Protein AF-A0A1V5WXR2-F1 (afdb_monomer_lite)

Sequence (471 aa):
MLGSRRFALLWGVTLVVGGCDPNLGRDEPMEATRPIFDPAAGYVPLPNDALLDPASGLLNIPVDESVDSALTQHIKGNLNRIDGWIPGSMITIPFDDKLDPSSLTGDSVRLYDVTQVQSSASSLVRVDPSSYYVAFNVGREPAVQPPYTLYVRMKPVPLLPPDFEMGHRYMVVVTNDVKDMQGRRVVGTPAMELLKSQTPLVNSFGRSQTILPDEDAAALEVLRLANAPALAAIGEEIDLATVVAHAGFTIQSNPMPAFNPMLLGYELPKPIGDPSAANSKFGKPWVCFHHPIDGKTVSGHVKLFKRTPALVEVSMQASVGKVMNPDSAEKVLCEQAVIIDAGALEESTTYQVVLTDGIKGLNGAASRQSSIFSLMASPTPLLDSSKTPVGLNSPYIDSTFDALLTTGKDPSSATQEDWDKAYDMLVSDSALGTVEKWRQTYQPWLQDAASALGVERASITVTWVFTTAAP

Structure (mmCIF, N/CA/C/O backbone):
data_AF-A0A1V5WXR2-F1
#
_entry.id   AF-A0A1V5WXR2-F1
#
loop_
_atom_site.group_PDB
_atom_site.id
_atom_site.type_symbol
_atom_site.label_atom_id
_atom_site.label_alt_id
_atom_site.label_comp_id
_atom_site.label_asym_id
_atom_site.label_entity_id
_atom_site.label_seq_id
_atom_site.pdbx_PDB_ins_code
_atom_site.Cartn_x
_atom_site.Cartn_y
_atom_site.Cartn_z
_atom_site.occupancy
_atom_site.B_iso_or_equiv
_atom_site.auth_seq_id
_atom_site.auth_comp_id
_atom_site.auth_asym_id
_atom_site.auth_atom_id
_atom_site.pdbx_PDB_model_num
ATOM 1 N N . MET A 1 1 ? -89.481 -21.363 22.289 1.00 33.56 1 MET A N 1
ATOM 2 C CA . MET A 1 1 ? -89.425 -22.508 23.220 1.00 33.56 1 MET A CA 1
ATOM 3 C C . MET A 1 1 ? -88.258 -22.281 24.171 1.00 33.56 1 MET A C 1
ATOM 5 O O . MET A 1 1 ? -87.184 -21.996 23.672 1.00 33.56 1 MET A O 1
ATOM 9 N N . LEU A 1 2 ? -88.561 -22.299 25.481 1.00 33.94 2 LEU A N 1
ATOM 10 C CA . LEU A 1 2 ? -87.726 -22.468 26.694 1.00 33.94 2 LEU A CA 1
ATOM 11 C C . LEU A 1 2 ? -86.257 -21.992 26.644 1.00 33.94 2 LEU A C 1
ATOM 13 O O . LEU A 1 2 ? -85.473 -22.527 25.880 1.00 33.94 2 LEU A O 1
ATOM 17 N N . GLY A 1 3 ? -85.819 -20.996 27.427 1.00 32.81 3 GLY A N 1
ATOM 18 C CA . GLY A 1 3 ? -85.670 -21.005 28.903 1.00 32.81 3 GLY A CA 1
ATOM 19 C C . GLY A 1 3 ? -84.153 -21.067 29.207 1.00 32.81 3 GLY A C 1
ATOM 20 O O . GLY A 1 3 ? -83.448 -21.742 28.482 1.00 32.81 3 GLY A O 1
ATOM 21 N N . SER A 1 4 ? -83.509 -20.388 30.159 1.00 38.97 4 SER A N 1
ATOM 22 C CA . SER A 1 4 ? -83.892 -19.889 31.479 1.00 38.97 4 SER A CA 1
ATOM 23 C C . SER A 1 4 ? -82.828 -18.911 32.021 1.00 38.97 4 SER A C 1
ATOM 25 O O . SER A 1 4 ? -81.648 -19.019 31.704 1.00 38.97 4 SER A O 1
ATOM 27 N N . ARG A 1 5 ? -83.264 -18.006 32.904 1.00 44.66 5 ARG A N 1
ATOM 28 C CA . ARG A 1 5 ? -82.487 -17.049 33.719 1.00 44.66 5 ARG A CA 1
ATOM 29 C C . ARG A 1 5 ? -81.477 -17.717 34.675 1.00 44.66 5 ARG A C 1
ATOM 31 O O . ARG A 1 5 ? -81.820 -18.756 35.232 1.00 44.66 5 ARG A O 1
ATOM 38 N N . ARG A 1 6 ? -80.387 -17.010 35.038 1.00 40.50 6 ARG A N 1
ATOM 39 C CA . ARG A 1 6 ? -79.988 -16.720 36.443 1.00 40.50 6 ARG A CA 1
ATOM 40 C C . ARG A 1 6 ? -78.864 -15.669 36.563 1.00 40.50 6 ARG A C 1
ATOM 42 O O . ARG A 1 6 ? -77.947 -15.621 35.759 1.00 40.50 6 ARG A O 1
ATOM 49 N N . PHE A 1 7 ? -79.031 -14.832 37.587 1.00 42.94 7 PHE A N 1
ATOM 50 C CA . PHE A 1 7 ? -78.191 -13.744 38.106 1.00 42.94 7 PHE A CA 1
ATOM 51 C C . PHE A 1 7 ? -76.821 -14.216 38.626 1.00 42.94 7 PHE A C 1
ATOM 53 O O . PHE A 1 7 ? -76.772 -15.244 39.297 1.00 42.94 7 PHE A O 1
ATOM 60 N N . ALA A 1 8 ? -75.784 -13.380 38.491 1.00 35.44 8 ALA A N 1
ATOM 61 C CA . ALA A 1 8 ? -74.758 -13.193 39.526 1.00 35.44 8 ALA A CA 1
ATOM 62 C C . ALA A 1 8 ? -74.049 -11.837 39.344 1.00 35.44 8 ALA A C 1
ATOM 64 O O . ALA A 1 8 ? -73.368 -11.594 38.353 1.00 35.44 8 ALA A O 1
ATOM 65 N N . LEU A 1 9 ? -74.261 -10.958 40.321 1.00 43.75 9 LEU A N 1
ATOM 66 C CA . LEU A 1 9 ? -73.537 -9.713 40.552 1.00 43.75 9 LEU A CA 1
ATOM 67 C C . LEU A 1 9 ? -72.172 -10.075 41.165 1.00 43.75 9 LEU A C 1
ATOM 69 O O . LEU A 1 9 ? -72.146 -10.811 42.150 1.00 43.75 9 LEU A O 1
ATOM 73 N N . LEU A 1 10 ? -71.063 -9.543 40.650 1.00 35.72 10 LEU A N 1
ATOM 74 C CA . LEU A 1 10 ? -69.790 -9.532 41.375 1.00 35.72 10 LEU A CA 1
ATOM 75 C C . LEU A 1 10 ? -69.038 -8.238 41.062 1.00 35.72 10 LEU A C 1
ATOM 77 O O . LEU A 1 10 ? -68.560 -8.014 39.954 1.00 35.72 10 LEU A O 1
ATOM 81 N N . TRP A 1 11 ? -69.000 -7.371 42.070 1.00 42.41 11 TRP A N 1
ATOM 82 C CA . TRP A 1 11 ? -68.114 -6.221 42.154 1.00 42.41 11 TRP A CA 1
ATOM 83 C C . TRP A 1 11 ? -66.673 -6.722 42.291 1.00 42.41 11 TRP A C 1
ATOM 85 O O . TRP A 1 11 ? -66.345 -7.388 43.270 1.00 42.41 11 TRP A O 1
ATOM 95 N N . GLY A 1 12 ? -65.822 -6.395 41.320 1.00 40.94 12 GLY A N 1
ATOM 96 C CA . GLY A 1 12 ? -64.376 -6.587 41.382 1.00 40.94 12 GLY A CA 1
ATOM 97 C C . GLY A 1 12 ? -63.682 -5.239 41.240 1.00 40.94 12 GLY A C 1
ATOM 98 O O . GLY A 1 12 ? -63.577 -4.702 40.140 1.00 40.94 12 GLY A O 1
ATOM 99 N N . VAL A 1 13 ? -63.243 -4.677 42.365 1.00 45.00 13 VAL A N 1
ATOM 100 C CA . VAL A 1 13 ? -62.388 -3.486 42.430 1.00 45.00 13 VAL A CA 1
ATOM 101 C C . VAL A 1 13 ? -61.092 -3.791 41.679 1.00 45.00 13 VAL A C 1
ATOM 103 O O . VAL A 1 13 ? -60.310 -4.635 42.107 1.00 45.00 13 VAL A O 1
ATOM 106 N N . THR A 1 14 ? -60.870 -3.121 40.548 1.00 47.44 14 THR A N 1
ATOM 107 C CA . THR A 1 14 ? -59.597 -3.202 39.823 1.00 47.44 14 THR A CA 1
ATOM 108 C C . THR A 1 14 ? -58.662 -2.148 40.406 1.00 47.44 14 THR A C 1
ATOM 110 O O . THR A 1 14 ? -58.818 -0.955 40.157 1.00 47.44 14 THR A O 1
ATOM 113 N N . LEU A 1 15 ? -57.721 -2.596 41.235 1.00 45.62 15 LEU A N 1
ATOM 114 C CA . LEU A 1 15 ? -56.579 -1.810 41.694 1.00 45.62 15 LEU A CA 1
ATOM 115 C C . LEU A 1 15 ? -55.649 -1.581 40.494 1.00 45.62 15 LEU A C 1
ATOM 117 O O . LEU A 1 15 ? -54.885 -2.462 40.110 1.00 45.62 15 LEU A O 1
ATOM 121 N N . VAL A 1 16 ? -55.734 -0.402 39.879 1.00 49.12 16 VAL A N 1
ATOM 122 C CA . VAL A 1 16 ? -54.737 0.064 38.909 1.00 49.12 16 VAL A CA 1
ATOM 123 C C . VAL A 1 16 ? -53.563 0.617 39.712 1.00 49.12 16 VAL A C 1
ATOM 125 O O . VAL A 1 16 ? -53.592 1.757 40.170 1.00 49.12 16 VAL A O 1
ATOM 128 N N . VAL A 1 17 ? -52.532 -0.202 39.920 1.00 48.47 17 VAL A N 1
ATOM 129 C CA . VAL A 1 17 ? -51.230 0.276 40.402 1.00 48.47 17 VAL A CA 1
ATOM 130 C C . VAL A 1 17 ? -50.543 0.968 39.224 1.00 48.47 17 VAL A C 1
ATOM 132 O O . VAL A 1 17 ? -49.782 0.364 38.477 1.00 48.47 17 VAL A O 1
ATOM 135 N N . GLY A 1 18 ? -50.878 2.240 39.016 1.00 50.94 18 GLY A N 1
ATOM 136 C CA . GLY A 1 18 ? -50.154 3.141 38.123 1.00 50.94 18 GLY A CA 1
ATOM 137 C C . GLY A 1 18 ? -48.870 3.609 38.798 1.00 50.94 18 GLY A C 1
ATOM 138 O O . GLY A 1 18 ? -48.820 4.714 39.324 1.00 50.94 18 GLY A O 1
ATOM 139 N N . GLY A 1 19 ? -47.857 2.745 38.823 1.00 41.88 19 GLY A N 1
ATOM 140 C CA . GLY A 1 19 ? -46.503 3.070 39.268 1.00 41.88 19 GLY A CA 1
ATOM 141 C C . GLY A 1 19 ? -45.585 3.378 38.089 1.00 41.88 19 GLY A C 1
ATOM 142 O O . GLY A 1 19 ? -44.596 2.682 37.904 1.00 41.88 19 GLY A O 1
ATOM 143 N N . CYS A 1 20 ? -45.919 4.377 37.270 1.00 56.53 20 CYS A N 1
ATOM 144 C CA . CYS A 1 20 ? -44.938 5.002 36.384 1.00 56.53 20 CYS A CA 1
ATOM 145 C C . CYS A 1 20 ? -44.491 6.287 37.073 1.00 56.53 20 CYS A C 1
ATOM 147 O O . CYS A 1 20 ? -45.276 7.230 37.144 1.00 56.53 20 CYS A O 1
ATOM 149 N N . ASP A 1 21 ? -43.276 6.304 37.619 1.00 58.97 21 ASP A N 1
ATOM 150 C CA . ASP A 1 21 ? -42.653 7.530 38.114 1.00 58.97 21 ASP A CA 1
ATOM 151 C C . ASP A 1 21 ? -42.395 8.459 36.911 1.00 58.97 21 ASP A C 1
ATOM 153 O O . ASP A 1 21 ? -41.588 8.115 36.041 1.00 58.97 21 ASP A O 1
ATOM 157 N N . PRO A 1 22 ? -43.083 9.611 36.803 1.00 58.81 22 PRO A N 1
ATOM 158 C CA . PRO A 1 22 ? -42.880 10.553 35.706 1.00 58.81 22 PRO A CA 1
ATOM 159 C C . PRO A 1 22 ? -41.516 11.267 35.774 1.00 58.81 22 PRO A C 1
ATOM 161 O O . PRO A 1 22 ? -41.211 12.038 34.867 1.00 58.81 22 PRO A O 1
ATOM 164 N N . ASN A 1 23 ? -40.701 11.012 36.810 1.00 55.22 23 ASN A N 1
ATOM 165 C CA . ASN A 1 23 ? -39.352 11.556 36.991 1.00 55.22 23 ASN A CA 1
ATOM 166 C C . ASN A 1 23 ? -38.222 10.555 36.707 1.00 55.22 23 ASN A C 1
ATOM 168 O O . ASN A 1 23 ? -37.076 10.832 37.065 1.00 55.22 23 ASN A O 1
ATOM 172 N N . LEU A 1 24 ? -38.485 9.425 36.040 1.00 52.97 24 LEU A N 1
ATOM 173 C CA . LEU A 1 24 ? -37.401 8.718 35.353 1.00 52.97 24 LEU A CA 1
ATOM 174 C C . LEU A 1 24 ? -36.926 9.619 34.210 1.00 52.97 24 LEU A C 1
ATOM 176 O O . LEU A 1 24 ? -37.453 9.574 33.096 1.00 52.97 24 LEU A O 1
ATOM 180 N N . GLY A 1 25 ? -35.963 10.490 34.527 1.00 54.59 25 GLY A N 1
ATOM 181 C CA . GLY A 1 25 ? -35.168 11.185 33.533 1.00 54.59 25 GLY A CA 1
ATOM 182 C C . GLY A 1 25 ? -34.736 10.147 32.512 1.00 54.59 25 GLY A C 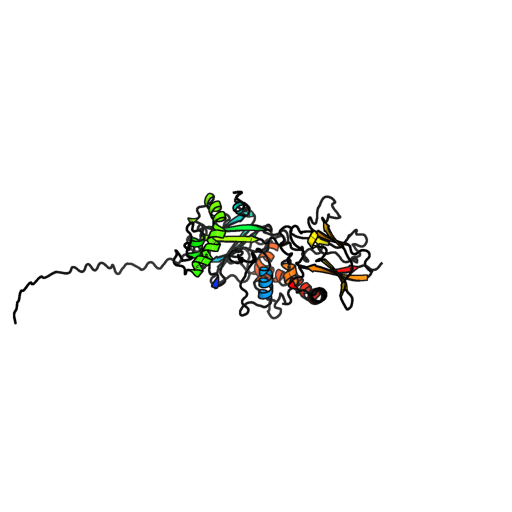1
ATOM 183 O O . GLY A 1 25 ? -34.229 9.086 32.874 1.00 54.59 25 GLY A O 1
ATOM 184 N N . ARG A 1 26 ? -35.039 10.393 31.239 1.00 52.94 26 ARG A N 1
ATOM 185 C CA . ARG A 1 26 ? -34.433 9.592 30.184 1.00 52.94 26 ARG A CA 1
ATOM 186 C C . ARG A 1 26 ? -32.943 9.842 30.325 1.00 52.94 26 ARG A C 1
ATOM 188 O O . ARG A 1 26 ? -32.526 10.976 30.104 1.00 52.94 26 ARG A O 1
ATOM 195 N N . ASP A 1 27 ? -32.188 8.829 30.740 1.00 55.56 27 ASP A N 1
ATOM 196 C CA . ASP A 1 27 ? -30.744 8.854 30.565 1.00 55.56 27 ASP A CA 1
ATOM 197 C C . ASP A 1 27 ? -30.537 9.158 29.083 1.00 55.56 27 ASP A C 1
ATOM 199 O O . ASP A 1 27 ? -30.968 8.384 28.219 1.00 55.56 27 ASP A O 1
ATOM 203 N N . GLU A 1 28 ? -30.011 10.347 28.780 1.00 59.56 28 GLU A N 1
ATOM 204 C CA . GLU A 1 28 ? -29.599 10.635 27.417 1.00 59.56 28 GLU A CA 1
ATOM 205 C C . GLU A 1 28 ? -28.635 9.511 27.039 1.00 59.56 28 GLU A C 1
ATOM 207 O O . GLU A 1 28 ? -27.709 9.235 27.813 1.00 59.56 28 GLU A O 1
ATOM 212 N N . PRO A 1 29 ? -28.894 8.782 25.938 1.00 60.38 29 PRO A N 1
ATOM 213 C CA . PRO A 1 29 ? -28.056 7.658 25.572 1.00 60.38 29 PRO A CA 1
ATOM 214 C C . PRO A 1 29 ? -26.625 8.173 25.488 1.00 60.38 29 PRO A C 1
ATOM 216 O O . PRO A 1 29 ? -26.327 9.043 24.675 1.00 60.38 29 PRO A O 1
ATOM 219 N N . MET A 1 30 ? -25.762 7.678 26.378 1.00 63.41 30 MET A N 1
ATOM 220 C CA . MET A 1 30 ? -24.360 8.064 26.382 1.00 63.41 30 MET A CA 1
ATOM 221 C C . MET A 1 30 ? -23.764 7.627 25.047 1.00 63.41 30 MET A C 1
ATOM 223 O O . MET A 1 30 ? -23.539 6.439 24.811 1.00 63.41 30 MET A O 1
ATOM 227 N N . GLU A 1 31 ? -23.548 8.595 24.165 1.00 84.19 31 GLU A N 1
ATOM 228 C CA . GLU A 1 31 ? -22.924 8.368 22.873 1.00 84.19 31 GLU A CA 1
ATOM 229 C C . GLU A 1 31 ? -21.448 8.060 23.129 1.00 84.19 31 GLU A C 1
ATOM 231 O O . GLU A 1 31 ? -20.694 8.906 23.613 1.00 84.19 31 GLU A O 1
ATOM 236 N N . ALA A 1 32 ? -21.080 6.794 22.946 1.00 91.38 32 ALA A N 1
ATOM 237 C CA . ALA A 1 32 ? -19.725 6.302 23.137 1.00 91.38 32 ALA A CA 1
ATOM 238 C C . ALA A 1 32 ? -19.006 6.287 21.792 1.00 91.38 32 ALA A C 1
ATOM 240 O O . ALA A 1 32 ? -19.566 5.759 20.831 1.00 91.38 32 ALA A O 1
ATOM 241 N N . THR A 1 33 ? -17.772 6.791 21.761 1.00 96.94 33 THR A N 1
ATOM 242 C CA . THR A 1 33 ? -16.906 6.763 20.580 1.00 96.94 33 THR A CA 1
ATOM 243 C C . THR A 1 33 ? -16.609 5.333 20.146 1.00 96.94 33 THR A C 1
ATOM 245 O O . THR A 1 33 ? -16.298 4.468 20.976 1.00 96.94 33 THR A O 1
ATOM 248 N N . ARG A 1 34 ? -16.690 5.086 18.839 1.00 97.25 34 ARG A N 1
ATOM 249 C CA . ARG A 1 34 ? -16.578 3.769 18.216 1.00 97.25 34 ARG A CA 1
ATOM 250 C C . ARG A 1 34 ? -15.711 3.807 16.959 1.00 97.25 34 ARG A C 1
ATOM 252 O O . ARG A 1 34 ? -15.723 4.793 16.221 1.00 97.25 34 ARG A O 1
ATOM 259 N N . PRO A 1 35 ? -14.992 2.715 16.663 1.00 97.12 35 PRO A N 1
ATOM 260 C CA . PRO A 1 35 ? -14.382 2.529 15.357 1.00 97.12 35 PRO A CA 1
ATOM 261 C C . PRO A 1 35 ? -15.461 2.265 14.305 1.00 97.12 35 PRO A C 1
ATOM 263 O O . PRO A 1 35 ? -16.414 1.528 14.551 1.00 97.12 35 PRO A O 1
ATOM 266 N N . ILE A 1 36 ? -15.300 2.815 13.110 1.00 95.44 36 ILE A N 1
ATOM 267 C CA . ILE A 1 36 ? -16.240 2.623 12.006 1.00 95.44 36 ILE A CA 1
ATOM 268 C C . ILE A 1 36 ? -15.834 1.378 11.205 1.00 95.44 36 ILE A C 1
ATOM 270 O O . ILE A 1 36 ? -14.663 1.162 10.891 1.00 95.44 36 ILE A O 1
ATOM 274 N N . PHE A 1 37 ? -16.825 0.547 10.884 1.00 91.94 37 PHE A N 1
ATOM 275 C CA . PHE A 1 37 ? -16.710 -0.539 9.914 1.00 91.94 37 PHE A CA 1
ATOM 276 C C . PHE A 1 37 ? -17.948 -0.507 9.021 1.00 91.94 37 PHE A C 1
ATOM 278 O O . PHE A 1 37 ? -18.981 -1.085 9.351 1.00 91.94 37 PHE A O 1
ATOM 285 N N . ASP A 1 38 ? -17.838 0.221 7.918 1.00 88.62 38 ASP A N 1
ATOM 286 C CA . ASP A 1 38 ? -18.867 0.370 6.896 1.00 88.62 38 ASP A CA 1
ATOM 287 C C . ASP A 1 38 ? -18.232 0.155 5.511 1.00 88.62 38 ASP A C 1
ATOM 289 O O . ASP A 1 38 ? -17.764 1.107 4.876 1.00 88.62 38 ASP A O 1
ATOM 293 N N . PRO A 1 39 ? -18.167 -1.105 5.038 1.00 84.38 39 PRO A N 1
ATOM 294 C CA . PRO A 1 39 ? -17.639 -1.428 3.716 1.00 84.38 39 PRO A CA 1
ATOM 295 C C . PRO A 1 39 ? -18.405 -0.760 2.570 1.00 84.38 39 PRO A C 1
ATOM 297 O O . PRO A 1 39 ? -17.796 -0.444 1.552 1.00 84.38 39 PRO A O 1
ATOM 300 N N . ALA A 1 40 ? -19.710 -0.513 2.731 1.00 81.44 40 ALA A N 1
ATOM 301 C CA . ALA A 1 40 ? -20.539 0.090 1.690 1.00 81.44 40 ALA A CA 1
ATOM 302 C C . ALA A 1 40 ? -20.189 1.569 1.472 1.00 81.44 40 ALA A C 1
ATOM 304 O O . ALA A 1 40 ? -20.166 2.034 0.335 1.00 81.44 40 ALA A O 1
ATOM 305 N N . ALA A 1 41 ? -19.864 2.289 2.549 1.00 83.00 41 ALA A N 1
ATOM 306 C CA . ALA A 1 41 ? -19.362 3.662 2.483 1.00 83.00 41 ALA A CA 1
ATOM 307 C C . ALA A 1 41 ? -17.832 3.757 2.301 1.00 83.00 41 ALA A C 1
ATOM 309 O O . ALA A 1 41 ? -17.288 4.859 2.246 1.00 83.00 41 ALA A O 1
ATOM 310 N N . GLY A 1 42 ? -17.122 2.625 2.231 1.00 85.12 42 GLY A N 1
ATOM 311 C CA . GLY A 1 42 ? -15.658 2.580 2.145 1.00 85.12 42 GLY A CA 1
ATOM 312 C C . GLY A 1 42 ? -14.933 2.936 3.449 1.00 85.12 42 GLY A C 1
ATOM 313 O O . GLY A 1 42 ? -13.712 3.092 3.448 1.00 85.12 42 GLY A O 1
ATOM 314 N N . TYR A 1 43 ? -15.650 3.040 4.572 1.00 90.44 43 TYR A N 1
ATOM 315 C CA . TYR A 1 43 ? -15.076 3.307 5.890 1.00 90.44 43 TYR A CA 1
ATOM 316 C C . TYR A 1 43 ? -14.726 2.001 6.590 1.00 90.44 43 TYR A C 1
ATOM 318 O O . TYR A 1 43 ? -15.402 1.548 7.513 1.00 90.44 43 TYR A O 1
ATOM 326 N N . VAL A 1 44 ? -13.639 1.388 6.145 1.00 92.19 44 VAL A N 1
ATOM 327 C CA . VAL A 1 44 ? -13.044 0.220 6.793 1.00 92.19 44 VAL A CA 1
ATOM 328 C C . VAL A 1 44 ? -11.628 0.555 7.236 1.00 92.19 44 VAL A C 1
ATOM 330 O O . VAL A 1 44 ? -10.994 1.434 6.648 1.00 92.19 44 VAL A O 1
ATOM 333 N N . PRO A 1 45 ? -11.092 -0.141 8.249 1.00 95.81 45 PRO A N 1
ATOM 334 C CA . PRO A 1 45 ? -9.660 -0.137 8.464 1.00 95.81 45 PRO A CA 1
ATOM 335 C C . PRO A 1 45 ? -8.933 -0.507 7.170 1.00 95.81 45 PRO A C 1
ATOM 337 O O . PRO A 1 45 ? -9.375 -1.422 6.476 1.00 95.81 45 PRO A O 1
ATOM 340 N N . LEU A 1 46 ? -7.837 0.177 6.864 1.00 95.81 46 LEU A N 1
ATOM 341 C CA . LEU A 1 46 ? -6.935 -0.145 5.760 1.00 95.81 46 LEU A CA 1
ATOM 342 C C . LEU A 1 46 ? -5.506 -0.221 6.301 1.00 95.81 46 LEU A C 1
ATOM 344 O O . LEU A 1 46 ? -5.213 0.463 7.277 1.00 95.81 46 LEU A O 1
ATOM 348 N N . PRO A 1 47 ? -4.608 -0.999 5.688 1.00 95.88 47 PRO A N 1
ATOM 349 C CA . PRO A 1 47 ? -4.911 -2.134 4.817 1.00 95.88 47 PRO A CA 1
ATOM 350 C C . PRO A 1 47 ? -5.788 -3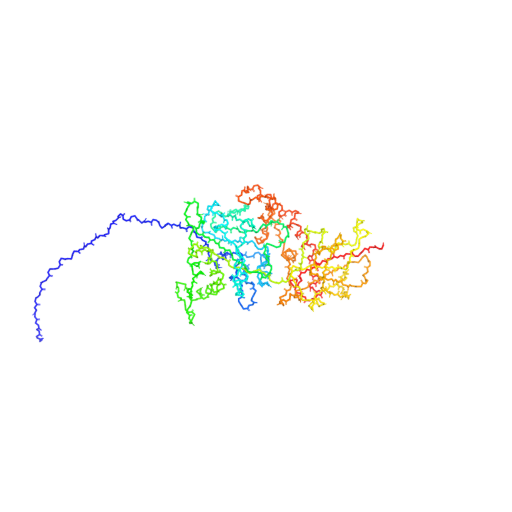.194 5.519 1.00 95.88 47 PRO A C 1
ATOM 352 O O . PRO A 1 47 ? -5.811 -3.283 6.747 1.00 95.88 47 PRO A O 1
ATOM 355 N N . ASN A 1 48 ? -6.542 -3.982 4.743 1.00 94.88 48 ASN A N 1
ATOM 356 C CA . ASN A 1 48 ? -7.433 -5.023 5.271 1.00 94.88 48 ASN A CA 1
ATOM 357 C C . ASN A 1 48 ? -7.673 -6.143 4.252 1.00 94.88 48 ASN A C 1
ATOM 359 O O . ASN A 1 48 ? -8.006 -5.878 3.096 1.00 94.88 48 ASN A O 1
ATOM 363 N N . ASP A 1 49 ? -7.528 -7.392 4.696 1.00 93.69 49 ASP A N 1
ATOM 364 C CA . ASP A 1 49 ? -7.752 -8.599 3.889 1.00 93.69 49 ASP A CA 1
ATOM 365 C C . ASP A 1 49 ? -9.224 -8.801 3.507 1.00 93.69 49 ASP A C 1
ATOM 367 O O . ASP A 1 49 ? -9.530 -9.621 2.648 1.00 93.69 49 ASP A O 1
ATOM 371 N N . ALA A 1 50 ? -10.142 -8.011 4.070 1.00 90.38 50 ALA A N 1
ATOM 372 C CA . ALA A 1 50 ? -11.521 -7.944 3.596 1.00 90.38 50 ALA A CA 1
ATOM 373 C C . ALA A 1 50 ? -11.665 -7.507 2.139 1.00 90.38 50 ALA A C 1
ATOM 375 O O . ALA A 1 50 ? -12.689 -7.770 1.515 1.00 90.38 50 ALA A O 1
ATOM 376 N N . LEU A 1 51 ? -10.637 -6.846 1.611 1.00 92.44 51 LEU A N 1
ATOM 377 C CA . LEU A 1 51 ? -10.562 -6.439 0.219 1.00 92.44 51 LEU A CA 1
ATOM 378 C C . LEU A 1 51 ? -9.773 -7.439 -0.635 1.00 92.44 51 LEU A C 1
ATOM 380 O O . LEU A 1 51 ? -9.447 -7.098 -1.762 1.00 92.44 51 LEU A O 1
ATOM 384 N N . LEU A 1 52 ? -9.453 -8.642 -0.147 1.00 93.25 52 LEU A N 1
ATOM 385 C CA . LEU A 1 52 ? -8.954 -9.734 -0.987 1.00 93.25 52 LEU A CA 1
ATOM 386 C C . LEU A 1 52 ? -10.130 -10.547 -1.530 1.00 93.25 52 LEU A C 1
ATOM 388 O O . LEU A 1 52 ? -11.004 -10.978 -0.780 1.00 93.25 52 LEU A O 1
ATOM 392 N N . ASP A 1 53 ? -10.132 -10.798 -2.834 1.00 92.50 53 ASP A N 1
ATOM 393 C CA . ASP A 1 53 ? -11.055 -11.746 -3.441 1.00 92.50 53 ASP A CA 1
ATOM 394 C C . ASP A 1 53 ? -10.579 -13.182 -3.152 1.00 92.50 53 ASP A C 1
ATOM 396 O O . ASP A 1 53 ? -9.507 -13.577 -3.622 1.00 92.50 53 ASP A O 1
ATOM 400 N N . PRO A 1 54 ? -11.356 -14.003 -2.423 1.00 89.56 54 PRO A N 1
ATOM 401 C CA . PRO A 1 54 ? -10.954 -15.366 -2.090 1.00 89.56 54 PRO A CA 1
ATOM 402 C C . PRO A 1 54 ? -10.837 -16.283 -3.316 1.00 89.56 54 PRO A C 1
ATOM 404 O O . PRO A 1 54 ? -10.188 -17.324 -3.224 1.00 89.56 54 PRO A O 1
ATOM 407 N N . ALA A 1 55 ? -11.462 -15.940 -4.450 1.00 91.94 55 ALA A N 1
ATOM 408 C CA . ALA A 1 55 ? -11.402 -16.758 -5.658 1.00 91.94 55 ALA A CA 1
ATOM 409 C C . ALA A 1 55 ? -10.089 -16.559 -6.430 1.00 91.94 55 ALA A C 1
ATOM 411 O O . ALA A 1 55 ? -9.465 -17.537 -6.847 1.00 91.94 55 ALA A O 1
ATOM 412 N N . SER A 1 56 ? -9.673 -15.307 -6.632 1.00 94.38 56 SER A N 1
ATOM 413 C CA . SER A 1 56 ? -8.431 -14.977 -7.341 1.00 94.38 56 SER A CA 1
ATOM 414 C C . SER A 1 56 ? -7.204 -14.870 -6.434 1.00 94.38 56 SER A C 1
ATOM 416 O O . SER A 1 56 ? -6.084 -15.022 -6.922 1.00 94.38 56 SER A O 1
ATOM 418 N N . GLY A 1 57 ? -7.397 -14.611 -5.138 1.00 93.12 57 GLY A N 1
ATOM 419 C CA . GLY A 1 57 ? -6.328 -14.281 -4.195 1.00 93.12 57 GLY A CA 1
ATOM 420 C C . GLY A 1 57 ? -5.725 -12.888 -4.407 1.00 93.12 57 GLY A C 1
ATOM 421 O O . GLY A 1 57 ? -4.666 -12.605 -3.857 1.00 93.12 57 GLY A O 1
ATOM 422 N N . LEU A 1 58 ? -6.356 -12.037 -5.221 1.00 96.31 58 LEU A N 1
ATOM 423 C CA . LEU A 1 58 ? -5.911 -10.670 -5.498 1.00 96.31 58 LEU A CA 1
ATOM 424 C C . LEU A 1 58 ? -6.744 -9.658 -4.716 1.00 96.31 58 LEU A C 1
ATOM 426 O O . LEU A 1 58 ? -7.866 -9.950 -4.299 1.00 96.31 58 LEU A O 1
ATOM 430 N N . LEU A 1 59 ? -6.220 -8.444 -4.550 1.00 95.75 59 LEU A N 1
ATOM 431 C CA . LEU A 1 59 ? -7.034 -7.337 -4.058 1.00 95.75 59 LEU A CA 1
ATOM 432 C C . LEU A 1 59 ? -8.206 -7.054 -5.015 1.00 95.75 59 LEU A C 1
ATOM 434 O O . LEU A 1 59 ? -8.097 -7.165 -6.235 1.00 95.75 59 LEU A O 1
ATOM 438 N N . ASN A 1 60 ? -9.327 -6.653 -4.435 1.00 94.50 60 ASN A N 1
ATOM 439 C CA . ASN A 1 60 ? -10.580 -6.319 -5.091 1.00 94.50 60 ASN A CA 1
ATOM 440 C C . ASN A 1 60 ? -11.155 -5.035 -4.476 1.00 94.50 60 ASN A C 1
ATOM 442 O O . ASN A 1 60 ? -12.223 -5.010 -3.865 1.00 94.50 60 ASN A O 1
ATOM 446 N N . ILE A 1 61 ? -10.390 -3.953 -4.593 1.00 93.25 61 ILE A N 1
ATOM 447 C CA . ILE A 1 61 ? -10.775 -2.615 -4.158 1.00 93.25 61 ILE A CA 1
ATOM 448 C C . ILE A 1 61 ? -11.843 -2.078 -5.126 1.00 93.25 61 ILE A C 1
ATOM 450 O O . ILE A 1 61 ? -11.572 -2.009 -6.331 1.00 93.25 61 ILE A O 1
ATOM 454 N N . PRO A 1 62 ? -13.024 -1.651 -4.637 1.00 92.31 62 PRO A N 1
ATOM 455 C CA . PRO A 1 62 ? -14.064 -1.083 -5.487 1.00 92.31 62 PRO A CA 1
ATOM 456 C C . PRO A 1 62 ? -13.586 0.158 -6.251 1.00 92.31 62 PRO A C 1
ATOM 458 O O . PRO A 1 62 ? -13.063 1.110 -5.657 1.00 92.31 62 PRO A O 1
ATOM 461 N N . VAL A 1 63 ? -13.798 0.150 -7.567 1.00 93.56 63 VAL A N 1
ATOM 462 C CA . VAL A 1 63 ? -13.594 1.297 -8.459 1.00 93.56 63 VAL A CA 1
ATOM 463 C C . VAL A 1 63 ? -14.961 1.878 -8.789 1.00 93.56 63 VAL A C 1
ATOM 465 O O . VAL A 1 63 ? -15.805 1.179 -9.346 1.00 93.56 63 VAL A O 1
ATOM 468 N N . ASP A 1 64 ? -15.180 3.142 -8.445 1.00 92.50 64 ASP A N 1
ATOM 469 C CA . ASP A 1 64 ? -16.424 3.851 -8.728 1.00 92.50 64 ASP A CA 1
ATOM 470 C C . ASP A 1 64 ? -16.139 4.977 -9.721 1.00 92.50 64 ASP A C 1
ATOM 472 O O . ASP A 1 64 ? -15.635 6.040 -9.366 1.00 92.50 64 ASP A O 1
ATOM 476 N N . GLU A 1 65 ? -16.474 4.740 -10.988 1.00 94.00 65 GLU A N 1
ATOM 477 C CA . GLU A 1 65 ? -16.231 5.681 -12.084 1.00 94.00 65 GLU A CA 1
ATOM 478 C C . GLU A 1 65 ? -16.961 7.026 -11.919 1.00 94.00 65 GLU A C 1
ATOM 480 O O . GLU A 1 65 ? -16.596 7.998 -12.581 1.00 94.00 65 GLU A O 1
ATOM 485 N N . SER A 1 66 ? -17.984 7.100 -11.056 1.00 93.56 66 SER A N 1
ATOM 486 C CA . SER A 1 66 ? -18.757 8.324 -10.823 1.00 93.56 66 SER A CA 1
ATOM 487 C C . SER A 1 66 ? -18.100 9.282 -9.825 1.00 93.56 66 SER A C 1
ATOM 489 O O . SER A 1 66 ? -18.362 10.486 -9.883 1.00 93.56 66 SER A O 1
ATOM 491 N N . VAL A 1 67 ? -17.230 8.772 -8.944 1.00 91.94 67 VAL A N 1
ATOM 492 C CA . VAL A 1 67 ? -16.550 9.560 -7.897 1.00 91.94 67 VAL A CA 1
ATOM 493 C C . VAL A 1 67 ? -15.023 9.502 -7.989 1.00 91.94 67 VAL A C 1
ATOM 495 O O . VAL A 1 67 ? -14.353 10.475 -7.638 1.00 91.94 67 VAL A O 1
ATOM 498 N N . ASP A 1 68 ? -14.449 8.401 -8.477 1.00 94.31 68 ASP A N 1
ATOM 499 C CA . ASP A 1 68 ? -13.004 8.230 -8.589 1.00 94.31 68 ASP A CA 1
ATOM 500 C C . ASP A 1 68 ? -12.457 9.019 -9.783 1.00 94.31 68 ASP A C 1
ATOM 502 O O . ASP A 1 68 ? -12.861 8.822 -10.932 1.00 94.31 68 ASP A O 1
ATOM 506 N N . SER A 1 69 ? -11.448 9.859 -9.535 1.00 95.62 69 SER A N 1
ATOM 507 C CA . SER A 1 69 ? -10.683 10.490 -10.615 1.00 95.62 69 SER A CA 1
ATOM 508 C C . SER A 1 69 ? -9.990 9.435 -11.485 1.00 95.62 69 SER A C 1
ATOM 510 O O . SER A 1 69 ? -9.660 8.344 -11.019 1.00 95.62 69 SER A O 1
ATOM 512 N N . ALA A 1 70 ? -9.669 9.773 -12.738 1.00 96.06 70 ALA A N 1
ATOM 513 C CA . ALA A 1 70 ? -8.954 8.859 -13.636 1.00 96.06 70 ALA A CA 1
ATOM 514 C C . ALA A 1 70 ? -7.617 8.354 -13.050 1.00 96.06 70 ALA A C 1
ATOM 516 O O . ALA A 1 70 ? -7.183 7.243 -13.350 1.00 96.06 70 ALA A O 1
ATOM 517 N N . LEU A 1 71 ? -6.957 9.149 -12.198 1.00 96.38 71 LEU A N 1
ATOM 518 C CA . LEU A 1 71 ? -5.757 8.712 -11.486 1.00 96.38 71 LEU A CA 1
ATOM 519 C C . LEU A 1 71 ? -6.093 7.723 -10.362 1.00 96.38 71 LEU A C 1
ATOM 521 O O . LEU A 1 71 ? -5.412 6.710 -10.230 1.00 96.38 71 LEU A O 1
ATOM 525 N N . THR A 1 72 ? -7.145 7.978 -9.580 1.00 96.00 72 THR A N 1
ATOM 526 C CA . THR A 1 72 ? -7.613 7.038 -8.549 1.00 96.00 72 THR A CA 1
ATOM 527 C C . THR A 1 72 ? -8.007 5.693 -9.160 1.00 96.00 72 THR A C 1
ATOM 529 O O . THR A 1 72 ? -7.599 4.654 -8.643 1.00 96.00 72 THR A O 1
ATOM 532 N N . GLN A 1 73 ? -8.715 5.696 -10.294 1.00 96.00 73 GLN A N 1
ATOM 533 C CA . GLN A 1 73 ? -9.066 4.476 -11.028 1.00 96.00 73 GLN A CA 1
ATOM 534 C C . GLN A 1 73 ? -7.812 3.703 -11.468 1.00 96.00 73 GLN A C 1
ATOM 536 O O . GLN A 1 73 ? -7.732 2.493 -11.266 1.00 96.00 73 GLN A O 1
ATOM 541 N N . HIS A 1 74 ? -6.793 4.396 -11.996 1.00 94.81 74 HIS A N 1
ATOM 542 C CA . HIS A 1 74 ? -5.505 3.784 -12.356 1.00 94.81 74 HIS A CA 1
ATOM 543 C C . HIS A 1 74 ? -4.796 3.164 -11.143 1.00 94.81 74 HIS A C 1
ATOM 545 O O . HIS A 1 74 ? -4.293 2.045 -11.231 1.00 94.81 74 HIS A O 1
ATOM 551 N N . ILE A 1 75 ? -4.766 3.852 -9.998 1.00 95.25 75 ILE A N 1
ATOM 552 C CA . ILE A 1 75 ? -4.128 3.342 -8.772 1.00 95.25 75 ILE A CA 1
ATOM 553 C C . ILE A 1 75 ? -4.855 2.093 -8.266 1.00 95.25 75 ILE A C 1
ATOM 555 O O . ILE A 1 75 ? -4.219 1.055 -8.080 1.00 95.25 75 ILE A O 1
ATOM 559 N N . LYS A 1 76 ? -6.183 2.158 -8.107 1.00 95.19 76 LYS A N 1
ATOM 560 C CA . LYS A 1 76 ? -6.999 1.014 -7.674 1.00 95.19 76 LYS A CA 1
ATOM 561 C C . LYS A 1 76 ? -6.884 -0.161 -8.647 1.00 95.19 76 LYS A C 1
ATOM 563 O O . LYS A 1 76 ? -6.687 -1.291 -8.215 1.00 95.19 76 LYS A O 1
ATOM 568 N N . GLY A 1 77 ? -6.900 0.100 -9.955 1.00 95.19 77 GLY A N 1
ATOM 569 C CA . GLY A 1 77 ? -6.714 -0.924 -10.984 1.00 95.19 77 GLY A CA 1
ATOM 570 C C . GLY A 1 77 ? -5.357 -1.633 -10.905 1.00 95.19 77 GLY A C 1
ATOM 571 O O . GLY A 1 77 ? -5.283 -2.835 -11.148 1.00 95.19 77 GLY A O 1
ATOM 572 N N . ASN A 1 78 ? -4.285 -0.931 -10.521 1.00 93.94 78 ASN A N 1
ATOM 573 C CA . ASN A 1 78 ? -2.983 -1.563 -10.289 1.00 93.94 78 ASN A CA 1
ATOM 574 C C . ASN A 1 78 ? -2.935 -2.353 -8.975 1.00 93.94 78 ASN A C 1
ATOM 576 O O . ASN A 1 78 ? -2.373 -3.448 -8.960 1.00 93.94 78 ASN A O 1
ATOM 580 N N . LEU A 1 79 ? -3.546 -1.842 -7.901 1.00 95.00 79 LEU A N 1
ATOM 581 C CA . LEU A 1 79 ? -3.674 -2.578 -6.639 1.00 95.00 79 LEU A CA 1
ATOM 582 C C . LEU A 1 79 ? -4.501 -3.861 -6.819 1.00 95.00 79 LEU A C 1
ATOM 584 O O . LEU A 1 79 ? -4.128 -4.900 -6.296 1.00 95.00 79 LEU A O 1
ATOM 588 N N . ASN A 1 80 ? -5.533 -3.865 -7.662 1.00 96.62 80 ASN A N 1
ATOM 589 C CA . ASN A 1 80 ? -6.342 -5.065 -7.921 1.00 96.62 80 ASN A CA 1
ATOM 590 C C . ASN A 1 80 ? -5.618 -6.168 -8.723 1.00 96.62 80 ASN A C 1
ATOM 592 O O . ASN A 1 80 ? -6.217 -7.165 -9.121 1.00 96.62 80 ASN A O 1
ATOM 596 N N . ARG A 1 81 ? -4.318 -6.004 -8.999 1.00 95.38 81 ARG A N 1
ATOM 597 C CA . ARG A 1 81 ? -3.479 -6.996 -9.694 1.00 95.38 81 ARG A CA 1
ATOM 598 C C . ARG A 1 81 ? -2.471 -7.683 -8.779 1.00 95.38 81 ARG A C 1
ATOM 600 O O . ARG A 1 81 ? -1.720 -8.533 -9.274 1.00 95.38 81 ARG A O 1
ATOM 607 N N . ILE A 1 82 ? -2.415 -7.299 -7.507 1.00 95.62 82 ILE A N 1
ATOM 608 C CA . ILE A 1 82 ? -1.459 -7.812 -6.521 1.00 95.62 82 ILE A CA 1
ATOM 609 C C . ILE A 1 82 ? -2.174 -8.634 -5.447 1.00 95.62 82 ILE A C 1
ATOM 611 O O . ILE A 1 82 ? -3.369 -8.460 -5.216 1.00 95.62 82 ILE A O 1
ATOM 615 N N . ASP A 1 83 ? -1.448 -9.567 -4.837 1.00 95.69 83 ASP A N 1
ATOM 616 C CA . ASP A 1 83 ? -1.969 -10.570 -3.891 1.00 95.69 83 ASP A CA 1
ATOM 617 C C . ASP A 1 83 ? -1.922 -10.127 -2.418 1.00 95.69 83 ASP A C 1
ATOM 619 O O . ASP A 1 83 ? -2.003 -10.931 -1.492 1.00 95.69 83 ASP A O 1
ATOM 623 N N . GLY A 1 84 ? -1.776 -8.825 -2.195 1.00 95.94 84 GLY A N 1
ATOM 624 C CA . GLY A 1 84 ? -1.706 -8.210 -0.881 1.00 95.94 84 GLY A CA 1
ATOM 625 C C . GLY A 1 84 ? -1.424 -6.721 -1.007 1.00 95.94 84 GLY A C 1
ATOM 626 O O . GLY A 1 84 ? -1.289 -6.179 -2.098 1.00 95.94 84 GLY A O 1
ATOM 627 N N . TRP A 1 85 ? -1.327 -6.036 0.117 1.00 95.31 85 TRP A N 1
ATOM 628 C CA . TRP A 1 85 ? -1.050 -4.609 0.174 1.00 95.31 85 TRP A CA 1
ATOM 629 C C . TRP A 1 85 ? 0.417 -4.308 -0.116 1.00 95.31 85 TRP A C 1
ATOM 631 O O . TRP A 1 85 ? 1.301 -5.145 0.078 1.00 95.31 85 TRP A O 1
ATOM 641 N N . ILE A 1 86 ? 0.697 -3.100 -0.602 1.00 91.69 86 ILE A N 1
ATOM 642 C CA . ILE A 1 86 ? 2.075 -2.697 -0.872 1.00 91.69 86 ILE A CA 1
ATOM 643 C C . ILE A 1 86 ? 2.856 -2.581 0.452 1.00 91.69 86 ILE A C 1
ATOM 645 O O . ILE A 1 86 ? 2.303 -2.110 1.445 1.00 91.69 86 ILE A O 1
ATOM 649 N N . PRO A 1 87 ? 4.155 -2.930 0.491 1.00 89.31 87 PRO A N 1
ATOM 650 C CA . PRO A 1 87 ? 4.937 -2.923 1.730 1.00 89.31 87 PRO A CA 1
ATOM 651 C C . PRO A 1 87 ? 5.046 -1.574 2.444 1.00 89.31 87 PRO A C 1
ATOM 653 O O . PRO A 1 87 ? 5.468 -1.539 3.586 1.00 89.31 87 PRO A O 1
ATOM 656 N N . GLY A 1 88 ? 4.717 -0.470 1.769 1.00 86.75 88 GLY A N 1
ATOM 657 C CA . GLY A 1 88 ? 4.689 0.879 2.334 1.00 86.75 88 GLY A CA 1
ATOM 658 C C . GLY A 1 88 ? 3.279 1.392 2.637 1.00 86.75 88 GLY A C 1
ATOM 659 O O . GLY A 1 88 ? 3.109 2.605 2.732 1.00 86.75 88 GLY A O 1
ATOM 660 N N . SER A 1 89 ? 2.262 0.530 2.723 1.00 89.75 89 SER A N 1
ATOM 661 C CA . SER A 1 89 ? 0.891 0.936 3.056 1.00 89.75 89 SER A CA 1
ATOM 662 C C . SER A 1 89 ? 0.797 1.474 4.486 1.00 89.75 89 SER A C 1
ATOM 664 O O . SER A 1 89 ? 1.145 0.784 5.436 1.00 89.75 89 SER A O 1
ATOM 666 N N . MET A 1 90 ? 0.279 2.691 4.648 1.00 91.31 90 MET A N 1
ATOM 667 C CA . MET A 1 90 ? -0.045 3.245 5.964 1.00 91.31 90 MET A CA 1
ATOM 668 C C . MET A 1 90 ? -1.323 2.601 6.507 1.00 91.31 90 MET A C 1
ATOM 670 O O . MET A 1 90 ? -2.296 2.437 5.770 1.00 91.31 90 MET A O 1
ATOM 674 N N . ILE A 1 91 ? -1.330 2.267 7.798 1.00 95.88 91 ILE A N 1
ATOM 675 C CA . ILE A 1 91 ? -2.521 1.743 8.463 1.00 95.88 91 ILE A CA 1
ATOM 676 C C . ILE A 1 91 ? -3.419 2.912 8.876 1.00 95.88 91 ILE A C 1
ATOM 678 O O . ILE A 1 91 ? -2.953 3.855 9.515 1.00 95.88 91 ILE A O 1
ATOM 682 N N . THR A 1 92 ? -4.707 2.826 8.561 1.00 96.50 92 THR A N 1
ATOM 683 C CA . THR A 1 92 ? -5.749 3.792 8.912 1.00 96.50 92 THR A CA 1
ATOM 684 C C . THR A 1 92 ? -6.943 3.090 9.546 1.00 96.50 92 THR A C 1
ATOM 686 O O . THR A 1 92 ? -7.441 2.117 8.984 1.00 96.50 92 THR A O 1
ATOM 689 N N . ILE A 1 93 ? -7.448 3.592 10.673 1.00 98.00 93 ILE A N 1
ATOM 690 C CA . ILE A 1 93 ? -8.656 3.081 11.340 1.00 98.00 93 ILE A CA 1
ATOM 691 C C . ILE A 1 93 ? -9.621 4.256 11.566 1.00 98.00 93 ILE A C 1
ATOM 693 O O . ILE A 1 93 ? -9.258 5.183 12.296 1.00 98.00 93 ILE A O 1
ATOM 697 N N . PRO A 1 94 ? -10.817 4.260 10.947 1.00 97.69 94 PRO A N 1
ATOM 698 C CA . PRO A 1 94 ? -11.783 5.345 11.107 1.00 97.69 94 PRO A CA 1
ATOM 699 C C . PRO A 1 94 ? -12.560 5.239 12.431 1.00 97.69 94 PRO A C 1
ATOM 701 O O . PRO A 1 94 ? -12.844 4.139 12.902 1.00 97.69 94 PRO A O 1
ATOM 704 N N . PHE A 1 95 ? -12.943 6.380 13.004 1.00 97.88 95 PHE A N 1
ATOM 705 C CA . PHE A 1 95 ? -13.724 6.539 14.236 1.00 97.88 95 PHE A CA 1
ATOM 706 C C . PHE A 1 95 ? -14.844 7.570 14.052 1.00 97.88 95 PHE A C 1
ATOM 708 O O . PHE A 1 95 ? -14.706 8.515 13.271 1.00 97.88 95 PHE A O 1
ATOM 715 N N . ASP A 1 96 ? -15.949 7.396 14.778 1.00 96.75 96 ASP A N 1
ATOM 716 C CA . ASP A 1 96 ? -17.121 8.286 14.731 1.00 96.75 96 ASP A CA 1
ATOM 717 C C . ASP A 1 96 ? -17.006 9.533 15.622 1.00 96.75 96 ASP A C 1
ATOM 719 O O . ASP A 1 96 ? -17.794 10.464 15.478 1.00 96.75 96 ASP A O 1
ATOM 723 N N . ASP A 1 97 ? -15.993 9.597 16.487 1.00 96.56 97 ASP A N 1
ATOM 724 C CA . ASP A 1 97 ? -15.691 10.760 17.320 1.00 96.56 97 ASP A CA 1
ATOM 725 C C . ASP A 1 97 ? -14.178 10.880 17.595 1.00 96.56 97 ASP A C 1
ATOM 727 O O . ASP A 1 97 ? -13.377 10.014 17.230 1.00 96.56 97 ASP A O 1
ATOM 731 N N . LYS A 1 98 ? -13.766 11.992 18.206 1.00 95.88 98 LYS A N 1
ATOM 732 C CA . LYS A 1 98 ? -12.369 12.309 18.501 1.00 95.88 98 LYS A CA 1
ATOM 733 C C . LYS A 1 98 ? -11.823 11.470 19.654 1.00 95.88 98 LYS A C 1
ATOM 735 O O . LYS A 1 98 ? -12.428 11.373 20.720 1.00 95.88 98 LYS A O 1
ATOM 740 N N . LEU A 1 99 ? -10.611 10.962 19.463 1.00 97.31 99 LEU A N 1
ATOM 741 C CA . LEU A 1 99 ? -9.828 10.263 20.476 1.00 97.31 99 LEU A CA 1
ATOM 742 C C . LEU A 1 99 ? -8.927 11.235 21.242 1.00 97.31 99 LEU A C 1
ATOM 744 O O . LEU A 1 99 ? -8.420 12.194 20.661 1.00 97.31 99 LEU A O 1
ATOM 748 N N . ASP A 1 100 ? -8.692 10.953 22.523 1.00 96.50 100 ASP A N 1
ATOM 749 C CA . ASP A 1 100 ? -7.668 11.616 23.330 1.00 96.50 100 ASP A CA 1
ATOM 750 C C . ASP A 1 100 ? -6.278 11.122 22.891 1.00 96.50 100 ASP A C 1
ATOM 752 O O . ASP A 1 100 ? -5.950 9.950 23.130 1.00 96.50 100 ASP A O 1
ATOM 756 N N . PRO A 1 101 ? -5.426 11.984 22.297 1.00 94.69 101 PRO A N 1
ATOM 757 C CA . PRO A 1 101 ? -4.107 11.580 21.820 1.00 94.69 101 PRO A CA 1
ATOM 758 C C . PRO A 1 101 ? -3.193 11.029 22.919 1.00 94.69 101 PRO A C 1
ATOM 760 O O . PRO A 1 101 ? -2.330 10.206 22.632 1.00 94.69 101 PRO A O 1
ATOM 763 N N . SER A 1 102 ? -3.387 11.430 24.182 1.00 95.12 102 SER A N 1
ATOM 764 C CA . SER A 1 102 ? -2.578 10.937 25.306 1.00 95.12 102 SER A CA 1
ATOM 765 C C . SER A 1 102 ? -2.859 9.471 25.652 1.00 95.12 102 SER A C 1
ATOM 767 O O . SER A 1 102 ? -2.028 8.804 26.269 1.00 95.12 102 SER A O 1
ATOM 769 N N . SER A 1 103 ? -4.007 8.949 25.209 1.00 97.25 103 SER A N 1
ATOM 770 C CA . SER A 1 103 ? -4.382 7.543 25.358 1.00 97.25 103 SER A CA 1
ATOM 771 C C . SER A 1 103 ? -3.853 6.647 24.231 1.00 97.25 103 SER A C 1
ATOM 773 O O . SER A 1 103 ? -3.995 5.427 24.317 1.00 97.25 103 SER A O 1
ATOM 775 N N . LEU A 1 104 ? -3.243 7.217 23.184 1.00 96.69 104 LEU A N 1
ATOM 776 C CA . LEU A 1 104 ? -2.714 6.496 22.024 1.00 96.69 104 LEU A CA 1
ATOM 777 C C . LEU A 1 104 ? -1.266 6.074 22.282 1.00 96.69 104 LEU A C 1
ATOM 779 O O . LEU A 1 104 ? -0.314 6.793 21.986 1.00 96.69 104 LEU A O 1
ATOM 783 N N . THR A 1 105 ? -1.098 4.894 22.864 1.00 95.56 105 THR A N 1
ATOM 784 C CA . THR A 1 105 ? 0.197 4.353 23.274 1.00 95.56 105 THR A CA 1
ATOM 785 C C . THR A 1 105 ? 0.464 3.023 22.582 1.00 95.56 105 THR A C 1
ATOM 787 O O . THR A 1 105 ? -0.427 2.409 21.995 1.00 95.56 105 THR A O 1
ATOM 790 N N . GLY A 1 106 ? 1.694 2.528 22.716 1.00 92.56 106 GLY A N 1
ATOM 791 C CA . GLY A 1 106 ? 2.068 1.191 22.261 1.00 92.56 106 GLY A CA 1
ATOM 792 C C . GLY A 1 106 ? 1.286 0.041 22.894 1.00 92.56 106 GLY A C 1
ATOM 793 O O . GLY A 1 106 ? 1.312 -1.070 22.368 1.00 92.56 106 GLY A O 1
ATOM 794 N N . ASP A 1 107 ? 0.617 0.286 24.023 1.00 94.62 107 ASP A N 1
ATOM 795 C CA . ASP A 1 107 ? -0.203 -0.707 24.717 1.00 94.62 107 ASP A CA 1
ATOM 796 C C . ASP A 1 107 ? -1.677 -0.630 24.320 1.00 94.62 107 ASP A C 1
ATOM 798 O O . ASP A 1 107 ? -2.357 -1.660 24.338 1.00 94.62 107 ASP A O 1
ATOM 802 N N . SER A 1 108 ? -2.163 0.552 23.929 1.00 97.75 108 SER A N 1
ATOM 803 C CA . SER A 1 108 ? -3.541 0.738 23.472 1.00 97.75 108 SER A CA 1
ATOM 804 C C . SER A 1 108 ? -3.712 0.523 21.964 1.00 97.75 108 SER A C 1
ATOM 806 O O . SER A 1 108 ? -4.796 0.125 21.536 1.00 97.75 108 SER A O 1
ATOM 808 N N . VAL A 1 109 ? -2.640 0.699 21.180 1.00 98.31 109 VAL A N 1
ATOM 809 C CA . VAL A 1 109 ? -2.560 0.418 19.739 1.00 98.31 109 VAL A CA 1
ATOM 810 C C . VAL A 1 109 ? -1.372 -0.504 19.473 1.00 98.31 109 VAL A C 1
ATOM 812 O O . VAL A 1 109 ? -0.212 -0.094 19.562 1.00 98.31 109 VAL A O 1
ATOM 815 N N . ARG A 1 110 ? -1.660 -1.766 19.150 1.00 98.25 110 ARG A N 1
ATOM 816 C CA . ARG A 1 110 ? -0.669 -2.839 18.999 1.00 98.25 110 ARG A CA 1
ATOM 817 C C . ARG A 1 110 ? -0.614 -3.328 17.563 1.00 98.25 110 ARG A C 1
ATOM 819 O O . ARG A 1 110 ? -1.648 -3.465 16.914 1.00 98.25 110 ARG A O 1
ATOM 826 N N . LEU A 1 111 ? 0.589 -3.630 17.095 1.00 97.94 111 LEU A N 1
ATOM 827 C CA . LEU A 1 111 ? 0.838 -4.229 15.791 1.00 97.94 111 LEU A CA 1
ATOM 828 C C . LEU A 1 111 ? 1.524 -5.582 15.983 1.00 97.94 111 LEU A C 1
ATOM 830 O O . LEU A 1 111 ? 2.472 -5.705 16.759 1.00 97.94 111 LEU A O 1
ATOM 834 N N . TYR A 1 112 ? 1.039 -6.587 15.268 1.00 97.31 112 TYR A N 1
ATOM 835 C CA . TYR A 1 112 ? 1.536 -7.953 15.325 1.00 97.31 112 TYR A CA 1
ATOM 836 C C . TYR A 1 112 ? 1.912 -8.433 13.931 1.00 97.31 112 TYR A C 1
ATOM 838 O O . TYR A 1 112 ? 1.136 -8.246 12.996 1.00 97.31 112 TYR A O 1
ATOM 846 N N . ASP A 1 113 ? 3.057 -9.095 13.804 1.00 95.88 113 ASP A N 1
ATOM 847 C CA . ASP A 1 113 ? 3.314 -10.010 12.696 1.00 95.88 113 ASP A CA 1
ATOM 848 C C . ASP A 1 113 ? 2.702 -11.370 13.063 1.00 95.88 113 ASP A C 1
ATOM 850 O O . ASP A 1 113 ? 3.048 -11.995 14.073 1.00 95.88 113 ASP A O 1
ATOM 854 N N . VAL A 1 114 ? 1.728 -11.793 12.261 1.00 95.38 114 VAL A N 1
ATOM 855 C CA . VAL A 1 114 ? 0.930 -13.008 12.464 1.00 95.38 114 VAL A CA 1
ATOM 856 C C . VAL A 1 114 ? 1.222 -14.063 11.397 1.00 95.38 114 VAL A C 1
ATOM 858 O O . VAL A 1 114 ? 0.493 -15.050 11.288 1.00 95.38 114 VAL A O 1
ATOM 861 N N . THR A 1 115 ? 2.302 -13.891 10.629 1.00 92.81 115 THR A N 1
ATOM 862 C CA . THR A 1 115 ? 2.693 -14.778 9.523 1.00 92.81 115 THR A CA 1
ATOM 863 C C . THR A 1 115 ? 2.845 -16.227 9.987 1.00 92.81 115 THR A C 1
ATOM 865 O O . THR A 1 115 ? 2.308 -17.146 9.370 1.00 92.81 115 THR A O 1
ATOM 868 N N . GLN A 1 116 ? 3.518 -16.446 11.121 1.00 88.88 116 GLN A N 1
ATOM 869 C CA . GLN A 1 116 ? 3.777 -17.794 11.643 1.00 88.88 116 GLN A CA 1
ATOM 870 C C . GLN A 1 116 ? 2.552 -18.427 12.323 1.00 88.88 116 GLN A C 1
ATOM 872 O O . GLN A 1 116 ? 2.408 -19.648 12.344 1.00 88.88 116 GLN A O 1
ATOM 877 N N . VAL A 1 117 ? 1.597 -17.617 12.795 1.00 85.75 117 VAL A N 1
ATOM 878 C CA . VAL A 1 117 ? 0.371 -18.127 13.433 1.00 85.75 117 VAL A CA 1
ATOM 879 C C . VAL A 1 117 ? -0.457 -18.967 12.450 1.00 85.75 117 VAL A C 1
ATOM 881 O O . VAL A 1 117 ? -1.116 -19.925 12.848 1.00 85.75 117 VAL A O 1
ATOM 884 N N . GLN A 1 118 ? -0.376 -18.673 11.149 1.00 71.44 118 GLN A N 1
ATOM 885 C CA . GLN A 1 118 ? -1.105 -19.420 10.119 1.00 71.44 118 GLN A CA 1
ATOM 886 C C . GLN A 1 118 ? -0.462 -20.758 9.747 1.00 71.44 118 GLN A C 1
ATOM 888 O O . GLN A 1 118 ? -1.151 -21.656 9.267 1.00 71.44 118 GLN A O 1
ATOM 893 N N . SER A 1 119 ? 0.841 -20.925 9.987 1.00 68.06 119 SER A N 1
ATOM 894 C CA . SER A 1 119 ? 1.594 -22.128 9.615 1.00 68.06 119 SER A CA 1
ATOM 895 C C . SER A 1 119 ? 1.614 -23.199 10.715 1.00 68.06 119 SER A C 1
ATOM 897 O O . SER A 1 119 ? 2.333 -24.189 10.599 1.00 68.06 119 SER A O 1
ATOM 899 N N . SER A 1 120 ? 0.808 -23.040 11.778 1.00 62.75 120 SER A N 1
ATOM 900 C CA . SER A 1 120 ? 0.836 -23.854 13.013 1.00 62.75 120 SER A CA 1
ATOM 901 C C . SER A 1 120 ? 2.138 -23.738 13.828 1.00 62.75 120 SER A C 1
ATOM 903 O O . SER A 1 120 ? 2.281 -24.409 14.850 1.00 62.75 120 SER A O 1
ATOM 905 N N . ALA A 1 121 ? 3.074 -22.874 13.415 1.00 58.78 121 ALA A N 1
ATOM 906 C CA . ALA A 1 121 ? 4.253 -22.491 14.181 1.00 58.78 121 ALA A CA 1
ATOM 907 C C . ALA A 1 121 ? 3.873 -21.301 15.075 1.00 58.78 121 ALA A C 1
ATOM 909 O O . ALA A 1 121 ? 3.940 -20.146 14.681 1.00 58.78 121 ALA A O 1
ATOM 910 N N . SER A 1 122 ? 3.390 -21.592 16.275 1.00 59.69 122 SER A N 1
ATOM 911 C CA . SER A 1 122 ? 2.686 -20.689 17.196 1.00 59.69 122 SER A CA 1
ATOM 912 C C . SER A 1 122 ? 3.503 -19.525 17.799 1.00 59.69 122 SER A C 1
ATOM 914 O O . SER A 1 122 ? 3.381 -19.248 18.988 1.00 59.69 122 SER A O 1
ATOM 916 N N . SER A 1 123 ? 4.337 -18.819 17.031 1.00 75.81 123 SER A N 1
ATOM 917 C CA . SER A 1 123 ? 4.984 -17.586 17.493 1.00 75.81 123 SER A CA 1
ATOM 918 C C . SER A 1 123 ? 4.257 -16.357 16.951 1.00 75.81 123 SER A C 1
ATOM 920 O O . SER A 1 123 ? 4.503 -15.922 15.825 1.00 75.81 123 SER A O 1
ATOM 922 N N . LEU A 1 124 ? 3.373 -15.791 17.770 1.00 90.25 124 LEU A N 1
ATOM 923 C CA . LEU A 1 124 ? 2.927 -14.408 17.625 1.00 90.25 124 LEU A CA 1
ATOM 924 C C . LEU A 1 124 ? 4.128 -13.481 17.862 1.00 90.25 124 LEU A C 1
ATOM 926 O O . LEU A 1 124 ? 4.824 -13.631 18.868 1.00 90.25 124 LEU A O 1
ATOM 930 N N . VAL A 1 125 ? 4.373 -12.525 16.965 1.00 94.62 125 VAL A N 1
ATOM 931 C CA . VAL A 1 125 ? 5.448 -11.539 17.139 1.00 94.62 125 VAL A CA 1
ATOM 932 C C . VAL A 1 125 ? 4.826 -10.156 17.285 1.00 94.62 125 VAL A C 1
ATOM 934 O O . VAL A 1 125 ? 4.309 -9.590 16.324 1.00 94.62 125 VAL A O 1
ATOM 937 N N . ARG A 1 126 ? 4.871 -9.595 18.498 1.00 95.75 126 ARG A N 1
ATOM 938 C CA . ARG A 1 126 ? 4.496 -8.195 18.730 1.00 95.75 126 ARG A CA 1
ATOM 939 C C . ARG A 1 126 ? 5.590 -7.285 18.178 1.00 95.75 126 ARG A C 1
ATOM 941 O O . ARG A 1 126 ? 6.751 -7.414 18.564 1.00 95.75 126 ARG A O 1
ATOM 948 N N . VAL A 1 127 ? 5.213 -6.359 17.301 1.00 95.94 127 VAL A N 1
ATOM 949 C CA . VAL A 1 127 ? 6.113 -5.312 16.808 1.00 95.94 127 VAL A CA 1
ATOM 950 C C . VAL A 1 127 ? 6.377 -4.325 17.944 1.00 95.94 127 VAL A C 1
ATOM 952 O O . VAL A 1 127 ? 5.448 -3.912 18.642 1.00 95.94 127 VAL A O 1
ATOM 955 N N . ASP A 1 128 ? 7.644 -3.957 18.146 1.00 95.69 128 ASP A N 1
ATOM 956 C CA . ASP A 1 128 ? 8.039 -3.008 19.187 1.00 95.69 128 ASP A CA 1
ATOM 957 C C . ASP A 1 128 ? 7.337 -1.652 18.957 1.00 95.69 128 ASP A C 1
ATOM 959 O O . ASP A 1 128 ? 7.468 -1.076 17.873 1.00 95.69 128 ASP A O 1
ATOM 963 N N . PRO A 1 129 ? 6.605 -1.101 19.944 1.00 94.88 129 PRO A N 1
ATOM 964 C CA . PRO A 1 129 ? 5.932 0.185 19.784 1.00 94.88 129 PRO A CA 1
ATOM 965 C C . PRO A 1 129 ? 6.843 1.371 19.469 1.00 94.88 129 PRO A C 1
ATOM 967 O O . PRO A 1 129 ? 6.400 2.373 18.910 1.00 94.88 129 PRO A O 1
ATOM 970 N N . SER A 1 130 ? 8.127 1.290 19.815 1.00 92.94 130 SER A N 1
ATOM 971 C CA . SER A 1 130 ? 9.104 2.302 19.424 1.00 92.94 130 SER A CA 1
ATOM 972 C C . SER A 1 130 ? 9.378 2.290 17.917 1.00 92.94 130 SER A C 1
ATOM 974 O O . SER A 1 130 ? 9.753 3.334 17.378 1.00 92.94 130 SER A O 1
ATOM 976 N N . SER A 1 131 ? 9.098 1.181 17.224 1.00 92.50 131 SER A N 1
ATOM 977 C CA . SER A 1 131 ? 9.270 0.994 15.780 1.00 92.50 131 SER A CA 1
ATOM 978 C C . SER A 1 131 ? 8.113 1.517 14.929 1.00 92.50 131 SER A C 1
ATOM 980 O O . SER A 1 131 ? 8.167 1.355 13.717 1.00 92.50 131 SER A O 1
ATOM 982 N N . TYR A 1 132 ? 7.089 2.160 15.500 1.00 93.31 132 TYR A N 1
ATOM 983 C CA . TYR A 1 132 ? 6.048 2.842 14.722 1.00 93.31 132 TYR A CA 1
ATOM 984 C C . TYR A 1 132 ? 5.557 4.138 15.385 1.00 93.31 132 TYR A C 1
ATOM 986 O O . TYR A 1 132 ? 5.781 4.405 16.568 1.00 93.31 132 TYR A O 1
ATOM 994 N N . TYR A 1 133 ? 4.955 5.008 14.582 1.00 92.44 133 TYR A N 1
ATOM 995 C CA . TYR A 1 133 ? 4.181 6.170 14.995 1.00 92.44 133 TYR A CA 1
ATOM 996 C C . TYR A 1 133 ? 2.713 5.782 15.136 1.00 92.44 133 TYR A C 1
ATOM 998 O O . TYR A 1 133 ? 2.197 4.986 14.350 1.00 92.44 133 TYR A O 1
ATOM 1006 N N . VAL A 1 134 ? 2.045 6.407 16.100 1.00 94.81 134 VAL A N 1
ATOM 1007 C CA . VAL A 1 134 ? 0.589 6.416 16.228 1.00 94.81 134 VAL A CA 1
ATOM 1008 C C . VAL A 1 134 ? 0.164 7.877 16.261 1.00 94.81 134 VAL A C 1
ATOM 1010 O O . VAL A 1 134 ? 0.644 8.641 17.094 1.00 94.81 134 VAL A O 1
ATOM 1013 N N . ALA A 1 135 ? -0.698 8.283 15.336 1.00 93.69 135 ALA A N 1
ATOM 1014 C CA . ALA A 1 135 ? -1.194 9.652 15.250 1.00 93.69 135 ALA A CA 1
ATOM 1015 C C . ALA A 1 135 ? -2.696 9.638 14.980 1.00 93.69 135 ALA A C 1
ATOM 1017 O O . ALA A 1 135 ? -3.201 8.711 14.355 1.00 93.69 135 ALA A O 1
ATOM 1018 N N . PHE A 1 136 ? -3.426 10.653 15.431 1.00 96.12 136 PHE A N 1
ATOM 1019 C CA . PHE A 1 136 ? -4.876 10.691 15.267 1.00 96.12 136 PHE A CA 1
ATOM 1020 C C . PHE A 1 136 ? -5.349 12.021 14.715 1.00 96.12 136 PHE A C 1
ATOM 1022 O O . PHE A 1 136 ? -4.997 13.075 15.237 1.00 96.12 136 PHE A O 1
ATOM 1029 N N . ASN A 1 137 ? -6.169 11.931 13.669 1.00 94.19 137 ASN A N 1
ATOM 1030 C CA . ASN A 1 137 ? -6.773 13.050 12.966 1.00 94.19 137 ASN A CA 1
ATOM 1031 C C . ASN A 1 137 ? -5.765 14.172 12.673 1.00 94.19 137 ASN A C 1
ATOM 1033 O O . ASN A 1 137 ? -5.992 15.336 12.996 1.00 94.19 137 ASN A O 1
ATOM 1037 N N . VAL A 1 138 ? -4.622 13.788 12.107 1.00 90.19 138 VAL A N 1
ATOM 1038 C CA . VAL A 1 138 ? -3.555 14.702 11.695 1.00 90.19 138 VAL A CA 1
ATOM 1039 C C . VAL A 1 138 ? -3.531 14.837 10.176 1.00 90.19 138 VAL A C 1
ATOM 1041 O O . VAL A 1 138 ? -4.050 13.980 9.461 1.00 90.19 138 VAL A O 1
ATOM 1044 N N . GLY A 1 139 ? -2.918 15.909 9.687 1.00 88.94 139 GLY A N 1
ATOM 1045 C CA . GLY A 1 139 ? -2.791 16.207 8.267 1.00 88.94 139 GLY A CA 1
ATOM 1046 C C . GLY A 1 139 ? -2.875 17.706 8.012 1.00 88.94 139 GLY A C 1
ATOM 1047 O O . GLY A 1 139 ? -3.099 18.490 8.933 1.00 88.94 139 GLY A O 1
ATOM 1048 N N . ARG A 1 140 ? -2.722 18.100 6.746 1.00 86.19 140 ARG A N 1
ATOM 1049 C CA . ARG A 1 140 ? -2.870 19.499 6.322 1.00 86.19 140 ARG A CA 1
ATOM 1050 C C . ARG A 1 140 ? -4.303 20.005 6.484 1.00 86.19 140 ARG A C 1
ATOM 1052 O O . ARG A 1 140 ? -4.509 21.157 6.848 1.00 86.19 140 ARG A O 1
ATOM 1059 N N . GLU A 1 141 ? -5.278 19.140 6.227 1.00 85.44 141 GLU A N 1
ATOM 1060 C CA . GLU A 1 141 ? -6.705 19.424 6.384 1.00 85.44 141 GLU A CA 1
ATOM 1061 C C . GLU A 1 141 ? -7.337 18.301 7.223 1.00 85.44 141 GLU A C 1
ATOM 1063 O O . GLU A 1 141 ? -7.960 17.393 6.673 1.00 85.44 141 GLU A O 1
ATOM 1068 N N . PRO A 1 142 ? -7.131 18.299 8.557 1.00 85.62 142 PRO A N 1
ATOM 1069 C CA . PRO A 1 142 ? -7.721 17.297 9.435 1.00 85.62 142 PRO A CA 1
ATOM 1070 C C . PRO A 1 142 ? -9.241 17.260 9.312 1.00 85.62 142 PRO A C 1
ATOM 1072 O O . PRO A 1 142 ? -9.886 18.293 9.110 1.00 85.62 142 PRO A O 1
ATOM 1075 N N . ALA A 1 143 ? -9.829 16.082 9.513 1.00 87.38 143 ALA A N 1
ATOM 1076 C CA . ALA A 1 143 ? -11.273 15.945 9.466 1.00 87.38 143 ALA A CA 1
ATOM 1077 C C . ALA A 1 143 ? -11.914 16.804 10.569 1.00 87.38 143 ALA A C 1
ATOM 1079 O O . ALA A 1 143 ? -11.533 16.748 11.745 1.00 87.38 143 ALA A O 1
ATOM 1080 N N . VAL A 1 144 ? -12.889 17.624 10.175 1.00 91.00 144 VAL A N 1
ATOM 1081 C CA . VAL A 1 144 ? -13.697 18.451 11.090 1.00 91.00 144 VAL A CA 1
ATOM 1082 C C . VAL A 1 144 ? -15.003 17.766 11.495 1.00 91.00 144 VAL A C 1
ATOM 1084 O O . VAL A 1 144 ? -15.672 18.217 12.421 1.00 91.00 144 VAL A O 1
ATOM 1087 N N . GLN A 1 145 ? -15.342 16.680 10.804 1.00 92.06 145 GLN A N 1
ATOM 1088 C CA . GLN A 1 145 ? -16.485 15.809 11.044 1.00 92.06 145 GLN A CA 1
ATOM 1089 C C . GLN A 1 145 ? -16.064 14.355 10.779 1.00 92.06 145 GLN A C 1
ATOM 1091 O O . GLN A 1 145 ? -15.088 14.150 10.054 1.00 92.06 145 GLN A O 1
ATOM 1096 N N . PRO A 1 146 ? -16.781 13.361 11.323 1.00 90.94 146 PRO A N 1
ATOM 1097 C CA . PRO A 1 146 ? -16.468 11.957 11.092 1.00 90.94 146 PRO A CA 1
ATOM 1098 C C . PRO A 1 146 ? -16.470 11.570 9.599 1.00 90.94 146 PRO A C 1
ATOM 1100 O O . PRO A 1 146 ? -17.224 12.160 8.818 1.00 90.94 146 PRO A O 1
ATOM 1103 N N . PRO A 1 147 ? -15.686 10.549 9.209 1.00 94.00 147 PRO A N 1
ATOM 1104 C CA . PRO A 1 147 ? -14.803 9.764 10.073 1.00 94.00 147 PRO A CA 1
ATOM 1105 C C . PRO A 1 147 ? -13.530 10.525 10.478 1.00 94.00 147 PRO A C 1
ATOM 1107 O O . PRO A 1 147 ? -12.901 11.200 9.666 1.00 94.00 147 PRO A O 1
ATOM 1110 N N . TYR A 1 148 ? -13.117 10.364 11.734 1.00 96.38 148 TYR A N 1
ATOM 1111 C CA . TYR A 1 1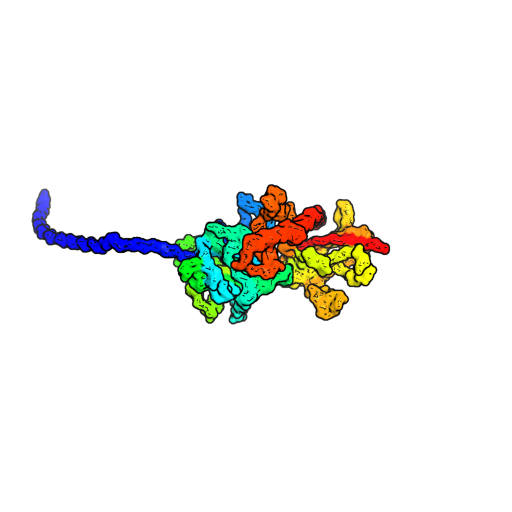48 ? -11.783 10.743 12.199 1.00 96.38 148 TYR A CA 1
ATOM 1112 C C . TYR A 1 148 ? -10.839 9.547 12.076 1.00 96.38 148 TYR A C 1
ATOM 1114 O O . TYR A 1 148 ? -11.238 8.423 12.367 1.00 96.38 148 TYR A O 1
ATOM 1122 N N . THR A 1 149 ? -9.583 9.759 11.689 1.00 96.31 149 THR A N 1
ATOM 1123 C CA . THR A 1 149 ? -8.687 8.642 11.343 1.00 96.31 149 THR A CA 1
ATOM 1124 C C . THR A 1 149 ? -7.542 8.484 12.335 1.00 96.31 149 THR A C 1
ATOM 1126 O O . THR A 1 149 ? -6.787 9.424 12.580 1.00 96.31 149 THR A O 1
ATOM 1129 N N . LEU A 1 150 ? -7.376 7.275 12.872 1.00 97.50 150 LEU A N 1
ATOM 1130 C CA . LEU A 1 150 ? -6.158 6.822 13.541 1.00 97.50 150 LEU A CA 1
ATOM 1131 C C . LEU A 1 150 ? -5.172 6.297 12.495 1.00 97.50 150 LEU A C 1
ATOM 1133 O O . LEU A 1 150 ? -5.541 5.448 11.689 1.00 97.50 150 LEU A O 1
ATOM 1137 N N . TYR A 1 151 ? -3.930 6.761 12.543 1.00 95.44 151 TYR A N 1
ATOM 1138 C CA . TYR A 1 151 ? -2.840 6.383 11.651 1.00 95.44 151 TYR A CA 1
ATOM 1139 C C . TYR A 1 151 ? -1.783 5.576 12.407 1.00 95.44 151 TYR A C 1
ATOM 1141 O O . TYR A 1 151 ? -1.369 5.980 13.497 1.00 95.44 151 TYR A O 1
ATOM 1149 N N . VAL A 1 152 ? -1.310 4.477 11.813 1.00 95.19 152 VAL A N 1
ATOM 1150 C CA . VAL A 1 152 ? -0.135 3.723 12.282 1.00 95.19 152 VAL A CA 1
ATOM 1151 C C . VAL A 1 152 ? 0.876 3.592 11.137 1.00 95.19 152 VAL A C 1
ATOM 1153 O O . VAL A 1 152 ? 0.523 3.166 10.034 1.00 95.19 152 VAL A O 1
ATOM 1156 N N . ARG A 1 153 ? 2.131 3.990 11.388 1.00 91.69 153 ARG A N 1
ATOM 1157 C CA . ARG A 1 153 ? 3.204 4.093 10.375 1.00 91.69 153 ARG A CA 1
ATOM 1158 C C . ARG A 1 153 ? 4.551 3.643 10.938 1.00 91.69 153 ARG A C 1
ATOM 1160 O O . ARG A 1 153 ? 4.900 4.086 12.026 1.00 91.69 153 ARG A O 1
ATOM 1167 N N . MET A 1 154 ? 5.320 2.809 10.239 1.00 89.69 154 MET A N 1
ATOM 1168 C CA . MET A 1 154 ? 6.586 2.273 10.768 1.00 89.69 154 MET A CA 1
ATOM 1169 C C . MET A 1 154 ? 7.703 3.335 10.867 1.00 89.69 154 MET A C 1
ATOM 1171 O O . MET A 1 154 ? 7.649 4.391 10.238 1.00 89.69 154 MET A O 1
ATOM 1175 N N . LYS A 1 155 ? 8.712 3.060 11.704 1.00 86.12 155 LYS A N 1
ATOM 1176 C CA . LYS A 1 155 ? 9.945 3.837 11.907 1.00 86.12 155 LYS A CA 1
ATOM 1177 C C . LYS A 1 155 ? 11.179 3.020 11.496 1.00 86.12 155 LYS A C 1
ATOM 1179 O O . LYS A 1 155 ? 11.195 1.811 11.717 1.00 86.12 155 LYS A O 1
ATOM 1184 N N . PRO A 1 156 ? 12.282 3.676 11.080 1.00 71.69 156 PRO A N 1
ATOM 1185 C CA . PRO A 1 156 ? 12.340 5.076 10.651 1.00 71.69 156 PRO A CA 1
ATOM 1186 C C . PRO A 1 156 ? 11.524 5.271 9.361 1.00 71.69 156 PRO A C 1
ATOM 1188 O O . PRO A 1 156 ? 11.101 4.290 8.766 1.00 71.69 156 PRO A O 1
ATOM 1191 N N . VAL A 1 157 ? 11.350 6.512 8.895 1.00 64.25 157 VAL A N 1
ATOM 1192 C CA . VAL A 1 157 ? 10.875 6.783 7.522 1.00 64.25 157 VAL A CA 1
ATOM 1193 C C . VAL A 1 157 ? 12.066 7.122 6.628 1.00 64.25 157 VAL A C 1
ATOM 1195 O O . VAL A 1 157 ? 12.290 8.290 6.308 1.00 64.25 157 VAL A O 1
ATOM 1198 N N . PRO A 1 158 ? 12.927 6.163 6.260 1.00 52.88 158 PRO A N 1
ATOM 1199 C CA . PRO A 1 158 ? 13.776 6.350 5.112 1.00 52.88 158 PRO A CA 1
ATOM 1200 C C . PRO A 1 158 ? 12.948 6.046 3.860 1.00 52.88 158 PRO A C 1
ATOM 1202 O O . PRO A 1 158 ? 12.081 5.180 3.852 1.00 52.88 158 PRO A O 1
ATOM 1205 N N . LEU A 1 159 ? 13.272 6.717 2.758 1.00 52.91 159 LEU A N 1
ATOM 1206 C CA . LEU A 1 159 ? 12.717 6.435 1.430 1.00 52.91 159 LEU A CA 1
ATOM 1207 C C . LEU A 1 159 ? 12.945 4.966 0.955 1.00 52.91 159 LEU A C 1
ATOM 1209 O O . LEU A 1 159 ? 12.497 4.644 -0.141 1.00 52.91 159 LEU A O 1
ATOM 1213 N N . LEU A 1 160 ? 13.640 4.116 1.746 1.00 50.47 160 LEU A N 1
ATOM 1214 C CA . LEU A 1 160 ? 13.880 2.651 1.674 1.00 50.47 160 LEU A CA 1
ATOM 1215 C C . LEU A 1 160 ? 14.471 2.168 3.033 1.00 50.47 160 LEU A C 1
ATOM 1217 O O . LEU A 1 160 ? 15.349 2.894 3.509 1.00 50.47 160 LEU A O 1
ATOM 1221 N N . PRO A 1 161 ? 14.189 0.992 3.658 1.00 53.12 161 PRO A N 1
ATOM 1222 C CA . PRO A 1 161 ? 13.503 -0.240 3.213 1.00 53.12 161 PRO A CA 1
ATOM 1223 C C . PRO A 1 161 ? 11.975 -0.232 3.430 1.00 53.12 161 PRO A C 1
ATOM 1225 O O . PRO A 1 161 ? 11.469 0.719 4.016 1.00 53.12 161 PRO A O 1
ATOM 1228 N N . PRO A 1 162 ? 11.233 -1.249 2.938 1.00 67.00 162 PRO A N 1
ATOM 1229 C CA . PRO A 1 162 ? 9.787 -1.331 3.152 1.00 67.00 162 PRO A CA 1
ATOM 1230 C C . PRO A 1 162 ? 9.400 -1.372 4.639 1.00 67.00 162 PRO A C 1
ATOM 1232 O O . PRO A 1 162 ? 10.067 -2.044 5.423 1.00 67.00 162 PRO A O 1
ATOM 1235 N N . ASP A 1 163 ? 8.297 -0.702 4.995 1.00 80.06 163 ASP A N 1
ATOM 1236 C CA . ASP A 1 163 ? 7.707 -0.726 6.344 1.00 80.06 163 ASP A CA 1
ATOM 1237 C C . ASP A 1 163 ? 7.372 -2.150 6.802 1.00 80.06 163 ASP A C 1
ATOM 1239 O O . ASP A 1 163 ? 7.528 -2.483 7.976 1.00 80.06 163 ASP A O 1
ATOM 1243 N N . PHE A 1 164 ? 6.914 -2.984 5.868 1.00 90.31 164 PHE A N 1
ATOM 1244 C CA . PHE A 1 164 ? 6.496 -4.355 6.126 1.00 90.31 164 PHE A CA 1
ATOM 1245 C C . PHE A 1 164 ? 7.224 -5.358 5.232 1.00 90.31 164 PHE A C 1
ATOM 1247 O O . PHE A 1 164 ? 7.579 -5.065 4.088 1.00 90.31 164 PHE A O 1
ATOM 1254 N N . GLU A 1 165 ? 7.416 -6.576 5.727 1.00 90.19 165 GLU A N 1
ATOM 1255 C CA . GLU A 1 165 ? 8.056 -7.635 4.950 1.00 90.19 165 GLU A CA 1
ATOM 1256 C C . GLU A 1 165 ? 7.087 -8.191 3.891 1.00 90.19 165 GLU A C 1
ATOM 1258 O O . GLU A 1 165 ? 5.901 -8.410 4.140 1.00 90.19 165 GLU A O 1
ATOM 1263 N N . MET A 1 166 ? 7.578 -8.388 2.665 1.00 90.38 166 MET A N 1
ATOM 1264 C CA . MET A 1 166 ? 6.773 -8.933 1.565 1.00 90.38 166 MET A CA 1
ATOM 1265 C C . MET A 1 166 ? 6.374 -10.384 1.840 1.00 90.38 166 MET A C 1
ATOM 1267 O O . MET A 1 166 ? 7.190 -11.173 2.310 1.00 90.38 166 MET A O 1
ATOM 1271 N N . GLY A 1 167 ? 5.128 -10.749 1.527 1.00 91.62 167 GLY A N 1
ATOM 1272 C CA . GLY A 1 167 ? 4.577 -12.080 1.805 1.00 91.62 167 GLY A CA 1
ATOM 1273 C C . GLY A 1 167 ? 4.237 -12.346 3.276 1.00 91.62 167 GLY A C 1
ATOM 1274 O O . GLY A 1 167 ? 3.777 -13.443 3.593 1.00 91.62 167 GLY A O 1
ATOM 1275 N N . HIS A 1 168 ? 4.445 -11.375 4.171 1.00 94.12 168 HIS A N 1
ATOM 1276 C CA . HIS A 1 168 ? 4.028 -11.474 5.567 1.00 94.12 168 HIS A CA 1
ATOM 1277 C C . HIS A 1 168 ? 2.577 -11.031 5.743 1.00 94.12 168 HIS A C 1
ATOM 1279 O O . HIS A 1 168 ? 2.010 -10.297 4.927 1.00 94.12 168 HIS A O 1
ATOM 1285 N N . ARG A 1 169 ? 1.979 -11.460 6.853 1.00 95.44 169 ARG A N 1
ATOM 1286 C CA . ARG A 1 169 ? 0.665 -11.012 7.299 1.00 95.44 169 ARG A CA 1
ATOM 1287 C C . ARG A 1 169 ? 0.771 -10.364 8.666 1.00 95.44 169 ARG A C 1
ATOM 1289 O O . ARG A 1 169 ? 1.366 -10.923 9.583 1.00 95.44 169 ARG A O 1
ATOM 1296 N N . TYR A 1 170 ? 0.118 -9.222 8.813 1.00 97.19 170 TYR A N 1
ATOM 1297 C CA . TYR A 1 170 ? 0.103 -8.437 10.035 1.00 97.19 170 TYR A CA 1
ATOM 1298 C C . TYR A 1 170 ? -1.321 -8.261 10.559 1.00 97.19 170 TYR A C 1
ATOM 1300 O O . TYR A 1 170 ? -2.306 -8.451 9.840 1.00 97.19 170 TYR A O 1
ATOM 1308 N N . MET A 1 171 ? -1.433 -7.900 11.835 1.00 97.81 171 MET A N 1
ATOM 1309 C CA . MET A 1 171 ? -2.685 -7.483 12.450 1.00 97.81 171 MET A CA 1
ATOM 1310 C C . MET A 1 171 ? -2.456 -6.275 13.352 1.00 97.81 171 MET A C 1
ATOM 1312 O O . MET A 1 171 ? -1.634 -6.321 14.267 1.00 97.81 171 MET A O 1
ATOM 1316 N N . VAL A 1 172 ? -3.211 -5.204 13.114 1.00 98.19 172 VAL A N 1
ATOM 1317 C CA . VAL A 1 172 ? -3.321 -4.079 14.049 1.00 98.19 172 VAL A CA 1
ATOM 1318 C C . VAL A 1 172 ? -4.505 -4.307 14.983 1.00 98.19 172 VAL A C 1
ATOM 1320 O O . VAL A 1 172 ? -5.557 -4.788 14.556 1.00 98.19 172 VAL A O 1
ATOM 1323 N N . VAL A 1 173 ? -4.333 -3.960 16.255 1.00 98.38 173 VAL A N 1
ATOM 1324 C CA . VAL A 1 173 ? -5.328 -4.089 17.321 1.00 98.38 173 VAL A CA 1
ATOM 1325 C C . VAL A 1 173 ? -5.404 -2.781 18.100 1.00 98.38 173 VAL A C 1
ATOM 1327 O O . VAL A 1 173 ? -4.388 -2.269 18.566 1.00 98.38 173 VAL A O 1
ATOM 1330 N N . VAL A 1 174 ? -6.617 -2.266 18.282 1.00 98.62 174 VAL A N 1
ATOM 1331 C CA . VAL A 1 174 ? -6.915 -1.121 19.149 1.00 98.62 174 VAL A CA 1
ATOM 1332 C C . VAL A 1 174 ? -7.734 -1.616 20.331 1.00 98.62 174 VAL A C 1
ATOM 1334 O O . VAL A 1 174 ? -8.705 -2.348 20.140 1.00 98.62 174 VAL A O 1
ATOM 1337 N N . THR A 1 175 ? -7.367 -1.219 21.545 1.00 98.56 175 THR A N 1
ATOM 1338 C CA . THR A 1 175 ? -8.059 -1.619 22.780 1.00 98.56 175 THR A CA 1
ATOM 1339 C C . THR A 1 175 ? -8.903 -0.484 23.368 1.00 98.56 175 THR A C 1
ATOM 1341 O O . THR A 1 175 ? -8.756 0.682 23.006 1.00 98.56 175 THR A O 1
ATOM 1344 N N . ASN A 1 176 ? -9.773 -0.807 24.326 1.00 97.56 176 ASN A N 1
ATOM 1345 C CA . ASN A 1 176 ? -10.594 0.147 25.077 1.00 97.56 176 ASN A CA 1
ATOM 1346 C C . ASN A 1 176 ? -9.803 0.947 26.135 1.00 97.56 176 ASN A C 1
ATOM 1348 O O . ASN A 1 176 ? -10.382 1.727 26.908 1.00 97.56 176 ASN A O 1
ATOM 1352 N N . ASP A 1 177 ? -8.478 0.777 26.174 1.00 98.06 177 ASP A N 1
ATOM 1353 C CA . ASP A 1 177 ? -7.579 1.696 26.864 1.00 98.06 177 ASP A CA 1
ATOM 1354 C C . ASP A 1 177 ? -7.465 3.032 26.130 1.00 98.06 177 ASP A C 1
ATOM 1356 O O . ASP A 1 177 ? -7.299 4.053 26.799 1.00 98.06 177 ASP A O 1
ATOM 1360 N N . VAL A 1 178 ? -7.704 3.049 24.812 1.00 98.25 178 VAL A N 1
ATOM 1361 C CA . VAL A 1 178 ? -7.969 4.288 24.075 1.00 98.25 178 VAL A CA 1
ATOM 1362 C C . VAL A 1 178 ? -9.195 4.984 24.667 1.00 98.25 178 VAL A C 1
ATOM 1364 O O . VAL A 1 178 ? -10.227 4.355 24.945 1.00 98.25 178 VAL A O 1
ATOM 1367 N N . LYS A 1 179 ? -9.067 6.296 24.871 1.00 97.88 179 LYS A N 1
ATOM 1368 C CA . LYS A 1 179 ? -10.120 7.163 25.389 1.00 97.88 179 LYS A CA 1
ATOM 1369 C C . LYS A 1 179 ? -10.564 8.175 24.348 1.00 97.88 179 LYS A C 1
ATOM 1371 O O . LYS A 1 179 ? -9.815 8.520 23.438 1.00 97.88 179 LYS A O 1
ATOM 1376 N N . ASP A 1 180 ? -11.780 8.664 24.515 1.00 97.38 180 ASP A N 1
ATOM 1377 C CA . ASP A 1 180 ? -12.244 9.866 23.835 1.00 97.38 180 ASP A CA 1
ATOM 1378 C C . ASP A 1 180 ? -11.803 11.143 24.566 1.00 97.38 180 ASP A C 1
ATOM 1380 O O . ASP A 1 180 ? -11.217 11.099 25.651 1.00 97.38 180 ASP A O 1
ATOM 1384 N N . MET A 1 181 ? -12.127 12.300 23.987 1.00 95.94 181 MET A N 1
ATOM 1385 C CA . MET A 1 181 ? -11.804 13.615 24.557 1.00 95.94 181 MET A CA 1
ATOM 1386 C C . MET A 1 181 ? -12.463 13.897 25.923 1.00 95.94 181 MET A C 1
ATOM 1388 O O . MET A 1 181 ? -12.102 14.871 26.583 1.00 95.94 181 MET A O 1
ATOM 1392 N N . GLN A 1 182 ? -13.429 13.082 26.357 1.00 95.44 182 GLN A N 1
ATOM 1393 C CA . GLN A 1 182 ? -14.075 13.161 27.671 1.00 95.44 182 GLN A CA 1
ATOM 1394 C C . GLN A 1 182 ? -13.500 12.135 28.666 1.00 95.44 182 GLN A C 1
ATOM 1396 O O . GLN A 1 182 ? -14.005 12.013 29.784 1.00 95.44 182 GLN A O 1
ATOM 1401 N N . GLY A 1 183 ? -12.449 11.398 28.288 1.00 96.12 183 GLY A N 1
ATOM 1402 C CA . GLY A 1 183 ? -11.810 10.372 29.111 1.00 96.12 183 GLY A CA 1
ATOM 1403 C C . GLY A 1 183 ? -12.599 9.061 29.200 1.00 96.12 183 GLY A C 1
ATOM 1404 O O . GLY A 1 183 ? -12.270 8.196 30.019 1.00 96.12 183 GLY A O 1
ATOM 1405 N N . ARG A 1 184 ? -13.650 8.885 28.388 1.00 96.31 184 ARG A N 1
ATOM 1406 C CA . ARG A 1 184 ? -14.458 7.659 28.354 1.00 96.31 184 ARG A CA 1
ATOM 1407 C C . ARG A 1 184 ? -13.756 6.613 27.500 1.00 96.31 184 ARG A C 1
ATOM 1409 O O . ARG A 1 184 ? -12.997 6.936 26.594 1.00 96.31 184 ARG A O 1
ATOM 1416 N N . ARG A 1 185 ? -13.997 5.336 27.798 1.00 97.19 185 ARG A N 1
ATOM 1417 C CA . ARG A 1 185 ? -13.454 4.231 26.997 1.00 97.19 185 ARG A CA 1
ATOM 1418 C C . ARG A 1 185 ? -14.127 4.207 25.633 1.00 97.19 185 ARG A C 1
ATOM 1420 O O . ARG A 1 185 ? -15.355 4.246 25.569 1.00 97.19 185 ARG A O 1
ATOM 1427 N N . VAL A 1 186 ? -13.330 4.050 24.584 1.00 97.62 186 VAL A N 1
ATOM 1428 C CA . VAL A 1 186 ? -13.848 3.651 23.273 1.00 97.62 186 VAL A CA 1
ATOM 1429 C C . VAL A 1 186 ? -14.506 2.276 23.397 1.00 97.62 186 VAL A C 1
ATOM 1431 O O . VAL A 1 186 ? -14.056 1.432 24.178 1.00 97.62 186 VAL A O 1
ATOM 1434 N N . VAL A 1 187 ? -15.572 2.045 22.635 1.00 97.00 187 VAL A N 1
ATOM 1435 C CA . VAL A 1 187 ? -16.282 0.760 22.592 1.00 97.00 187 VAL A CA 1
ATOM 1436 C C . VAL A 1 187 ? -16.286 0.193 21.175 1.00 97.00 187 VAL A C 1
ATOM 1438 O O . VAL A 1 187 ? -16.322 0.942 20.203 1.00 97.00 187 VAL A O 1
ATOM 1441 N N . GLY A 1 188 ? -16.239 -1.135 21.046 1.00 95.44 188 GLY A N 1
ATOM 1442 C CA . GLY A 1 188 ? -16.354 -1.803 19.751 1.00 95.44 188 GLY A CA 1
ATOM 1443 C C . GLY A 1 188 ? -17.753 -1.639 19.152 1.00 95.44 188 GLY A C 1
ATOM 1444 O O . GLY A 1 188 ? -18.753 -1.547 19.869 1.00 95.44 188 GLY A O 1
ATOM 1445 N N . THR A 1 189 ? -17.843 -1.608 17.823 1.00 93.81 189 THR A N 1
ATOM 1446 C CA . THR A 1 189 ? -19.136 -1.712 17.129 1.00 93.81 189 THR A CA 1
ATOM 1447 C C . THR A 1 189 ? -19.624 -3.157 17.107 1.00 93.81 189 THR A C 1
ATOM 1449 O O . THR A 1 189 ? -18.808 -4.075 17.198 1.00 93.81 189 THR A O 1
ATOM 1452 N N . PRO A 1 190 ? -20.934 -3.403 16.899 1.00 92.56 190 PRO A N 1
ATOM 1453 C CA . PRO A 1 190 ? -21.438 -4.759 16.703 1.00 92.56 190 PRO A CA 1
ATOM 1454 C C . PRO A 1 190 ? -20.672 -5.534 15.622 1.00 92.56 190 PRO A C 1
ATOM 1456 O O . PRO A 1 190 ? -20.369 -6.702 15.826 1.00 92.56 190 PRO A O 1
ATOM 1459 N N . ALA A 1 191 ? -20.290 -4.887 14.515 1.00 91.81 191 ALA A N 1
ATOM 1460 C CA . ALA A 1 191 ? -19.491 -5.519 13.465 1.00 91.81 191 ALA A CA 1
ATOM 1461 C C . ALA A 1 191 ? -18.120 -6.000 13.979 1.00 91.81 191 ALA A C 1
ATOM 1463 O O . ALA A 1 191 ? -17.755 -7.152 13.751 1.00 91.81 191 ALA A O 1
ATOM 1464 N N . MET A 1 192 ? -17.396 -5.159 14.728 1.00 94.12 192 MET A N 1
ATOM 1465 C CA . MET A 1 192 ? -16.108 -5.537 15.327 1.00 94.12 192 MET A CA 1
ATOM 1466 C C . MET A 1 192 ? -16.254 -6.633 16.390 1.00 94.12 192 MET A C 1
ATOM 1468 O O . MET A 1 192 ? -15.405 -7.514 16.486 1.00 94.12 192 MET A O 1
ATOM 1472 N N . GLU A 1 193 ? -17.340 -6.634 17.165 1.00 94.88 193 GLU A N 1
ATOM 1473 C CA . GLU A 1 193 ? -17.611 -7.717 18.120 1.00 94.88 193 GLU A CA 1
ATOM 1474 C C . GLU A 1 193 ? -17.895 -9.051 17.415 1.00 94.88 193 GLU A C 1
ATOM 1476 O O . GLU A 1 193 ? -17.371 -10.090 17.818 1.00 94.88 193 GLU A O 1
ATOM 1481 N N . LEU A 1 194 ? -18.660 -9.034 16.319 1.00 95.44 194 LEU A N 1
ATOM 1482 C CA . LEU A 1 194 ? -18.925 -10.231 15.518 1.00 95.44 194 LEU A CA 1
ATOM 1483 C C . LEU A 1 194 ? -17.649 -10.774 14.852 1.00 95.44 194 LEU A C 1
ATOM 1485 O O . LEU A 1 194 ? -17.461 -11.989 14.814 1.00 95.44 194 LEU A O 1
ATOM 1489 N N . LEU A 1 195 ? -16.741 -9.903 14.396 1.00 94.06 195 LEU A N 1
ATOM 1490 C CA . LEU A 1 195 ? -15.449 -10.297 13.814 1.00 94.06 195 LEU A CA 1
ATOM 1491 C C . LEU A 1 195 ? -14.510 -11.003 14.803 1.00 94.06 195 LEU A C 1
ATOM 1493 O O . LEU A 1 195 ? -13.695 -11.826 14.383 1.00 94.06 195 LEU A O 1
ATOM 1497 N N . LYS A 1 196 ? -14.641 -10.726 16.104 1.00 94.62 196 LYS A N 1
ATOM 1498 C CA . LYS A 1 196 ? -13.903 -11.424 17.171 1.00 94.62 196 LYS A CA 1
ATOM 1499 C C . LYS A 1 196 ? -14.618 -12.672 17.685 1.00 94.62 196 LYS A C 1
ATOM 1501 O O . LYS A 1 196 ? -14.062 -13.396 18.512 1.00 94.62 196 LYS A O 1
ATOM 1506 N N . SER A 1 197 ? -15.857 -12.911 17.253 1.00 94.69 197 SER A N 1
ATOM 1507 C CA . SER A 1 197 ? -16.671 -13.990 17.796 1.00 94.69 197 SER A CA 1
ATOM 1508 C C . SER A 1 197 ? -16.015 -15.354 17.577 1.00 94.69 197 SER A C 1
ATOM 1510 O O . SER A 1 197 ? -15.507 -15.673 16.499 1.00 94.69 197 SER A O 1
ATOM 1512 N N . GLN A 1 198 ? -16.072 -16.200 18.604 1.00 92.94 198 GLN A N 1
ATOM 1513 C CA . GLN A 1 198 ? -15.687 -17.608 18.497 1.00 92.94 198 GLN A CA 1
ATOM 1514 C C . GLN A 1 198 ? -16.823 -18.475 17.936 1.00 92.94 198 GLN A C 1
ATOM 1516 O O . GLN A 1 198 ? -16.592 -19.623 17.554 1.00 92.94 198 GLN A O 1
ATOM 1521 N N . THR A 1 199 ? -18.046 -17.943 17.870 1.00 95.00 199 THR A N 1
ATOM 1522 C CA . THR A 1 199 ? -19.195 -18.635 17.288 1.00 95.00 199 THR A CA 1
ATOM 1523 C C . THR A 1 199 ? -19.358 -18.274 15.808 1.00 95.00 199 THR A C 1
ATOM 1525 O O . THR A 1 199 ? -19.170 -17.110 15.446 1.00 95.00 199 THR A O 1
ATOM 1528 N N . PRO A 1 200 ? -19.727 -19.240 14.944 1.00 96.94 200 PRO A N 1
ATOM 1529 C CA . PRO A 1 200 ? -20.046 -18.959 13.547 1.00 96.94 200 PRO A CA 1
ATOM 1530 C C . PRO A 1 200 ? -21.200 -17.961 13.406 1.00 96.94 200 PRO A C 1
ATOM 1532 O O . PRO A 1 200 ? -22.219 -18.09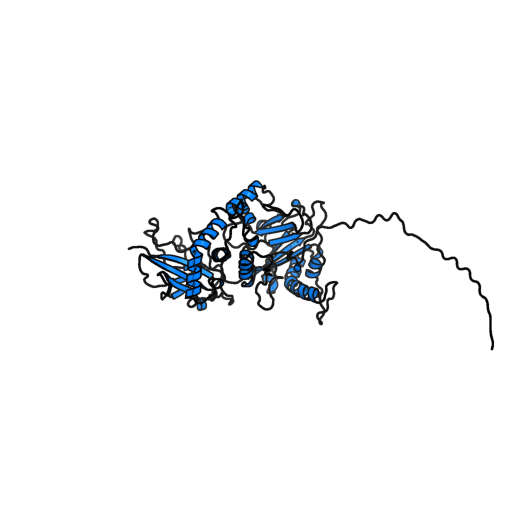1 14.090 1.00 96.94 200 PRO A O 1
ATOM 1535 N N . LEU A 1 201 ? -21.066 -17.003 12.486 1.00 97.25 201 LEU A N 1
ATOM 1536 C CA . LEU A 1 201 ? -22.102 -16.003 12.200 1.00 97.25 201 LEU A CA 1
ATOM 1537 C C . LEU A 1 201 ? -23.212 -16.547 11.304 1.00 97.25 201 LEU A C 1
ATOM 1539 O O . LEU A 1 201 ? -24.325 -16.028 11.318 1.00 97.25 201 LEU A O 1
ATOM 1543 N N . VAL A 1 202 ? -22.927 -17.613 10.556 1.00 97.62 202 VAL A N 1
ATOM 1544 C CA . VAL A 1 202 ? -23.895 -18.352 9.741 1.00 97.62 202 VAL A CA 1
ATOM 1545 C C . VAL A 1 202 ? -23.911 -19.822 10.142 1.00 97.62 202 VAL A C 1
ATOM 1547 O O . VAL A 1 202 ? -22.948 -20.347 10.701 1.00 97.62 202 VAL A O 1
ATOM 1550 N N . ASN A 1 203 ? -25.031 -20.506 9.932 1.00 96.25 203 ASN A N 1
ATOM 1551 C CA . ASN A 1 203 ? -25.128 -21.950 10.156 1.00 96.25 203 ASN A CA 1
ATOM 1552 C C . ASN A 1 203 ? -24.713 -22.750 8.906 1.00 96.25 203 ASN A C 1
ATOM 1554 O O . ASN A 1 203 ? -24.372 -22.188 7.868 1.00 96.25 203 ASN A O 1
ATOM 1558 N N . SER A 1 204 ? -24.792 -24.082 8.972 1.00 94.62 204 SER A N 1
ATOM 1559 C CA . SER A 1 204 ? -24.434 -24.971 7.853 1.00 94.62 204 SER A CA 1
ATOM 1560 C C . SER A 1 204 ? -25.300 -24.807 6.595 1.00 94.62 204 SER A C 1
ATOM 1562 O O . SER A 1 204 ? -24.971 -25.370 5.557 1.00 94.62 204 SER A O 1
ATOM 1564 N N . PHE A 1 205 ? -26.423 -24.089 6.685 1.00 95.06 205 PHE A N 1
ATOM 1565 C CA . PHE A 1 205 ? -27.294 -23.754 5.557 1.00 95.06 205 PHE A CA 1
ATOM 1566 C C . PHE A 1 205 ? -27.068 -22.323 5.045 1.00 95.06 205 PHE A C 1
ATOM 1568 O O . PHE A 1 205 ? -27.851 -21.855 4.224 1.00 95.06 205 PHE A O 1
ATOM 1575 N N . GLY A 1 206 ? -26.050 -21.619 5.551 1.00 93.25 206 GLY A N 1
ATOM 1576 C CA . GLY A 1 206 ? -25.748 -20.235 5.184 1.00 93.25 206 GLY A CA 1
ATOM 1577 C C . GLY A 1 206 ? -26.701 -19.196 5.778 1.00 93.25 206 GLY A C 1
ATOM 1578 O O . GLY A 1 206 ? -26.666 -18.049 5.356 1.00 93.25 206 GLY A O 1
ATOM 1579 N N . ARG A 1 207 ? -27.556 -19.567 6.744 1.00 96.88 207 ARG A N 1
ATOM 1580 C CA . ARG A 1 207 ? -28.454 -18.604 7.403 1.00 96.88 207 ARG A CA 1
ATOM 1581 C C . ARG A 1 207 ? -27.751 -17.905 8.552 1.00 96.88 207 ARG A C 1
ATOM 1583 O O . ARG A 1 207 ? -27.084 -18.580 9.342 1.00 96.88 207 ARG A O 1
ATOM 1590 N N . SER A 1 208 ? -27.968 -16.602 8.675 1.00 97.19 208 SER A N 1
ATOM 1591 C CA . SER A 1 208 ? -27.459 -15.771 9.759 1.00 97.19 208 SER A CA 1
ATOM 1592 C C . SER A 1 208 ? -27.915 -16.296 11.122 1.00 97.19 208 SER A C 1
ATOM 1594 O O . SER A 1 208 ? -29.067 -16.687 11.326 1.00 97.19 208 SER A O 1
ATOM 1596 N N . GLN A 1 209 ? -26.980 -16.309 12.067 1.00 96.25 209 GLN A N 1
ATOM 1597 C CA . GLN A 1 209 ? -27.192 -16.567 13.492 1.00 96.25 209 GLN A CA 1
ATOM 1598 C C . GLN A 1 209 ? -27.141 -15.266 14.308 1.00 96.25 209 GLN A C 1
ATOM 1600 O O . GLN A 1 209 ? -27.053 -15.292 15.535 1.00 96.25 209 GLN A O 1
ATOM 1605 N N . THR A 1 210 ? -27.159 -14.122 13.624 1.00 93.88 210 THR A N 1
ATOM 1606 C CA . THR A 1 210 ? -26.985 -12.790 14.202 1.00 93.88 210 THR A CA 1
ATOM 1607 C C . THR A 1 210 ? -28.151 -11.884 13.802 1.00 93.88 210 THR A C 1
ATOM 1609 O O . THR A 1 210 ? -29.128 -12.328 13.202 1.00 93.88 210 THR A O 1
ATOM 1612 N N . ILE A 1 211 ? -28.054 -10.596 14.133 1.00 89.94 211 ILE A N 1
ATOM 1613 C CA . ILE A 1 211 ? -28.996 -9.575 13.656 1.00 89.94 211 ILE A CA 1
ATOM 1614 C C . ILE A 1 211 ? -28.774 -9.183 12.187 1.00 89.94 211 ILE A C 1
ATOM 1616 O O . ILE A 1 211 ? -29.612 -8.486 11.620 1.00 89.94 211 ILE A O 1
ATOM 1620 N N . LEU A 1 212 ? -27.648 -9.583 11.589 1.00 91.12 212 LEU A N 1
ATOM 1621 C CA . LEU A 1 212 ? -27.321 -9.250 10.208 1.00 91.12 212 LEU A CA 1
ATOM 1622 C C . LEU A 1 212 ? -28.155 -10.092 9.229 1.00 91.12 212 LEU A C 1
ATOM 1624 O O . LEU A 1 212 ? -28.451 -11.253 9.538 1.00 91.12 212 LEU A O 1
ATOM 1628 N N . PRO A 1 213 ? -28.494 -9.554 8.044 1.00 94.06 213 PRO A N 1
ATOM 1629 C CA . PRO A 1 213 ? -28.998 -10.340 6.921 1.00 94.06 213 PRO A CA 1
ATOM 1630 C C . PRO A 1 213 ? -28.077 -11.517 6.562 1.00 94.06 213 PRO A C 1
ATOM 1632 O O . PRO A 1 213 ? -26.877 -11.472 6.822 1.00 94.06 213 PRO A O 1
ATOM 1635 N N . ASP A 1 214 ? -28.634 -12.562 5.938 1.00 94.31 214 ASP A N 1
ATOM 1636 C CA . ASP A 1 214 ? -27.889 -13.779 5.563 1.00 94.31 214 ASP A CA 1
ATOM 1637 C C . ASP A 1 214 ? -26.639 -13.471 4.718 1.00 94.31 214 ASP A C 1
ATOM 1639 O O . ASP A 1 214 ? -25.575 -14.031 4.971 1.00 94.31 214 ASP A O 1
ATOM 1643 N N . GLU A 1 215 ? -26.753 -12.551 3.756 1.00 91.44 215 GLU A N 1
ATOM 1644 C CA . GLU A 1 215 ? -25.650 -12.140 2.877 1.00 91.44 215 GLU A CA 1
ATOM 1645 C C . GLU A 1 215 ? -24.527 -11.431 3.650 1.00 91.44 215 GLU A C 1
ATOM 1647 O O . GLU A 1 215 ? -23.369 -11.842 3.570 1.00 91.44 215 GLU A O 1
ATOM 1652 N N . ASP A 1 216 ? -24.875 -10.441 4.474 1.00 90.50 216 ASP A N 1
ATOM 1653 C CA . ASP A 1 216 ? -23.910 -9.686 5.281 1.00 90.50 216 ASP A CA 1
ATOM 1654 C C . ASP A 1 216 ? -23.227 -10.575 6.328 1.00 90.50 216 ASP A C 1
ATOM 1656 O O . ASP A 1 216 ? -22.018 -10.483 6.548 1.00 90.50 216 ASP A O 1
ATOM 1660 N N . ALA A 1 217 ? -23.983 -11.476 6.964 1.00 93.81 217 ALA A N 1
ATOM 1661 C CA . ALA A 1 217 ? -23.440 -12.438 7.918 1.00 93.81 217 ALA A CA 1
ATOM 1662 C C . ALA A 1 217 ? -22.476 -13.421 7.242 1.00 93.81 217 ALA A C 1
ATOM 1664 O O . ALA A 1 217 ? -21.435 -13.744 7.815 1.00 93.81 217 ALA A O 1
ATOM 1665 N N . ALA A 1 218 ? -22.798 -13.888 6.030 1.00 92.50 218 ALA A N 1
ATOM 1666 C CA . ALA A 1 218 ? -21.929 -14.771 5.260 1.00 92.50 218 ALA A CA 1
ATOM 1667 C C . ALA A 1 218 ? -20.636 -14.061 4.837 1.00 92.50 218 ALA A C 1
ATOM 1669 O O . ALA A 1 218 ? -19.555 -14.630 4.992 1.00 92.50 218 ALA A O 1
ATOM 1670 N N . ALA A 1 219 ? -20.728 -12.811 4.371 1.00 88.06 219 ALA A N 1
ATOM 1671 C CA . ALA A 1 219 ? -19.561 -11.999 4.040 1.00 88.06 219 ALA A CA 1
ATOM 1672 C C . ALA A 1 219 ? -18.667 -11.769 5.273 1.00 88.06 219 ALA A C 1
ATOM 1674 O O . ALA A 1 219 ? -17.451 -11.958 5.209 1.00 88.06 219 ALA A O 1
ATOM 1675 N N . LEU A 1 220 ? -19.263 -11.438 6.424 1.00 91.62 220 LEU A N 1
ATOM 1676 C CA . LEU A 1 220 ? -18.524 -11.209 7.665 1.00 91.62 220 LEU A CA 1
ATOM 1677 C C . LEU A 1 220 ? -17.915 -12.499 8.242 1.00 91.62 220 LEU A C 1
ATOM 1679 O O . LEU A 1 220 ? -16.837 -12.448 8.834 1.00 91.62 220 LEU A O 1
ATOM 1683 N N . GLU A 1 221 ? -18.551 -13.661 8.045 1.00 95.19 221 GLU A N 1
ATOM 1684 C CA . GLU A 1 221 ? -18.026 -14.961 8.489 1.00 95.19 221 GLU A CA 1
ATOM 1685 C C . GLU A 1 221 ? -16.693 -15.299 7.812 1.00 95.19 221 GLU A C 1
ATOM 1687 O O . GLU A 1 221 ? -15.790 -15.812 8.474 1.00 95.19 221 GLU A O 1
ATOM 1692 N N . VAL A 1 222 ? -16.534 -14.973 6.523 1.00 91.62 222 VAL A N 1
ATOM 1693 C CA . VAL A 1 222 ? -15.263 -15.167 5.802 1.00 91.62 222 VAL A CA 1
ATOM 1694 C C . VAL A 1 222 ? -14.135 -14.406 6.504 1.00 91.62 222 VAL A C 1
ATOM 1696 O O . VAL A 1 222 ? -13.070 -14.967 6.764 1.00 91.62 222 VAL A O 1
ATOM 1699 N N . LEU A 1 223 ? -14.391 -13.154 6.888 1.00 91.38 223 LEU A N 1
ATOM 1700 C CA . LEU A 1 223 ? -13.417 -12.305 7.580 1.00 91.38 223 LEU A CA 1
ATOM 1701 C C . LEU A 1 223 ? -13.143 -12.771 9.008 1.00 91.38 223 LEU A C 1
ATOM 1703 O O . LEU A 1 223 ? -11.990 -12.792 9.445 1.00 91.38 223 LEU A O 1
ATOM 1707 N N . ARG A 1 224 ? -14.193 -13.174 9.731 1.00 95.56 224 ARG A N 1
ATOM 1708 C CA . ARG A 1 224 ? -14.080 -13.732 11.082 1.00 95.56 224 ARG A CA 1
ATOM 1709 C C . ARG A 1 224 ? -13.182 -14.967 11.072 1.00 95.56 224 ARG A C 1
ATOM 1711 O O . ARG A 1 224 ? -12.237 -15.046 11.853 1.00 95.56 224 ARG A O 1
ATOM 1718 N N . LEU A 1 225 ? -13.425 -15.902 10.153 1.00 94.19 225 LEU A N 1
ATOM 1719 C CA . LEU A 1 225 ? -12.614 -17.111 9.998 1.00 94.19 225 LEU A CA 1
ATOM 1720 C C . LEU A 1 225 ? -11.171 -16.790 9.604 1.00 94.19 225 LEU A C 1
ATOM 1722 O O . LEU A 1 225 ? -10.248 -17.369 10.174 1.00 94.19 225 LEU A O 1
ATOM 1726 N N . ALA A 1 226 ? -10.964 -15.844 8.685 1.00 91.50 226 ALA A N 1
ATOM 1727 C CA . ALA A 1 226 ? -9.629 -15.432 8.264 1.00 91.50 226 ALA A CA 1
ATOM 1728 C C . ALA A 1 226 ? -8.807 -14.815 9.408 1.00 91.50 226 ALA A C 1
ATOM 1730 O O . ALA A 1 226 ? -7.584 -14.949 9.413 1.00 91.50 226 ALA A O 1
ATOM 1731 N N . ASN A 1 227 ? -9.448 -14.133 10.361 1.00 93.94 227 ASN A N 1
ATOM 1732 C CA . ASN A 1 227 ? -8.784 -13.484 11.496 1.00 93.94 227 ASN A CA 1
ATOM 1733 C C . ASN A 1 227 ? -8.708 -14.363 12.754 1.00 93.94 227 ASN A C 1
ATOM 1735 O O . ASN A 1 227 ? -7.871 -14.101 13.618 1.00 93.94 227 ASN A O 1
ATOM 1739 N N . ALA A 1 228 ? -9.534 -15.408 12.860 1.00 94.31 228 ALA A N 1
ATOM 1740 C CA . ALA A 1 228 ? -9.666 -16.220 14.068 1.00 94.31 228 ALA A CA 1
ATOM 1741 C C . ALA A 1 228 ? -8.341 -16.808 14.597 1.00 94.31 228 ALA A C 1
ATOM 1743 O O . ALA A 1 228 ? -8.123 -16.701 15.803 1.00 94.31 228 ALA A O 1
ATOM 1744 N N . PRO A 1 229 ? -7.424 -17.368 13.774 1.00 93.38 229 PRO A N 1
ATOM 1745 C CA . PRO A 1 229 ? -6.153 -17.886 14.291 1.00 93.38 229 PRO A CA 1
ATOM 1746 C C . PRO A 1 229 ? -5.290 -16.798 14.943 1.00 93.38 229 PRO A C 1
ATOM 1748 O O . PRO A 1 229 ? -4.765 -16.994 16.037 1.00 93.38 229 PRO A O 1
ATOM 1751 N N . ALA A 1 230 ? -5.187 -15.632 14.297 1.00 94.50 230 ALA A N 1
ATOM 1752 C CA . ALA A 1 230 ? -4.427 -14.495 14.810 1.00 94.50 230 ALA A CA 1
ATOM 1753 C C . ALA A 1 230 ? -5.045 -13.944 16.101 1.00 94.50 230 ALA A C 1
ATOM 1755 O O . ALA A 1 230 ? -4.334 -13.743 17.081 1.00 94.50 230 ALA A O 1
ATOM 1756 N N . LEU A 1 231 ? -6.368 -13.764 16.132 1.00 95.69 231 LEU A N 1
ATOM 1757 C CA . LEU A 1 231 ? -7.073 -13.301 17.327 1.00 95.69 231 LEU A CA 1
ATOM 1758 C C . LEU A 1 231 ? -6.981 -14.306 18.478 1.00 95.69 231 LEU A C 1
ATOM 1760 O O . LEU A 1 231 ? -6.835 -13.885 19.618 1.00 95.69 231 LEU A O 1
ATOM 1764 N N . ALA A 1 232 ? -7.012 -15.613 18.209 1.00 94.38 232 ALA A N 1
ATOM 1765 C CA . ALA A 1 232 ? -6.813 -16.628 19.240 1.00 94.38 232 ALA A CA 1
ATOM 1766 C C . ALA A 1 232 ? -5.423 -16.510 19.886 1.00 94.38 232 ALA A C 1
ATOM 1768 O O . ALA A 1 232 ? -5.337 -16.477 21.109 1.00 94.38 232 ALA A O 1
ATOM 1769 N N . ALA A 1 233 ? -4.365 -16.364 19.079 1.00 94.12 233 ALA A N 1
ATOM 1770 C CA . ALA A 1 233 ? -3.003 -16.168 19.581 1.00 94.12 233 ALA A CA 1
ATOM 1771 C C . ALA A 1 233 ? -2.849 -14.843 20.349 1.00 94.12 233 ALA A C 1
ATOM 1773 O O . ALA A 1 233 ? -2.258 -14.809 21.423 1.00 94.12 233 ALA A O 1
ATOM 1774 N N . ILE A 1 234 ? -3.424 -13.749 19.840 1.00 95.69 234 ILE A N 1
ATOM 1775 C CA . ILE A 1 234 ? -3.434 -12.448 20.530 1.00 95.69 234 ILE A CA 1
ATOM 1776 C C . ILE A 1 234 ? -4.213 -12.534 21.852 1.00 95.69 234 ILE A C 1
ATOM 1778 O O . ILE A 1 234 ? -3.824 -11.905 22.833 1.00 95.69 234 ILE A O 1
ATOM 1782 N N . GLY A 1 235 ? -5.266 -13.353 21.902 1.00 95.44 235 GLY A N 1
ATOM 1783 C CA . GLY A 1 235 ? -6.057 -13.638 23.099 1.00 95.44 235 GLY A CA 1
ATOM 1784 C C . GLY A 1 235 ? -5.276 -14.299 24.240 1.00 95.44 235 GLY A C 1
ATOM 1785 O O . GLY A 1 235 ? -5.731 -14.274 25.382 1.00 95.44 235 GLY A O 1
ATOM 1786 N N . GLU A 1 236 ? -4.102 -14.872 23.954 1.00 93.81 236 GLU A N 1
ATOM 1787 C CA . GLU A 1 236 ? -3.176 -15.376 24.975 1.00 93.81 236 GLU A CA 1
ATOM 1788 C C . GLU A 1 236 ? -2.353 -14.246 25.624 1.00 93.81 236 GLU A C 1
ATOM 1790 O O . GLU A 1 236 ? -1.905 -14.391 26.762 1.00 93.81 236 GLU A O 1
ATOM 1795 N N . GLU A 1 237 ? -2.171 -13.111 24.933 1.00 94.31 237 GLU A N 1
ATOM 1796 C CA . GLU A 1 237 ? -1.455 -11.926 25.435 1.00 94.31 237 GLU A CA 1
ATOM 1797 C C . GLU A 1 237 ? -2.401 -10.891 26.067 1.00 94.31 237 GLU A C 1
ATOM 1799 O O . GLU A 1 237 ? -2.060 -10.277 27.082 1.00 94.31 237 GLU A O 1
ATOM 1804 N N . ILE A 1 238 ? -3.577 -10.670 25.471 1.00 96.12 238 ILE A N 1
ATOM 1805 C CA . ILE A 1 238 ? -4.566 -9.683 25.924 1.00 96.12 238 ILE A CA 1
ATOM 1806 C C . ILE A 1 238 ? -5.980 -10.239 25.948 1.00 96.12 238 ILE A C 1
ATOM 1808 O O . ILE A 1 238 ? -6.355 -11.084 25.146 1.00 96.12 238 ILE A O 1
ATOM 1812 N N . ASP A 1 239 ? -6.812 -9.682 26.824 1.00 96.81 239 ASP A N 1
ATOM 1813 C CA . ASP A 1 239 ? -8.239 -9.985 26.832 1.00 96.81 239 ASP A CA 1
ATOM 1814 C C . ASP A 1 239 ? -8.914 -9.419 25.568 1.00 96.81 239 ASP A C 1
ATOM 1816 O O . ASP A 1 239 ? -9.016 -8.201 25.399 1.00 96.81 239 ASP A O 1
ATOM 1820 N N . LEU A 1 240 ? -9.412 -10.298 24.688 1.00 96.50 240 LEU A N 1
ATOM 1821 C CA . LEU A 1 240 ? -10.113 -9.919 23.454 1.00 96.50 240 LEU A CA 1
ATOM 1822 C C . LEU A 1 240 ? -11.391 -9.098 23.705 1.00 96.50 240 LEU A C 1
ATOM 1824 O O . LEU A 1 240 ? -11.844 -8.385 22.804 1.00 96.50 240 LEU A O 1
ATOM 1828 N N . ALA A 1 241 ? -11.957 -9.133 24.918 1.00 96.38 241 ALA A N 1
ATOM 1829 C CA . ALA A 1 241 ? -13.055 -8.249 25.307 1.00 96.38 241 ALA A CA 1
ATOM 1830 C C . ALA A 1 241 ? -12.624 -6.772 25.381 1.00 96.38 241 ALA A C 1
ATOM 1832 O O . ALA A 1 241 ? -13.462 -5.874 25.311 1.00 96.38 241 ALA A O 1
ATOM 1833 N N . THR A 1 242 ? -11.320 -6.497 25.497 1.00 97.69 242 THR A N 1
ATOM 1834 C CA . THR A 1 242 ? -10.780 -5.131 25.463 1.00 97.69 242 THR A CA 1
ATOM 1835 C C . THR A 1 242 ? -10.539 -4.621 24.049 1.00 97.69 242 THR A C 1
ATOM 1837 O O . THR A 1 242 ? -10.442 -3.413 23.871 1.00 97.69 242 THR A O 1
ATOM 1840 N N . VAL A 1 243 ? -10.460 -5.489 23.038 1.00 98.25 243 VAL A N 1
ATOM 1841 C CA . VAL A 1 243 ? -10.196 -5.087 21.650 1.00 98.25 243 VAL A CA 1
ATOM 1842 C C . VAL A 1 243 ? -11.428 -4.402 21.066 1.00 98.25 243 VAL A C 1
ATOM 1844 O O . VAL A 1 243 ? -12.478 -5.019 20.964 1.00 98.25 243 VAL A O 1
ATOM 1847 N N . VAL A 1 244 ? -11.318 -3.144 20.650 1.00 98.19 244 VAL A N 1
ATOM 1848 C CA . VAL A 1 244 ? -12.437 -2.376 20.072 1.00 98.19 244 VAL A CA 1
ATOM 1849 C C . VAL A 1 244 ? -12.398 -2.346 18.549 1.00 98.19 244 VAL A C 1
ATOM 1851 O O . VAL A 1 244 ? -13.450 -2.307 17.919 1.00 98.19 244 VAL A O 1
ATOM 1854 N N . ALA A 1 245 ? -11.203 -2.408 17.956 1.00 97.94 245 ALA A N 1
ATOM 1855 C CA . ALA A 1 245 ? -10.993 -2.483 16.514 1.00 97.94 245 ALA A CA 1
ATOM 1856 C C . ALA A 1 245 ? -9.816 -3.406 16.203 1.00 97.94 245 ALA A C 1
ATOM 1858 O O . ALA A 1 245 ? -8.842 -3.451 16.958 1.00 97.94 245 ALA A O 1
ATOM 1859 N N . HIS A 1 246 ? -9.870 -4.092 15.067 1.00 97.56 246 HIS A N 1
ATOM 1860 C CA . HIS A 1 246 ? -8.718 -4.801 14.528 1.00 97.56 246 HIS A CA 1
ATOM 1861 C C . HIS A 1 246 ? -8.779 -4.852 13.001 1.00 97.56 246 HIS A C 1
ATOM 1863 O O . HIS A 1 246 ? -9.853 -4.768 12.406 1.00 97.56 246 HIS A O 1
ATOM 1869 N N . ALA A 1 247 ? -7.622 -5.019 12.368 1.00 96.56 247 ALA A N 1
ATOM 1870 C CA . ALA A 1 247 ? -7.529 -5.262 10.935 1.00 96.56 247 ALA A CA 1
ATOM 1871 C C . ALA A 1 247 ? -6.358 -6.198 10.656 1.00 96.56 247 ALA A C 1
ATOM 1873 O O . ALA A 1 247 ? -5.226 -5.904 11.037 1.00 96.56 247 ALA A O 1
ATOM 1874 N N . GLY A 1 248 ? -6.651 -7.340 10.035 1.00 96.00 248 GLY A N 1
ATOM 1875 C CA . GLY A 1 248 ? -5.637 -8.239 9.498 1.00 96.00 248 GLY A CA 1
ATOM 1876 C C . GLY A 1 248 ? -5.365 -7.883 8.043 1.00 96.00 248 GLY A C 1
ATOM 1877 O O . GLY A 1 248 ? -6.314 -7.625 7.301 1.00 96.00 248 GLY A O 1
ATOM 1878 N N . PHE A 1 249 ? -4.098 -7.856 7.646 1.00 96.81 249 PHE A N 1
ATOM 1879 C CA . PHE A 1 249 ? -3.711 -7.550 6.275 1.00 96.81 249 PHE A CA 1
ATOM 1880 C C . PHE A 1 249 ? -2.454 -8.293 5.843 1.00 96.81 249 PHE A C 1
ATOM 1882 O O . PHE A 1 249 ? -1.505 -8.460 6.610 1.00 96.81 249 PHE A O 1
ATOM 1889 N N . THR A 1 250 ? -2.448 -8.699 4.585 1.00 96.19 250 THR A N 1
ATOM 1890 C CA . THR A 1 250 ? -1.348 -9.396 3.929 1.00 96.19 250 THR A CA 1
ATOM 1891 C C . THR A 1 250 ? -0.569 -8.413 3.073 1.00 96.19 250 THR A C 1
ATOM 1893 O O . THR A 1 250 ? -1.162 -7.577 2.393 1.00 96.19 250 THR A O 1
ATOM 1896 N N . ILE A 1 251 ? 0.756 -8.494 3.104 1.00 95.81 251 ILE A N 1
ATOM 1897 C CA . ILE A 1 251 ? 1.634 -7.733 2.218 1.00 95.81 251 ILE A CA 1
ATOM 1898 C C . ILE A 1 251 ? 1.908 -8.570 0.980 1.00 95.81 251 ILE A C 1
ATOM 1900 O O . ILE A 1 251 ? 2.216 -9.757 1.087 1.00 95.81 251 ILE A O 1
ATOM 1904 N N . GLN A 1 252 ? 1.822 -7.942 -0.190 1.00 94.69 252 GLN A N 1
ATOM 1905 C CA . GLN A 1 252 ? 2.005 -8.624 -1.466 1.00 94.69 252 GLN A CA 1
ATOM 1906 C C . GLN A 1 252 ? 3.304 -9.436 -1.510 1.00 94.69 252 GLN A C 1
ATOM 1908 O O . GLN A 1 252 ? 4.346 -9.041 -0.974 1.00 94.69 252 GLN A O 1
ATOM 1913 N N . SER A 1 253 ? 3.239 -10.556 -2.213 1.00 94.62 253 SER A N 1
ATOM 1914 C CA . SER A 1 253 ? 4.356 -11.461 -2.461 1.00 94.62 253 SER A CA 1
ATOM 1915 C C . SER A 1 253 ? 4.874 -11.374 -3.904 1.00 94.62 253 SER A C 1
ATOM 1917 O O . SER A 1 253 ? 5.883 -11.992 -4.257 1.00 94.62 253 SER A O 1
ATOM 1919 N N . ASN A 1 254 ? 4.203 -10.585 -4.754 1.00 94.75 254 ASN A N 1
ATOM 1920 C CA . ASN A 1 254 ? 4.629 -10.291 -6.119 1.00 94.75 254 ASN A CA 1
ATOM 1921 C C . ASN A 1 254 ? 6.046 -9.692 -6.142 1.00 94.75 254 ASN A C 1
ATOM 1923 O O . ASN A 1 254 ? 6.287 -8.696 -5.460 1.00 94.75 254 ASN A O 1
ATOM 1927 N N . PRO A 1 255 ? 6.987 -10.196 -6.961 1.00 92.50 255 PRO A N 1
ATOM 1928 C CA . PRO A 1 255 ? 8.277 -9.537 -7.091 1.00 92.50 255 PRO A CA 1
ATOM 1929 C C . PRO A 1 255 ? 8.119 -8.176 -7.768 1.00 92.50 255 PRO A C 1
ATOM 1931 O O . PRO A 1 255 ? 7.382 -8.027 -8.739 1.00 92.50 255 PRO A O 1
ATOM 1934 N N . MET A 1 256 ? 8.846 -7.181 -7.273 1.00 90.44 256 MET A N 1
ATOM 1935 C CA . MET A 1 256 ? 8.802 -5.821 -7.805 1.00 90.44 256 MET A CA 1
ATOM 1936 C C . MET A 1 256 ? 10.208 -5.389 -8.194 1.00 90.44 256 MET A C 1
ATOM 1938 O O . MET A 1 256 ? 11.105 -5.485 -7.346 1.00 90.44 256 MET A O 1
ATOM 1942 N N . PRO A 1 257 ? 10.425 -4.906 -9.428 1.00 89.56 257 PRO A N 1
ATOM 1943 C CA . PRO A 1 257 ? 11.682 -4.290 -9.773 1.00 89.56 257 PRO A CA 1
ATOM 1944 C C . PRO A 1 257 ? 11.839 -3.014 -8.945 1.00 89.56 257 PRO A C 1
ATOM 1946 O O . PRO A 1 257 ? 10.927 -2.184 -8.868 1.00 89.56 257 PRO A O 1
ATOM 1949 N N . ALA A 1 258 ? 12.999 -2.863 -8.317 1.00 82.56 258 ALA A N 1
ATOM 1950 C CA . ALA A 1 258 ? 13.351 -1.645 -7.621 1.00 82.56 258 ALA A CA 1
ATOM 1951 C C . ALA A 1 258 ? 13.419 -0.511 -8.645 1.00 82.56 258 ALA A C 1
ATOM 1953 O O . ALA A 1 258 ? 14.132 -0.577 -9.648 1.00 82.56 258 ALA A O 1
ATOM 1954 N N . PHE A 1 259 ? 12.635 0.526 -8.393 1.00 77.81 259 PHE A N 1
ATOM 1955 C CA . PHE A 1 259 ? 12.658 1.752 -9.167 1.00 77.81 259 PHE A CA 1
ATOM 1956 C C . PHE A 1 259 ? 12.570 2.899 -8.175 1.00 77.81 259 PHE A C 1
ATOM 1958 O O . PHE A 1 259 ? 11.475 3.318 -7.795 1.00 77.81 259 PHE A O 1
ATOM 1965 N N . ASN A 1 260 ? 13.737 3.365 -7.730 1.00 66.81 260 ASN A N 1
ATOM 1966 C CA . ASN A 1 260 ? 13.850 4.568 -6.925 1.00 66.81 260 ASN A CA 1
ATOM 1967 C C . ASN A 1 260 ? 14.649 5.642 -7.675 1.00 66.81 260 ASN A C 1
ATOM 1969 O O . ASN A 1 260 ? 15.855 5.811 -7.482 1.00 66.81 260 ASN A O 1
ATOM 1973 N N . PRO A 1 261 ? 13.972 6.409 -8.534 1.00 59.00 261 PRO A N 1
ATOM 1974 C CA . PRO A 1 261 ? 14.597 7.507 -9.246 1.00 59.00 261 PRO A CA 1
ATOM 1975 C C . PRO A 1 261 ? 14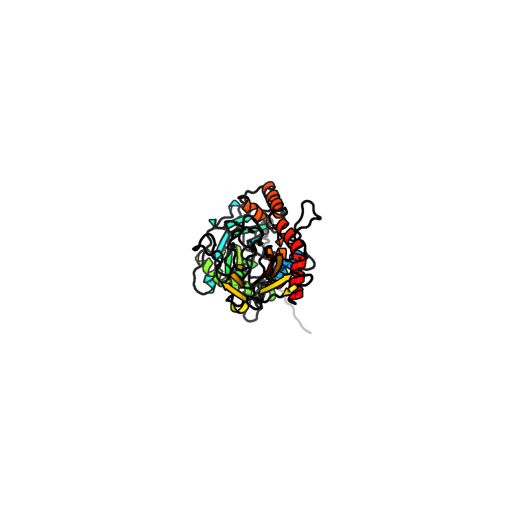.907 8.712 -8.322 1.00 59.00 261 PRO A C 1
ATOM 1977 O O . PRO A 1 261 ? 15.573 9.654 -8.732 1.00 59.00 261 PRO A O 1
ATOM 1980 N N . MET A 1 262 ? 14.495 8.721 -7.050 1.00 52.75 262 MET A N 1
ATOM 1981 C CA . MET A 1 262 ? 14.979 9.730 -6.093 1.00 52.75 262 MET A CA 1
ATOM 1982 C C . MET A 1 262 ? 16.375 9.387 -5.545 1.00 52.75 262 MET A C 1
ATOM 1984 O O . MET A 1 262 ? 17.079 10.263 -5.053 1.00 52.75 262 MET A O 1
ATOM 1988 N N . LEU A 1 263 ? 16.814 8.131 -5.693 1.00 51.62 263 LEU A N 1
ATOM 1989 C CA . LEU A 1 263 ? 18.136 7.633 -5.302 1.00 51.62 263 LEU A CA 1
ATOM 1990 C C . LEU A 1 263 ? 19.055 7.390 -6.510 1.00 51.62 263 LEU A C 1
ATOM 1992 O O . LEU A 1 263 ? 19.949 6.546 -6.446 1.00 51.62 263 LEU A O 1
ATOM 1996 N N . LEU A 1 264 ? 18.893 8.154 -7.603 1.00 46.19 264 LEU A N 1
ATOM 1997 C CA . LEU A 1 264 ? 19.657 8.050 -8.871 1.00 46.19 264 LEU A CA 1
ATOM 1998 C C . LEU A 1 264 ? 21.192 8.134 -8.747 1.00 46.19 264 LEU A C 1
ATOM 2000 O O . LEU A 1 264 ? 21.907 8.026 -9.744 1.00 46.19 264 LEU A O 1
ATOM 2004 N N . GLY A 1 265 ? 21.729 8.269 -7.535 1.00 42.50 265 GLY A N 1
ATOM 2005 C CA . GLY A 1 265 ? 23.120 7.952 -7.245 1.00 42.50 265 GLY A CA 1
ATOM 2006 C C . GLY A 1 265 ? 23.475 6.464 -7.406 1.00 42.50 265 GLY A C 1
ATOM 2007 O O . GLY A 1 265 ? 24.620 6.197 -7.775 1.00 42.50 265 GLY A O 1
ATOM 2008 N N . TYR A 1 266 ? 22.533 5.530 -7.183 1.00 38.62 266 TYR A N 1
ATOM 2009 C CA . TYR A 1 266 ? 22.844 4.104 -6.967 1.00 38.62 266 TYR A CA 1
ATOM 2010 C C . TYR A 1 266 ? 22.013 3.058 -7.742 1.00 38.62 266 TYR A C 1
ATOM 2012 O O . TYR A 1 266 ? 22.490 1.930 -7.847 1.00 38.62 266 TYR A O 1
ATOM 2020 N N . GLU A 1 267 ? 20.831 3.368 -8.301 1.00 43.72 267 GLU A N 1
ATOM 2021 C CA . GLU A 1 267 ? 19.886 2.295 -8.710 1.00 43.72 267 GLU A CA 1
ATOM 2022 C C . GLU A 1 267 ? 19.299 2.345 -10.133 1.00 43.72 267 GLU A C 1
ATOM 2024 O O . GLU A 1 267 ? 18.582 1.422 -10.512 1.00 43.72 267 GLU A O 1
ATOM 2029 N N . LEU A 1 268 ? 19.635 3.332 -10.971 1.00 44.94 268 LEU A N 1
ATOM 2030 C CA . LEU A 1 268 ? 19.451 3.195 -12.427 1.00 44.94 268 LEU A CA 1
ATOM 2031 C C . LEU A 1 268 ? 20.820 3.162 -13.117 1.00 44.94 268 LEU A C 1
ATOM 2033 O O . LEU A 1 268 ? 21.743 3.838 -12.650 1.00 44.94 268 LEU A O 1
ATOM 2037 N N . PRO A 1 269 ? 20.981 2.422 -14.231 1.00 43.84 269 PRO A N 1
ATOM 2038 C CA . PRO A 1 269 ? 22.208 2.463 -15.017 1.00 43.84 269 PRO A CA 1
ATOM 2039 C C . PRO A 1 269 ? 22.520 3.909 -15.414 1.00 43.84 269 PRO A C 1
ATOM 2041 O O . PRO A 1 269 ? 21.746 4.540 -16.138 1.00 43.84 269 PRO A O 1
ATOM 2044 N N . LYS A 1 270 ? 23.633 4.458 -14.912 1.00 41.41 270 LYS A N 1
ATOM 2045 C CA . LYS A 1 270 ? 24.077 5.797 -15.310 1.00 41.41 270 LYS A CA 1
ATOM 2046 C C . LYS A 1 270 ? 24.427 5.773 -16.804 1.00 41.41 270 LYS A C 1
ATOM 2048 O O . LYS A 1 270 ? 25.041 4.802 -17.254 1.00 41.41 270 LYS A O 1
ATOM 2053 N N . PRO A 1 271 ? 24.061 6.809 -17.580 1.00 38.69 271 PRO A N 1
ATOM 2054 C CA . PRO A 1 271 ? 24.512 6.936 -18.958 1.00 38.69 271 PRO A CA 1
ATOM 2055 C C . PRO A 1 271 ? 26.037 6.866 -19.019 1.00 38.69 271 PRO A C 1
ATOM 2057 O O . PRO A 1 271 ? 26.725 7.419 -18.157 1.00 38.69 271 PRO A O 1
ATOM 2060 N N . ILE A 1 272 ? 26.573 6.240 -20.063 1.00 37.38 272 ILE A N 1
ATOM 2061 C CA . ILE A 1 272 ? 27.992 6.391 -20.372 1.00 37.38 272 ILE A CA 1
ATOM 2062 C C . ILE A 1 272 ? 28.149 7.830 -20.893 1.00 37.38 272 ILE A C 1
ATOM 2064 O O . ILE A 1 272 ? 27.599 8.162 -21.941 1.00 37.38 272 ILE A O 1
ATOM 2068 N N . GLY A 1 273 ? 28.813 8.706 -20.131 1.00 40.38 273 GLY A N 1
ATOM 2069 C CA . GLY A 1 273 ? 28.977 10.118 -20.508 1.00 40.38 273 GLY A CA 1
ATOM 2070 C C . GLY A 1 273 ? 29.030 11.148 -19.376 1.00 40.38 273 GLY A C 1
ATOM 2071 O O . GLY A 1 273 ? 29.177 12.329 -19.672 1.00 40.38 273 GLY A O 1
ATOM 2072 N N . ASP A 1 274 ? 28.951 10.756 -18.099 1.00 41.72 274 ASP A N 1
ATOM 2073 C CA . ASP A 1 274 ? 29.414 11.629 -17.011 1.00 41.72 274 ASP A CA 1
ATOM 2074 C C . ASP A 1 274 ? 30.959 11.663 -17.039 1.00 41.72 274 ASP A C 1
ATOM 2076 O O . ASP A 1 274 ? 31.592 10.629 -16.794 1.00 41.72 274 ASP A O 1
ATOM 2080 N N . PRO A 1 275 ? 31.604 12.805 -17.346 1.00 42.34 275 PRO A N 1
ATOM 2081 C CA . PRO A 1 275 ? 33.060 12.892 -17.425 1.00 42.34 275 PRO A CA 1
ATOM 2082 C C . PRO A 1 275 ? 33.753 12.662 -16.071 1.00 42.34 275 PRO A C 1
ATOM 2084 O O . PRO A 1 275 ? 34.944 12.358 -16.050 1.00 42.34 275 PRO A O 1
ATOM 2087 N N . SER A 1 276 ? 33.032 12.729 -14.943 1.00 41.75 276 SER A N 1
ATOM 2088 C CA . SER A 1 276 ? 33.559 12.315 -13.632 1.00 41.75 276 SER A CA 1
ATOM 2089 C C . SER A 1 276 ? 33.587 10.788 -13.446 1.00 41.75 276 SER A C 1
ATOM 2091 O O . SER A 1 276 ? 34.315 10.277 -12.596 1.00 41.75 276 SER A O 1
ATOM 2093 N N . ALA A 1 277 ? 32.867 10.049 -14.298 1.00 41.50 277 ALA A N 1
ATOM 2094 C CA . ALA A 1 277 ? 32.806 8.591 -14.354 1.00 41.50 277 ALA A CA 1
ATOM 2095 C C . ALA A 1 277 ? 33.611 7.995 -15.529 1.00 41.50 277 ALA A C 1
ATOM 2097 O O . ALA A 1 277 ? 33.556 6.782 -15.750 1.00 41.50 277 ALA A O 1
ATOM 2098 N N . ALA A 1 278 ? 34.401 8.811 -16.242 1.00 34.97 278 ALA A N 1
ATOM 2099 C CA . ALA A 1 278 ? 35.175 8.449 -17.439 1.00 34.97 278 ALA A CA 1
ATOM 2100 C C . ALA A 1 278 ? 36.263 7.365 -17.233 1.00 34.97 278 ALA A C 1
ATOM 2102 O O . ALA A 1 278 ? 36.991 7.040 -18.162 1.00 34.97 278 ALA A O 1
ATOM 2103 N N . ASN A 1 279 ? 36.354 6.769 -16.039 1.00 40.09 279 ASN A N 1
ATOM 2104 C CA . ASN A 1 279 ? 37.212 5.621 -15.724 1.00 40.09 279 ASN A CA 1
ATOM 2105 C C . ASN A 1 279 ? 36.468 4.453 -15.044 1.00 40.09 279 ASN A C 1
ATOM 2107 O O . ASN A 1 279 ? 37.100 3.571 -14.458 1.00 40.09 279 ASN A O 1
ATOM 2111 N N . SER A 1 280 ? 35.133 4.425 -15.054 1.00 39.47 280 SER A N 1
ATOM 2112 C CA . SER A 1 280 ? 34.389 3.504 -14.190 1.00 39.47 280 SER A CA 1
ATOM 2113 C C . SER A 1 280 ? 33.876 2.248 -14.904 1.00 39.47 280 SER A C 1
ATOM 2115 O O . SER A 1 280 ? 33.057 2.276 -15.813 1.00 39.47 280 SER A O 1
ATOM 2117 N N . LYS A 1 281 ? 34.398 1.130 -14.403 1.00 44.59 281 LYS A N 1
ATOM 2118 C CA . LYS A 1 281 ? 33.988 -0.282 -14.408 1.00 44.59 281 LYS A CA 1
ATOM 2119 C C . LYS A 1 281 ? 32.468 -0.590 -14.312 1.00 44.59 281 LYS A C 1
ATOM 2121 O O . LYS A 1 281 ? 32.101 -1.540 -13.621 1.00 44.59 281 LYS A O 1
ATOM 2126 N N . PHE A 1 282 ? 31.562 0.162 -14.932 1.00 48.81 282 PHE A N 1
ATOM 2127 C CA . PHE A 1 282 ? 30.137 -0.185 -14.908 1.00 48.81 282 PHE A CA 1
ATOM 2128 C C . PHE A 1 282 ? 29.848 -1.294 -15.924 1.00 48.81 282 PHE A C 1
ATOM 2130 O O . PHE A 1 282 ? 30.035 -1.131 -17.127 1.00 48.81 282 PHE A O 1
ATOM 2137 N N . GLY A 1 283 ? 29.474 -2.464 -15.398 1.00 61.75 283 GLY A N 1
ATOM 2138 C CA . GLY A 1 283 ? 29.194 -3.678 -16.162 1.00 61.75 283 GLY A CA 1
ATOM 2139 C C . GLY A 1 283 ? 27.847 -3.663 -16.892 1.00 61.75 283 GLY A C 1
ATOM 2140 O O . GLY A 1 283 ? 27.210 -2.629 -17.063 1.00 61.75 283 GLY A O 1
ATOM 2141 N N . LYS A 1 284 ? 27.423 -4.854 -17.325 1.00 72.19 284 LYS A N 1
ATOM 2142 C CA . LYS A 1 284 ? 26.131 -5.153 -17.971 1.00 72.19 284 LYS A CA 1
ATOM 2143 C C . LYS A 1 284 ? 24.953 -4.416 -17.302 1.00 72.19 284 LYS A C 1
ATOM 2145 O O . LYS A 1 284 ? 24.925 -4.411 -16.072 1.00 72.19 284 LYS A O 1
ATOM 2150 N N . PRO A 1 285 ? 23.976 -3.852 -18.046 1.00 77.12 285 PRO A N 1
ATOM 2151 C CA . PRO A 1 285 ? 22.783 -3.258 -17.444 1.00 77.12 285 PRO A CA 1
ATOM 2152 C C . PRO A 1 285 ? 22.080 -4.254 -16.523 1.00 77.12 285 PRO A C 1
ATOM 2154 O O . PRO A 1 285 ? 21.991 -5.441 -16.843 1.00 77.12 285 PRO A O 1
ATOM 2157 N N . TRP A 1 286 ? 21.575 -3.777 -15.391 1.00 82.12 286 TRP A N 1
ATOM 2158 C CA . TRP A 1 286 ? 20.871 -4.619 -14.435 1.00 82.12 286 TRP A CA 1
ATOM 2159 C C . TRP A 1 286 ? 19.755 -3.862 -13.722 1.00 82.12 286 TRP A C 1
ATOM 2161 O O . TRP A 1 286 ? 19.742 -2.632 -13.708 1.00 82.12 286 TRP A O 1
ATOM 2171 N N . VAL A 1 287 ? 18.820 -4.609 -13.137 1.00 85.50 287 VAL A N 1
ATOM 2172 C CA . VAL A 1 287 ? 17.758 -4.071 -12.278 1.00 85.50 287 VAL A CA 1
ATOM 2173 C C . VAL A 1 287 ? 17.500 -5.002 -11.105 1.00 85.50 287 VAL A C 1
ATOM 2175 O O . VAL A 1 287 ? 17.438 -6.221 -11.278 1.00 85.50 287 VAL A O 1
ATOM 2178 N N . CYS A 1 288 ? 17.380 -4.414 -9.917 1.00 86.81 288 CYS A N 1
ATOM 2179 C CA . CYS A 1 288 ? 17.096 -5.123 -8.678 1.00 86.81 288 CYS A CA 1
ATOM 2180 C C . CYS A 1 288 ? 15.641 -5.521 -8.538 1.00 86.81 288 CYS A C 1
ATOM 2182 O O . CYS A 1 288 ? 14.766 -4.863 -9.085 1.00 86.81 288 CYS A O 1
ATOM 2184 N N . PHE A 1 289 ? 15.393 -6.539 -7.725 1.00 87.94 289 PHE A N 1
ATOM 2185 C CA . PHE A 1 289 ? 14.069 -6.935 -7.278 1.00 87.94 289 PHE A CA 1
ATOM 2186 C C . PHE A 1 289 ? 14.002 -6.974 -5.754 1.00 87.94 289 PHE A C 1
ATOM 2188 O O . PHE A 1 289 ? 14.927 -7.448 -5.097 1.00 87.94 289 PHE A O 1
ATOM 2195 N N . HIS A 1 290 ? 12.878 -6.516 -5.202 1.00 82.62 290 HIS A N 1
ATOM 2196 C CA . HIS A 1 290 ? 12.616 -6.558 -3.759 1.00 82.62 290 HIS A CA 1
ATOM 2197 C C . HIS A 1 290 ? 12.299 -7.971 -3.235 1.00 82.62 290 HIS A C 1
ATOM 2199 O O . HIS A 1 290 ? 12.321 -8.191 -2.030 1.00 82.62 290 HIS A O 1
ATOM 2205 N N . HIS A 1 291 ? 12.042 -8.934 -4.126 1.00 84.06 291 HIS A N 1
ATOM 2206 C CA . HIS A 1 291 ? 11.716 -10.317 -3.780 1.00 84.06 291 HIS A CA 1
ATOM 2207 C C . HIS A 1 291 ? 12.368 -11.299 -4.773 1.00 84.06 291 HIS A C 1
ATOM 2209 O O . HIS A 1 291 ? 12.552 -10.937 -5.941 1.00 84.06 291 HIS A O 1
ATOM 2215 N N . PRO A 1 292 ? 12.699 -12.540 -4.361 1.00 89.12 292 PRO A N 1
ATOM 2216 C CA . PRO A 1 292 ? 13.209 -13.570 -5.262 1.00 89.12 292 PRO A CA 1
ATOM 2217 C C . PRO A 1 292 ? 12.360 -13.813 -6.513 1.00 89.12 292 PRO A C 1
ATOM 2219 O O . PRO A 1 292 ? 11.138 -13.970 -6.428 1.00 89.12 292 PRO A O 1
ATOM 2222 N N . ILE A 1 293 ? 13.041 -13.916 -7.659 1.00 93.12 293 ILE A N 1
ATOM 2223 C CA . ILE A 1 293 ? 12.447 -14.167 -8.980 1.00 93.12 293 ILE A CA 1
ATOM 2224 C C . ILE A 1 293 ? 12.861 -15.531 -9.545 1.00 93.12 293 ILE A C 1
ATOM 2226 O O . ILE A 1 293 ? 13.985 -15.995 -9.351 1.00 93.12 293 ILE A O 1
ATOM 2230 N N . ASP A 1 294 ? 11.959 -16.175 -10.286 1.00 94.12 294 ASP A N 1
ATOM 2231 C CA . ASP A 1 294 ? 12.253 -17.393 -11.037 1.00 94.12 294 ASP A CA 1
ATOM 2232 C C . ASP A 1 294 ? 13.012 -17.045 -12.321 1.00 94.12 294 ASP A C 1
ATOM 2234 O O . ASP A 1 294 ? 12.438 -16.589 -13.317 1.00 94.12 294 ASP A O 1
ATOM 2238 N N . GLY A 1 295 ? 14.318 -17.322 -12.320 1.00 92.38 295 GLY A N 1
ATOM 2239 C CA . GLY A 1 295 ? 15.194 -17.072 -13.462 1.00 92.38 295 GLY A CA 1
ATOM 2240 C C . GLY A 1 295 ? 14.781 -17.765 -14.760 1.00 92.38 295 GLY A C 1
ATOM 2241 O O . GLY A 1 295 ? 15.165 -17.301 -15.832 1.00 92.38 295 GLY A O 1
ATOM 2242 N N . LYS A 1 296 ? 13.945 -18.812 -14.704 1.00 94.44 296 LYS A N 1
ATOM 2243 C CA . LYS A 1 296 ? 13.390 -19.466 -15.902 1.00 94.44 296 LYS A CA 1
ATOM 2244 C C . LYS A 1 296 ? 12.425 -18.570 -16.677 1.00 94.44 296 LYS A C 1
ATOM 2246 O O . LYS A 1 296 ? 12.205 -18.804 -17.860 1.00 94.44 296 LYS A O 1
ATOM 2251 N N . THR A 1 297 ? 11.856 -17.558 -16.026 1.00 95.25 297 THR A N 1
ATOM 2252 C CA . THR A 1 297 ? 10.880 -16.641 -16.632 1.00 95.25 297 THR A CA 1
ATOM 2253 C C . THR A 1 297 ? 11.520 -15.382 -17.218 1.00 95.25 297 THR A C 1
ATOM 2255 O O . THR A 1 297 ? 10.878 -14.641 -17.949 1.00 95.25 297 THR A O 1
ATOM 2258 N N . VAL A 1 298 ? 12.803 -15.129 -16.959 1.00 92.69 298 VAL A N 1
ATOM 2259 C CA . VAL A 1 298 ? 13.434 -13.843 -17.291 1.00 92.69 298 VAL A CA 1
ATOM 2260 C C . VAL A 1 298 ? 13.662 -13.666 -18.797 1.00 92.69 298 VAL A C 1
ATOM 2262 O O . VAL A 1 298 ? 13.325 -12.623 -19.351 1.00 92.69 298 VAL A O 1
ATOM 2265 N N . SER A 1 299 ? 14.190 -14.674 -19.493 1.00 86.31 299 SER A N 1
ATOM 2266 C CA . SER A 1 299 ? 14.652 -14.537 -20.887 1.00 86.31 299 SER A CA 1
ATOM 2267 C C . SER A 1 299 ? 13.556 -14.180 -21.903 1.00 86.31 299 SER A C 1
ATOM 2269 O O . SER A 1 299 ? 13.864 -13.613 -22.948 1.00 86.31 299 SER A O 1
ATOM 2271 N N . GLY A 1 300 ? 12.285 -14.472 -21.609 1.00 90.31 300 GLY A N 1
ATOM 2272 C CA . GLY A 1 300 ? 11.142 -14.099 -22.455 1.00 90.31 300 GLY A CA 1
ATOM 2273 C C . GLY A 1 300 ? 10.544 -12.723 -22.147 1.00 90.31 300 GLY A C 1
ATOM 2274 O O . GLY A 1 300 ? 9.794 -12.188 -22.961 1.00 90.31 300 GLY A O 1
ATOM 2275 N N . HIS A 1 301 ? 10.876 -12.149 -20.990 1.00 95.88 301 HIS A N 1
ATOM 2276 C CA . HIS A 1 301 ? 10.151 -11.020 -20.402 1.00 95.88 301 HIS A CA 1
ATOM 2277 C C . HIS A 1 301 ? 11.021 -9.797 -20.112 1.00 95.88 301 HIS A C 1
ATOM 2279 O O . HIS A 1 301 ? 10.521 -8.803 -19.583 1.00 95.88 301 HIS A O 1
ATOM 2285 N N . VAL A 1 302 ? 12.290 -9.854 -20.508 1.00 95.50 302 VAL A N 1
ATOM 2286 C CA . VAL A 1 302 ? 13.206 -8.718 -20.588 1.00 95.50 302 VAL A CA 1
ATOM 2287 C C . VAL A 1 302 ? 13.472 -8.470 -22.065 1.00 95.50 302 VAL A C 1
ATOM 2289 O O . VAL A 1 302 ? 13.751 -9.410 -22.810 1.00 95.50 302 VAL A O 1
ATOM 2292 N N . LYS A 1 303 ? 13.396 -7.215 -22.499 1.00 95.69 303 LYS A N 1
ATOM 2293 C CA . LYS A 1 303 ? 13.621 -6.812 -23.889 1.00 95.69 303 LYS A CA 1
ATOM 2294 C C . LYS A 1 303 ? 14.535 -5.600 -23.947 1.00 95.69 303 LYS A C 1
ATOM 2296 O O . LYS A 1 303 ? 14.441 -4.705 -23.109 1.00 95.69 303 LYS A O 1
ATOM 2301 N N . LEU A 1 304 ? 15.428 -5.595 -24.932 1.00 94.38 304 LEU A N 1
ATOM 2302 C CA . LEU A 1 304 ? 16.295 -4.468 -25.248 1.00 94.38 304 LEU A CA 1
ATOM 2303 C C . LEU A 1 304 ? 15.922 -3.969 -26.637 1.00 94.38 304 LEU A C 1
ATOM 2305 O O . LEU A 1 304 ? 15.928 -4.735 -27.596 1.00 94.38 304 LEU A O 1
ATOM 2309 N N . PHE A 1 305 ? 15.627 -2.683 -26.748 1.00 95.88 305 PHE A N 1
ATOM 2310 C CA . PHE A 1 305 ? 15.320 -2.041 -28.014 1.00 95.88 305 PHE A CA 1
ATOM 2311 C C . PHE A 1 305 ? 16.359 -0.976 -28.322 1.00 95.88 305 PHE A C 1
ATOM 2313 O O . PHE A 1 305 ? 16.654 -0.132 -27.479 1.00 95.88 305 PHE A O 1
ATOM 2320 N N . LYS A 1 306 ? 16.870 -0.963 -29.550 1.00 95.19 306 LYS A N 1
ATOM 2321 C CA . LYS A 1 306 ? 17.551 0.197 -30.119 1.00 95.19 306 LYS A CA 1
ATOM 2322 C C . LYS A 1 306 ? 16.490 1.230 -30.486 1.00 95.19 306 LYS A C 1
ATOM 2324 O O . LYS A 1 306 ? 15.550 0.921 -31.225 1.00 95.19 306 LYS A O 1
ATOM 2329 N N . ARG A 1 307 ? 16.633 2.459 -29.989 1.00 93.19 307 ARG A N 1
ATOM 2330 C CA . ARG A 1 307 ? 15.727 3.560 -30.330 1.00 93.19 307 ARG A CA 1
ATOM 2331 C C . ARG A 1 307 ? 16.161 4.193 -31.648 1.00 93.19 307 ARG A C 1
ATOM 2333 O O . ARG A 1 307 ? 17.159 4.901 -31.722 1.00 93.19 307 ARG A O 1
ATOM 2340 N N . THR A 1 308 ? 15.376 3.938 -32.687 1.00 90.50 308 THR A N 1
ATOM 2341 C CA . THR A 1 308 ? 15.383 4.690 -33.952 1.00 90.50 308 THR A CA 1
ATOM 2342 C C . THR A 1 308 ? 14.006 5.369 -34.098 1.00 90.50 308 THR A C 1
ATOM 2344 O O . THR A 1 308 ? 13.252 5.365 -33.120 1.00 90.50 308 THR A O 1
ATOM 2347 N N . PRO A 1 309 ? 13.604 5.937 -35.254 1.00 89.75 309 PRO A N 1
ATOM 2348 C CA . PRO A 1 309 ? 12.206 6.337 -35.448 1.00 89.75 309 PRO A CA 1
ATOM 2349 C C . PRO A 1 309 ? 11.193 5.215 -35.141 1.00 89.75 309 PRO A C 1
ATOM 2351 O O . PRO A 1 309 ? 10.057 5.510 -34.790 1.00 89.75 309 PRO A O 1
ATOM 2354 N N . ALA A 1 310 ? 11.615 3.946 -35.223 1.00 90.88 310 ALA A N 1
ATOM 2355 C CA . ALA A 1 310 ? 10.913 2.793 -34.661 1.00 90.88 310 ALA A CA 1
ATOM 2356 C C . ALA A 1 310 ? 11.795 2.050 -33.636 1.00 90.88 310 ALA A C 1
ATOM 2358 O O . ALA A 1 310 ? 13.029 2.080 -33.720 1.00 90.88 310 ALA A O 1
ATOM 2359 N N . LEU A 1 311 ? 11.178 1.356 -32.676 1.00 94.88 311 LEU A N 1
ATOM 2360 C CA . LEU A 1 311 ? 11.907 0.446 -31.789 1.00 94.88 311 LEU A CA 1
ATOM 2361 C C . LEU A 1 311 ? 12.347 -0.795 -32.570 1.00 94.88 311 LEU A C 1
ATOM 2363 O O . LEU A 1 311 ? 11.525 -1.468 -33.188 1.00 94.88 311 LEU A O 1
ATOM 2367 N N . VAL A 1 312 ? 13.644 -1.098 -32.527 1.00 96.44 312 VAL A N 1
ATOM 2368 C CA . VAL A 1 312 ? 14.220 -2.305 -33.133 1.00 96.44 312 VAL A CA 1
ATOM 2369 C C . VAL A 1 312 ? 14.730 -3.200 -32.013 1.00 96.44 312 VAL A C 1
ATOM 2371 O O . VAL A 1 312 ? 15.598 -2.780 -31.249 1.00 96.44 312 VAL A O 1
ATOM 2374 N N . GLU A 1 313 ? 14.184 -4.409 -31.881 1.00 95.75 313 GLU A N 1
ATOM 2375 C CA . GLU A 1 313 ? 14.628 -5.359 -30.853 1.00 95.75 313 GLU A CA 1
ATOM 2376 C C . GLU A 1 313 ? 16.083 -5.779 -31.100 1.00 95.75 313 GLU A C 1
ATOM 2378 O O . GLU A 1 313 ? 16.480 -6.104 -32.219 1.00 95.75 313 GLU A O 1
ATOM 2383 N N . VAL A 1 314 ? 16.880 -5.757 -30.035 1.00 94.00 314 VAL A N 1
ATOM 2384 C CA . VAL A 1 314 ? 18.285 -6.158 -30.023 1.00 94.00 314 VAL A CA 1
ATOM 2385 C C . VAL A 1 314 ? 18.377 -7.520 -29.355 1.00 94.00 314 VAL A C 1
ATOM 2387 O O . VAL A 1 314 ? 17.871 -7.717 -28.249 1.00 94.00 314 VAL A O 1
ATOM 2390 N N . SER A 1 315 ? 19.050 -8.461 -30.018 1.00 92.31 315 SER A N 1
ATOM 2391 C CA . SER A 1 315 ? 19.318 -9.776 -29.439 1.00 92.31 315 SER A CA 1
ATOM 2392 C C . SER A 1 315 ? 20.141 -9.629 -28.162 1.00 92.31 315 SER A C 1
ATOM 2394 O O . SER A 1 315 ? 21.198 -9.004 -28.166 1.00 92.31 315 SER A O 1
ATOM 2396 N N . MET A 1 316 ? 19.679 -10.243 -27.080 1.00 91.56 316 MET A N 1
ATOM 2397 C CA . MET A 1 316 ? 20.356 -10.218 -25.789 1.00 91.56 316 MET A CA 1
ATOM 2398 C C . MET A 1 316 ? 20.007 -11.461 -24.971 1.00 91.56 316 MET A C 1
ATOM 2400 O O . MET A 1 316 ? 19.081 -12.204 -25.300 1.00 91.56 316 MET A O 1
ATOM 2404 N N . GLN A 1 317 ? 20.773 -11.700 -23.913 1.00 89.81 317 GLN A N 1
ATOM 2405 C CA . GLN A 1 317 ? 20.478 -12.692 -22.891 1.00 89.81 317 GLN A CA 1
ATOM 2406 C C . GLN A 1 317 ? 20.223 -11.983 -21.568 1.00 89.81 317 GLN A C 1
ATOM 2408 O O . GLN A 1 317 ? 20.896 -11.011 -21.239 1.00 89.81 317 GLN A O 1
ATOM 2413 N N . ALA A 1 318 ? 19.277 -12.491 -20.788 1.00 89.94 318 ALA A N 1
ATOM 2414 C CA . ALA A 1 318 ? 19.015 -11.998 -19.448 1.00 89.94 318 ALA A CA 1
ATOM 2415 C C . ALA A 1 318 ? 19.094 -13.154 -18.450 1.00 89.94 318 ALA A C 1
ATOM 2417 O O . ALA A 1 318 ? 18.587 -14.247 -18.715 1.00 89.94 318 ALA A O 1
ATOM 2418 N N . SER A 1 319 ? 19.749 -12.924 -17.316 1.00 89.38 319 SER A N 1
ATOM 2419 C CA . SER A 1 319 ? 19.914 -13.919 -16.256 1.00 89.38 319 SER A CA 1
ATOM 2420 C C . SER A 1 319 ? 19.680 -13.309 -14.881 1.00 89.38 319 SER A C 1
ATOM 2422 O O . SER A 1 319 ? 19.773 -12.096 -14.706 1.00 89.38 319 SER A O 1
ATOM 2424 N N . VAL A 1 320 ? 19.363 -14.157 -13.903 1.00 90.00 320 VAL A N 1
ATOM 2425 C CA . VAL A 1 320 ? 19.273 -13.746 -12.498 1.00 90.00 320 VAL A CA 1
ATOM 2426 C C . VAL A 1 320 ? 20.640 -13.899 -11.854 1.00 90.00 320 VAL A C 1
ATOM 2428 O O . VAL A 1 320 ? 21.285 -14.939 -11.998 1.00 90.00 320 VAL A O 1
ATOM 2431 N N . GLY A 1 321 ? 21.080 -12.876 -11.134 1.00 87.31 321 GLY A N 1
ATOM 2432 C CA . GLY A 1 321 ? 22.341 -12.891 -10.409 1.00 87.31 321 GLY A CA 1
ATOM 2433 C C . GLY A 1 321 ? 22.350 -11.930 -9.230 1.00 87.31 321 GLY A C 1
ATOM 2434 O O . GLY A 1 321 ? 21.359 -11.264 -8.937 1.00 87.31 321 GLY A O 1
ATOM 2435 N N . LYS A 1 322 ? 23.503 -11.863 -8.564 1.00 84.00 322 LYS A N 1
ATOM 2436 C CA . LYS A 1 322 ? 23.777 -10.885 -7.512 1.00 84.00 322 LYS A CA 1
ATOM 2437 C C . LYS A 1 322 ? 24.585 -9.728 -8.081 1.00 84.00 322 LYS A C 1
ATOM 2439 O O . LYS A 1 322 ? 25.473 -9.945 -8.907 1.00 84.00 322 LYS A O 1
ATOM 2444 N N . VAL A 1 323 ? 24.318 -8.518 -7.606 1.00 76.75 323 VAL A N 1
ATOM 2445 C CA . VAL A 1 323 ? 25.117 -7.329 -7.916 1.00 76.75 323 VAL A CA 1
ATOM 2446 C C . VAL A 1 323 ? 25.898 -6.945 -6.672 1.00 76.75 323 VAL A C 1
ATOM 2448 O O . VAL A 1 323 ? 25.323 -6.674 -5.618 1.00 76.75 323 VAL A O 1
ATOM 2451 N N . MET A 1 324 ? 27.220 -6.931 -6.804 1.00 76.69 324 MET A N 1
ATOM 2452 C CA . MET A 1 324 ? 28.143 -6.542 -5.740 1.00 76.69 324 MET A CA 1
ATOM 2453 C C . MET A 1 324 ? 28.429 -5.044 -5.811 1.00 76.69 324 MET A C 1
ATOM 2455 O O . MET A 1 324 ? 28.431 -4.458 -6.895 1.00 76.69 324 MET A O 1
ATOM 2459 N N . ASN A 1 325 ? 28.712 -4.428 -4.667 1.00 70.88 325 ASN A N 1
ATOM 2460 C CA . ASN A 1 325 ? 29.161 -3.047 -4.613 1.00 70.88 325 ASN A CA 1
ATOM 2461 C C . ASN A 1 325 ? 30.558 -2.943 -5.249 1.00 70.88 325 ASN A C 1
ATOM 2463 O O . ASN A 1 325 ? 31.479 -3.627 -4.795 1.00 70.88 325 ASN A O 1
ATOM 2467 N N . PRO A 1 326 ? 30.754 -2.103 -6.282 1.00 65.19 326 PRO A N 1
ATOM 2468 C CA . PRO A 1 326 ? 32.056 -1.974 -6.933 1.00 65.19 326 PRO A CA 1
ATOM 2469 C C . PRO A 1 326 ? 33.146 -1.448 -5.987 1.00 65.19 326 PRO A C 1
ATOM 2471 O O . PRO A 1 326 ? 34.319 -1.766 -6.182 1.00 65.19 326 PRO A O 1
ATOM 2474 N N . ASP A 1 327 ? 32.759 -0.700 -4.951 1.00 71.62 327 ASP A N 1
ATOM 2475 C CA . ASP A 1 327 ? 33.656 -0.115 -3.952 1.00 71.62 327 ASP A CA 1
ATOM 2476 C C . ASP A 1 327 ? 33.869 -1.039 -2.739 1.00 71.62 327 ASP A C 1
ATOM 2478 O O . ASP A 1 327 ? 34.706 -0.765 -1.878 1.00 71.62 327 ASP A O 1
ATOM 2482 N N . SER A 1 328 ? 33.122 -2.145 -2.646 1.00 72.12 328 SER A N 1
ATOM 2483 C CA . SER A 1 328 ? 33.216 -3.104 -1.545 1.00 72.12 328 SER A CA 1
ATOM 2484 C C . SER A 1 328 ? 32.828 -4.508 -2.009 1.00 72.12 328 SER A C 1
ATOM 2486 O O . SER A 1 328 ? 31.648 -4.840 -2.113 1.00 72.12 328 SER A O 1
ATOM 2488 N N . ALA A 1 329 ? 33.832 -5.364 -2.224 1.00 62.44 329 ALA A N 1
ATOM 2489 C CA . ALA A 1 329 ? 33.639 -6.746 -2.674 1.00 62.44 329 ALA A CA 1
ATOM 2490 C C . ALA A 1 329 ? 32.820 -7.619 -1.700 1.00 62.44 329 ALA A C 1
ATOM 2492 O O . ALA A 1 329 ? 32.379 -8.699 -2.080 1.00 62.44 329 ALA A O 1
ATOM 2493 N N . GLU A 1 330 ? 32.601 -7.160 -0.466 1.00 72.56 330 GLU A N 1
ATOM 2494 C CA . GLU A 1 330 ? 31.814 -7.861 0.555 1.00 72.56 330 GLU A CA 1
ATOM 2495 C C . GLU A 1 330 ? 30.371 -7.349 0.659 1.00 72.56 330 GLU A C 1
ATOM 2497 O O . GLU A 1 330 ? 29.519 -8.028 1.230 1.00 72.56 330 GLU A O 1
ATOM 2502 N N . LYS A 1 331 ? 30.058 -6.175 0.094 1.00 74.38 331 LYS A N 1
ATOM 2503 C CA . LYS A 1 331 ? 28.721 -5.587 0.197 1.00 74.38 331 LYS A CA 1
ATOM 2504 C C . LYS A 1 331 ? 27.895 -5.940 -1.033 1.00 74.38 331 LYS A C 1
ATOM 2506 O O . LYS A 1 331 ? 28.116 -5.405 -2.117 1.00 74.38 331 LYS A O 1
ATOM 2511 N N . VAL A 1 332 ? 26.916 -6.821 -0.863 1.00 70.31 332 VAL A N 1
ATOM 2512 C CA . VAL A 1 332 ? 25.904 -7.081 -1.891 1.00 70.31 332 VAL A CA 1
ATOM 2513 C C . VAL A 1 332 ? 25.016 -5.840 -2.010 1.00 70.31 332 VAL A C 1
ATOM 2515 O O . VAL A 1 332 ? 24.430 -5.401 -1.024 1.00 70.31 332 VAL A O 1
ATOM 2518 N N . LEU A 1 333 ? 24.954 -5.243 -3.203 1.00 69.31 333 LEU A N 1
ATOM 2519 C CA . LEU A 1 333 ? 23.973 -4.196 -3.512 1.00 69.31 333 LEU A CA 1
ATOM 2520 C C . LEU A 1 333 ? 22.605 -4.817 -3.762 1.00 69.31 333 LEU A C 1
ATOM 2522 O O . LEU A 1 333 ? 21.588 -4.258 -3.373 1.00 69.31 333 LEU A O 1
ATOM 2526 N N . CYS A 1 334 ? 22.603 -5.972 -4.425 1.00 75.19 334 CYS A N 1
ATOM 2527 C CA . CYS A 1 334 ? 21.394 -6.626 -4.871 1.00 75.19 334 CYS A CA 1
ATOM 2528 C C . CYS A 1 334 ? 21.530 -8.139 -4.846 1.00 75.19 334 CYS A C 1
ATOM 2530 O O . CYS A 1 334 ? 22.357 -8.703 -5.562 1.00 75.19 334 CYS A O 1
ATOM 2532 N N . GLU A 1 335 ? 20.695 -8.804 -4.060 1.00 75.25 335 GLU A N 1
ATOM 2533 C CA . GLU A 1 335 ? 20.664 -10.268 -3.997 1.00 75.25 335 GLU A CA 1
ATOM 2534 C C . GLU A 1 335 ? 19.929 -10.894 -5.191 1.00 75.25 335 GLU A C 1
ATOM 2536 O O . GLU A 1 335 ? 20.139 -12.064 -5.511 1.00 75.25 335 GLU A O 1
ATOM 2541 N N . GLN A 1 336 ? 19.054 -10.122 -5.840 1.00 81.44 336 GLN A N 1
ATOM 2542 C CA . GLN A 1 336 ? 18.185 -10.564 -6.927 1.00 81.44 336 GLN A CA 1
ATOM 2543 C C . GLN A 1 336 ? 18.155 -9.490 -8.009 1.00 81.44 336 GLN A C 1
ATOM 2545 O O . GLN A 1 336 ? 17.371 -8.547 -7.942 1.00 81.44 336 GLN A O 1
ATOM 2550 N N . ALA A 1 337 ? 19.028 -9.623 -9.001 1.00 78.50 337 ALA A N 1
ATOM 2551 C CA . ALA A 1 337 ? 19.072 -8.723 -10.138 1.00 78.50 337 ALA A CA 1
ATOM 2552 C C . ALA A 1 337 ? 18.870 -9.476 -11.445 1.00 78.50 337 ALA A C 1
ATOM 2554 O O . ALA A 1 337 ? 19.414 -10.563 -11.639 1.00 78.50 337 ALA A O 1
ATOM 2555 N N . VAL A 1 338 ? 18.150 -8.855 -12.370 1.00 79.88 338 VAL A N 1
ATOM 2556 C CA . VAL A 1 338 ? 18.182 -9.241 -13.781 1.00 79.88 338 VAL A CA 1
ATOM 2557 C C . VAL A 1 338 ? 19.387 -8.559 -14.416 1.00 79.88 338 VAL A C 1
ATOM 2559 O O . VAL A 1 338 ? 19.443 -7.335 -14.415 1.00 79.88 338 VAL A O 1
ATOM 2562 N N . ILE A 1 339 ? 20.332 -9.333 -14.950 1.00 78.06 339 ILE A N 1
ATOM 2563 C CA . ILE A 1 339 ? 21.537 -8.858 -15.645 1.00 78.06 339 ILE A CA 1
ATOM 2564 C C . ILE A 1 339 ? 21.352 -9.062 -17.146 1.00 78.06 339 ILE A C 1
ATOM 2566 O O . ILE A 1 339 ? 21.000 -10.158 -17.579 1.00 78.06 339 ILE A O 1
ATOM 2570 N N . ILE A 1 340 ? 21.620 -8.024 -17.936 1.00 81.25 340 ILE A N 1
ATOM 2571 C CA . ILE A 1 340 ? 21.371 -7.987 -19.379 1.00 81.25 340 ILE A CA 1
ATOM 2572 C C . ILE A 1 340 ? 22.693 -8.055 -20.142 1.00 81.25 340 ILE A C 1
ATOM 2574 O O . ILE A 1 340 ? 23.528 -7.159 -20.059 1.00 81.25 340 ILE A O 1
ATOM 2578 N N . ASP A 1 341 ? 22.875 -9.113 -20.921 1.00 84.38 341 ASP A N 1
ATOM 2579 C CA . ASP A 1 341 ? 24.021 -9.326 -21.797 1.00 84.38 341 ASP A CA 1
ATOM 2580 C C . ASP A 1 341 ? 23.621 -9.146 -23.263 1.00 84.38 341 ASP A C 1
ATOM 2582 O O . ASP A 1 341 ? 23.050 -10.039 -23.888 1.00 84.38 341 ASP A O 1
ATOM 2586 N N . ALA A 1 342 ? 23.902 -7.966 -23.804 1.00 82.06 342 ALA A N 1
ATOM 2587 C CA . ALA A 1 342 ? 23.513 -7.584 -25.158 1.00 82.06 342 ALA A CA 1
ATOM 2588 C C . ALA A 1 342 ? 24.651 -7.690 -26.187 1.00 82.06 342 ALA A C 1
ATOM 2590 O O . ALA A 1 342 ? 24.500 -7.236 -27.319 1.00 82.06 342 ALA A O 1
ATOM 2591 N N . GLY A 1 343 ? 25.801 -8.261 -25.811 1.00 82.62 343 GLY A N 1
ATOM 2592 C CA . GLY A 1 343 ? 26.998 -8.209 -26.648 1.00 82.62 343 GLY A CA 1
ATOM 2593 C C . GLY A 1 343 ? 27.487 -6.771 -26.877 1.00 82.62 343 GLY A C 1
ATOM 2594 O O . GLY A 1 343 ? 27.363 -5.914 -26.001 1.00 82.62 343 GLY A O 1
ATOM 2595 N N . ALA A 1 344 ? 28.083 -6.512 -28.045 1.00 84.25 344 ALA A N 1
ATOM 2596 C CA . ALA A 1 344 ? 28.565 -5.182 -28.411 1.00 84.25 344 ALA A CA 1
ATOM 2597 C C . ALA A 1 344 ? 27.398 -4.282 -28.848 1.00 84.25 344 ALA A C 1
ATOM 2599 O O . ALA A 1 344 ? 26.702 -4.585 -29.817 1.00 84.25 344 ALA A O 1
ATOM 2600 N N . LEU A 1 345 ? 27.213 -3.167 -28.143 1.00 87.06 345 LEU A N 1
ATOM 2601 C CA . LEU A 1 345 ? 26.247 -2.129 -28.492 1.00 87.06 345 LEU A CA 1
ATOM 2602 C C . LEU A 1 345 ? 26.909 -1.065 -29.373 1.00 87.06 345 LEU A C 1
ATOM 2604 O O . LEU A 1 345 ? 28.076 -0.734 -29.177 1.00 87.06 345 LEU A O 1
ATOM 2608 N N . GLU A 1 346 ? 26.155 -0.503 -30.317 1.00 87.88 346 GLU A N 1
ATOM 2609 C CA . GLU A 1 346 ? 26.600 0.651 -31.108 1.00 87.88 346 GLU A CA 1
ATOM 2610 C C . GLU A 1 346 ? 26.863 1.863 -30.209 1.00 87.88 346 GLU A C 1
ATOM 2612 O O . GLU A 1 346 ? 26.104 2.105 -29.268 1.00 87.88 346 GLU A O 1
ATOM 2617 N N . GLU A 1 347 ? 27.912 2.624 -30.513 1.00 86.12 347 GLU A N 1
ATOM 2618 C CA . GLU A 1 347 ? 28.287 3.873 -29.838 1.00 86.12 347 GLU A CA 1
ATOM 2619 C C . GLU A 1 347 ? 27.273 4.989 -30.113 1.00 86.12 347 GLU A C 1
ATOM 2621 O O . GLU A 1 347 ? 26.558 4.964 -31.119 1.00 86.12 347 GLU A O 1
ATOM 2626 N N . SER A 1 348 ? 27.209 5.982 -29.220 1.00 85.31 348 SER A N 1
ATOM 2627 C CA . SER A 1 348 ? 26.315 7.149 -29.343 1.00 85.31 348 SER A CA 1
ATOM 2628 C C . SER A 1 348 ? 24.856 6.798 -29.672 1.00 85.31 348 SER A C 1
ATOM 2630 O O . SER A 1 348 ? 24.153 7.555 -30.341 1.00 85.31 348 SER A O 1
ATOM 2632 N N . THR A 1 349 ? 24.394 5.629 -29.227 1.00 87.12 349 THR A N 1
ATOM 2633 C CA . THR A 1 349 ? 23.095 5.065 -29.590 1.00 87.12 349 THR A CA 1
ATOM 2634 C C . THR A 1 349 ? 22.231 4.926 -28.351 1.00 87.12 349 THR A C 1
ATOM 2636 O O . THR A 1 349 ? 22.672 4.435 -27.311 1.00 87.12 349 THR A O 1
ATOM 2639 N N . THR A 1 350 ? 20.978 5.359 -28.464 1.00 89.81 350 THR A N 1
ATOM 2640 C CA . THR A 1 350 ? 19.995 5.241 -27.391 1.00 89.81 350 THR A CA 1
ATOM 2641 C C . THR A 1 350 ? 19.321 3.876 -27.427 1.00 89.81 350 THR A C 1
ATOM 2643 O O . THR A 1 350 ? 18.793 3.450 -28.455 1.00 89.81 350 THR A O 1
ATOM 2646 N N . TYR A 1 351 ? 19.281 3.220 -26.276 1.00 90.06 351 TYR A N 1
ATOM 2647 C CA . TYR A 1 351 ? 18.603 1.953 -26.060 1.00 90.06 351 TYR A CA 1
ATOM 2648 C C . TYR A 1 351 ? 17.554 2.083 -24.962 1.00 90.06 351 TYR A C 1
ATOM 2650 O O . TYR A 1 351 ? 17.691 2.885 -24.041 1.00 90.06 351 TYR A O 1
ATOM 2658 N N . GLN A 1 352 ? 16.516 1.262 -25.048 1.00 92.44 352 GLN A N 1
ATOM 2659 C CA . GLN A 1 352 ? 15.479 1.134 -24.037 1.00 92.44 352 GLN A CA 1
ATOM 2660 C C . GLN A 1 352 ? 15.422 -0.302 -23.541 1.00 92.44 352 GLN A C 1
ATOM 2662 O O . GLN A 1 352 ? 15.318 -1.235 -24.337 1.00 92.44 352 GLN A O 1
ATOM 2667 N N . VAL A 1 353 ? 15.441 -0.467 -22.225 1.00 92.38 353 VAL A N 1
ATOM 2668 C CA . VAL A 1 353 ? 15.175 -1.749 -21.582 1.00 92.38 353 VAL A CA 1
ATOM 2669 C C . VAL A 1 353 ? 13.730 -1.776 -21.115 1.00 92.38 353 VAL A C 1
ATOM 2671 O O . VAL A 1 353 ? 13.230 -0.792 -20.564 1.00 92.38 353 VAL A O 1
ATOM 2674 N N . VAL A 1 354 ? 13.058 -2.901 -21.332 1.00 95.19 354 VAL A N 1
ATOM 2675 C CA . VAL A 1 354 ? 11.672 -3.116 -20.917 1.00 95.19 354 VAL A CA 1
ATOM 2676 C C . VAL A 1 354 ? 11.569 -4.462 -20.219 1.00 95.19 354 VAL A C 1
ATOM 2678 O O . VAL A 1 354 ? 11.981 -5.483 -20.770 1.00 95.19 354 VAL A O 1
ATOM 2681 N N . LEU A 1 355 ? 11.021 -4.462 -19.009 1.00 96.38 355 LEU A N 1
ATOM 2682 C CA . LEU A 1 355 ? 10.645 -5.669 -18.282 1.00 96.38 355 LEU A CA 1
ATOM 2683 C C . LEU A 1 355 ? 9.124 -5.765 -18.226 1.00 96.38 355 LEU A C 1
ATOM 2685 O O . LEU A 1 355 ? 8.437 -4.750 -18.104 1.00 96.38 355 LEU A O 1
ATOM 2689 N N . THR A 1 356 ? 8.604 -6.987 -18.301 1.00 97.44 356 THR A N 1
ATOM 2690 C CA . THR A 1 356 ? 7.160 -7.260 -18.261 1.00 97.44 356 THR A CA 1
ATOM 2691 C C . THR A 1 356 ? 6.760 -8.093 -17.044 1.00 97.44 356 THR A C 1
ATOM 2693 O O . THR A 1 356 ? 7.608 -8.663 -16.353 1.00 97.44 356 THR A O 1
ATOM 2696 N N . ASP A 1 357 ? 5.460 -8.166 -16.769 1.00 96.38 357 ASP A N 1
ATOM 2697 C CA . ASP A 1 357 ? 4.871 -8.915 -15.652 1.00 96.38 357 ASP A CA 1
ATOM 2698 C C . ASP A 1 357 ? 4.894 -10.439 -15.836 1.00 96.38 357 ASP A C 1
ATOM 2700 O O . ASP A 1 357 ? 4.547 -11.181 -14.920 1.00 96.38 357 ASP A O 1
ATOM 2704 N N . GLY A 1 358 ? 5.376 -10.929 -16.980 1.00 96.56 358 GLY A N 1
ATOM 2705 C CA . GLY A 1 358 ? 5.646 -12.350 -17.173 1.00 96.56 358 GLY A CA 1
ATOM 2706 C C . GLY A 1 358 ? 6.894 -12.863 -16.443 1.00 96.56 358 GLY A C 1
ATOM 2707 O O . GLY A 1 358 ? 7.048 -14.076 -16.308 1.00 96.56 358 GLY A O 1
ATOM 2708 N N . ILE A 1 359 ? 7.755 -11.974 -15.924 1.00 96.31 359 ILE A N 1
ATOM 2709 C CA . ILE A 1 359 ? 8.748 -12.353 -14.904 1.00 96.31 359 ILE A CA 1
ATOM 2710 C C . ILE A 1 359 ? 7.977 -12.778 -13.657 1.00 96.31 359 ILE A C 1
ATOM 2712 O O . ILE A 1 359 ? 7.112 -12.034 -13.206 1.00 96.31 359 ILE A O 1
ATOM 2716 N N . LYS A 1 360 ? 8.279 -13.942 -13.084 1.00 95.94 360 LYS A N 1
ATOM 2717 C CA . LYS A 1 360 ? 7.560 -14.468 -11.916 1.00 95.94 360 LYS A CA 1
ATOM 2718 C C . LYS A 1 360 ? 8.442 -14.565 -10.685 1.00 95.94 360 LYS A C 1
ATOM 2720 O O . LYS A 1 360 ? 9.659 -14.692 -10.791 1.00 95.94 360 LYS A O 1
ATOM 2725 N N . GLY A 1 361 ? 7.811 -14.541 -9.518 1.00 93.75 361 GLY A N 1
ATOM 2726 C CA . GLY A 1 361 ? 8.424 -14.896 -8.246 1.00 93.75 361 GLY A CA 1
ATOM 2727 C C . GLY A 1 361 ? 8.620 -16.405 -8.136 1.00 93.75 361 GLY A C 1
ATOM 2728 O O . GLY A 1 361 ? 8.059 -17.177 -8.918 1.00 93.75 361 GLY A O 1
ATOM 2729 N N . LEU A 1 362 ? 9.377 -16.850 -7.131 1.00 93.06 362 LEU A N 1
ATOM 2730 C CA . LEU A 1 362 ? 9.534 -18.287 -6.842 1.00 93.06 362 LEU A CA 1
ATOM 2731 C C . LEU A 1 362 ? 8.210 -18.983 -6.476 1.00 93.06 362 LEU A C 1
ATOM 2733 O O . LEU A 1 362 ? 8.077 -20.192 -6.639 1.00 93.06 362 LEU A O 1
ATOM 2737 N N . ASN A 1 363 ? 7.226 -18.215 -6.014 1.00 91.31 363 ASN A N 1
ATOM 2738 C CA . ASN A 1 363 ? 5.855 -18.648 -5.739 1.00 91.31 363 ASN A CA 1
ATOM 2739 C C . ASN A 1 363 ? 4.942 -18.645 -6.983 1.00 91.31 363 ASN A C 1
ATOM 2741 O O . ASN A 1 363 ? 3.759 -18.951 -6.877 1.00 91.31 363 ASN A O 1
ATOM 2745 N N . GLY A 1 364 ? 5.463 -18.281 -8.159 1.00 94.19 364 GLY A N 1
ATOM 2746 C CA . GLY A 1 364 ? 4.698 -18.188 -9.402 1.00 94.19 364 GLY A CA 1
ATOM 2747 C C . GLY A 1 364 ? 3.903 -16.889 -9.582 1.00 94.19 364 GLY A C 1
ATOM 2748 O O . GLY A 1 364 ? 3.313 -16.710 -10.651 1.00 94.19 364 GLY A O 1
ATOM 2749 N N . ALA A 1 365 ? 3.915 -15.976 -8.604 1.00 94.00 365 ALA A N 1
ATOM 2750 C CA . ALA A 1 365 ? 3.258 -14.678 -8.710 1.00 94.00 365 ALA A CA 1
ATOM 2751 C C . ALA A 1 365 ? 3.927 -13.820 -9.794 1.00 94.00 365 ALA A C 1
ATOM 2753 O O . ALA A 1 365 ? 5.153 -13.774 -9.896 1.00 94.00 365 ALA A O 1
ATOM 2754 N N . ALA A 1 366 ? 3.128 -13.142 -10.616 1.00 95.94 366 ALA A N 1
ATOM 2755 C CA . ALA A 1 366 ? 3.625 -12.231 -11.646 1.00 95.94 366 ALA A CA 1
ATOM 2756 C C . ALA A 1 366 ? 4.368 -11.038 -11.026 1.00 95.94 366 ALA A C 1
ATOM 2758 O O . ALA A 1 366 ? 3.996 -10.565 -9.952 1.00 95.94 366 ALA A O 1
ATOM 2759 N N . SER A 1 367 ? 5.384 -10.532 -11.718 1.00 95.69 367 SER A N 1
ATOM 2760 C CA . SER A 1 367 ? 6.086 -9.308 -11.342 1.00 95.69 367 SER A CA 1
ATOM 2761 C C . SER A 1 367 ? 5.176 -8.097 -11.492 1.00 95.69 367 SER A C 1
ATOM 2763 O O . SER A 1 367 ? 4.307 -8.050 -12.368 1.00 95.69 367 SER A O 1
ATOM 2765 N N . ARG A 1 368 ? 5.344 -7.111 -10.615 1.00 95.00 368 ARG A N 1
ATOM 2766 C CA . ARG A 1 368 ? 4.457 -5.949 -10.522 1.00 95.00 368 ARG A CA 1
ATOM 2767 C C . ARG A 1 368 ? 5.250 -4.664 -10.442 1.00 95.00 368 ARG A C 1
ATOM 2769 O O . ARG A 1 368 ? 6.399 -4.654 -10.021 1.00 95.00 368 ARG A O 1
ATOM 2776 N N . GLN A 1 369 ? 4.637 -3.582 -10.908 1.00 93.44 369 GLN A N 1
ATOM 2777 C CA . GLN A 1 369 ? 5.243 -2.257 -10.862 1.00 93.44 369 GLN A CA 1
ATOM 2778 C C . GLN A 1 369 ? 5.525 -1.861 -9.409 1.00 93.44 369 GLN A C 1
ATOM 2780 O O . GLN A 1 369 ? 4.715 -2.137 -8.524 1.00 93.44 369 GLN A O 1
ATOM 2785 N N . SER A 1 370 ? 6.638 -1.165 -9.165 1.00 89.62 370 SER A N 1
ATOM 2786 C CA . SER A 1 370 ? 6.776 -0.431 -7.907 1.00 89.62 370 SER A CA 1
ATOM 2787 C C . SER A 1 370 ? 5.734 0.684 -7.827 1.00 89.62 370 SER A C 1
ATOM 2789 O O . SER A 1 370 ? 5.294 1.186 -8.863 1.00 89.62 370 SER A O 1
ATOM 2791 N N . SER A 1 371 ? 5.352 1.114 -6.620 1.00 88.12 371 SER A N 1
ATOM 2792 C CA . SER A 1 371 ? 4.377 2.203 -6.461 1.00 88.12 371 SER A CA 1
ATOM 2793 C C . SER A 1 371 ? 4.826 3.466 -7.205 1.00 88.12 371 SER A C 1
ATOM 2795 O O . SER A 1 371 ? 4.051 4.055 -7.951 1.00 88.12 371 SER A O 1
ATOM 2797 N N . ILE A 1 372 ? 6.112 3.823 -7.101 1.00 88.31 372 ILE A N 1
ATOM 2798 C CA . ILE A 1 372 ? 6.691 4.976 -7.806 1.00 88.31 372 ILE A CA 1
ATOM 2799 C C . ILE A 1 372 ? 6.644 4.775 -9.325 1.00 88.31 372 ILE A C 1
ATOM 2801 O O . ILE A 1 372 ? 6.248 5.685 -10.055 1.00 88.31 372 ILE A O 1
ATOM 2805 N N . PHE A 1 373 ? 7.024 3.590 -9.820 1.00 91.62 373 PHE A N 1
ATOM 2806 C CA . PHE A 1 373 ? 6.972 3.314 -11.254 1.00 91.62 373 PHE A CA 1
ATOM 2807 C C . PHE A 1 373 ? 5.534 3.332 -11.781 1.00 91.62 373 PHE A C 1
ATOM 2809 O O . PHE A 1 373 ? 5.305 3.829 -12.876 1.00 91.62 373 PHE A O 1
ATOM 2816 N N . SER A 1 374 ? 4.557 2.859 -11.005 1.00 93.00 374 SER A N 1
ATOM 2817 C CA . SER A 1 374 ? 3.145 2.868 -11.396 1.00 93.00 374 SER A CA 1
ATOM 2818 C C . SER A 1 374 ? 2.581 4.283 -11.536 1.00 93.00 374 SER A C 1
ATOM 2820 O O . SER A 1 374 ? 1.864 4.571 -12.500 1.00 93.00 374 SER A O 1
ATOM 2822 N N . LEU A 1 375 ? 2.976 5.196 -10.641 1.00 93.50 375 LEU A N 1
ATOM 2823 C CA . LEU A 1 375 ? 2.656 6.622 -10.756 1.00 93.50 375 LEU A CA 1
ATOM 2824 C C . LEU A 1 375 ? 3.341 7.261 -11.971 1.00 93.50 375 LEU A C 1
ATOM 2826 O O . LEU A 1 375 ? 2.703 7.987 -12.730 1.00 93.50 375 LEU A O 1
ATOM 2830 N N . MET A 1 376 ? 4.614 6.941 -12.213 1.00 92.88 376 MET A N 1
ATOM 2831 C CA . MET A 1 376 ? 5.342 7.391 -13.406 1.00 92.88 376 MET A CA 1
ATOM 2832 C C . MET A 1 376 ? 4.741 6.821 -14.707 1.00 92.88 376 MET A C 1
ATOM 2834 O O . MET A 1 376 ? 4.713 7.490 -15.738 1.00 92.88 376 MET A O 1
ATOM 2838 N N . ALA A 1 377 ? 4.204 5.603 -14.674 1.00 93.69 377 ALA A N 1
ATOM 2839 C CA . ALA A 1 377 ? 3.567 4.976 -15.824 1.00 93.69 377 ALA A CA 1
ATOM 2840 C C . ALA A 1 377 ? 2.133 5.474 -16.076 1.00 93.69 377 ALA A C 1
ATOM 2842 O O . ALA A 1 377 ? 1.588 5.237 -17.160 1.00 93.69 377 ALA A O 1
ATOM 2843 N N . SER A 1 378 ? 1.534 6.185 -15.114 1.00 95.00 378 SER A N 1
ATOM 2844 C CA . SER A 1 378 ? 0.164 6.693 -15.203 1.00 95.00 378 SER A CA 1
ATOM 2845 C C . SER A 1 378 ? -0.041 7.581 -16.439 1.00 95.00 378 SER A C 1
ATOM 2847 O O . SER A 1 378 ? 0.705 8.548 -16.644 1.00 95.00 378 SER A O 1
ATOM 2849 N N . PRO A 1 379 ? -1.076 7.325 -17.262 1.00 94.62 379 PRO A N 1
ATOM 2850 C CA . PRO A 1 379 ? -1.437 8.233 -18.349 1.00 94.62 379 PRO A CA 1
ATOM 2851 C C . PRO A 1 379 ? -2.001 9.563 -17.819 1.00 94.62 379 PRO A C 1
ATOM 2853 O O . PRO A 1 379 ? -1.902 10.590 -18.493 1.00 94.62 379 PRO A O 1
ATOM 2856 N N . THR A 1 380 ? -2.536 9.561 -16.598 1.00 95.69 380 THR A N 1
ATOM 2857 C CA . THR A 1 380 ? -3.159 10.713 -15.942 1.00 95.69 380 THR A CA 1
ATOM 2858 C C . THR A 1 380 ? -2.114 11.519 -15.161 1.00 95.69 380 THR A C 1
ATOM 2860 O O . THR A 1 380 ? -1.291 10.904 -14.473 1.00 95.69 380 THR A O 1
ATOM 2863 N N . PRO A 1 381 ? -2.126 12.866 -15.229 1.00 96.88 381 PRO A N 1
ATOM 2864 C CA . PRO A 1 381 ? -1.260 13.710 -14.406 1.00 96.88 381 PRO A CA 1
ATOM 2865 C C . PRO A 1 381 ? -1.414 13.424 -12.910 1.00 96.88 381 PRO A C 1
ATOM 2867 O O . PRO A 1 381 ? -2.528 13.210 -12.433 1.00 96.88 381 PRO A O 1
ATOM 2870 N N . LEU A 1 382 ? -0.313 13.468 -12.160 1.00 96.38 382 LEU A N 1
ATOM 2871 C CA . LEU A 1 382 ? -0.321 13.293 -10.703 1.00 96.38 382 LEU A CA 1
ATOM 2872 C C . LEU A 1 382 ? -0.795 14.556 -9.981 1.00 96.38 382 LEU A C 1
ATOM 2874 O O . LEU A 1 382 ? -1.513 14.486 -8.985 1.00 96.38 382 LEU A O 1
ATOM 2878 N N . LEU A 1 383 ? -0.420 15.711 -10.527 1.00 95.56 383 LEU A N 1
ATOM 2879 C CA . LEU A 1 383 ? -0.685 17.022 -9.951 1.00 95.56 383 LEU A CA 1
ATOM 2880 C C . LEU A 1 383 ? -1.762 17.770 -10.742 1.00 95.56 383 LEU A C 1
ATOM 2882 O O . LEU A 1 383 ? -1.809 17.723 -11.974 1.00 95.56 383 LEU A O 1
ATOM 2886 N N . ASP A 1 384 ? -2.612 18.486 -10.018 1.00 94.00 384 ASP A N 1
ATOM 2887 C CA . ASP A 1 384 ? -3.639 19.375 -10.545 1.00 94.00 384 ASP A CA 1
ATOM 2888 C C . ASP A 1 384 ? -3.105 20.811 -10.565 1.00 94.00 384 ASP A C 1
ATOM 2890 O O . ASP A 1 384 ? -3.227 21.565 -9.594 1.00 94.00 384 ASP A O 1
ATOM 2894 N N . SER A 1 385 ? -2.491 21.195 -11.684 1.00 91.00 385 SER A N 1
ATOM 2895 C CA . SER A 1 385 ? -1.942 22.541 -11.872 1.00 91.00 385 SER A CA 1
ATOM 2896 C C . SER A 1 385 ? -3.011 23.626 -12.041 1.00 91.00 385 SER A C 1
ATOM 2898 O O . SER A 1 385 ? -2.658 24.792 -12.191 1.00 91.00 385 SER A O 1
ATOM 2900 N N . SER A 1 386 ? -4.302 23.267 -12.079 1.00 93.31 386 SER A N 1
ATOM 2901 C CA . SER A 1 386 ? -5.397 24.244 -12.152 1.00 93.31 386 SER A CA 1
ATOM 2902 C C . SER A 1 386 ? -5.753 24.844 -10.787 1.00 93.31 386 SER A C 1
ATOM 2904 O O . SER A 1 386 ? -6.402 25.889 -10.723 1.00 93.31 386 SER A O 1
ATOM 2906 N N . LYS A 1 387 ? -5.306 24.209 -9.697 1.00 90.00 387 LYS A N 1
ATOM 2907 C CA . LYS A 1 387 ? -5.483 24.673 -8.317 1.00 90.00 387 LYS A CA 1
ATOM 2908 C C . LYS A 1 387 ? -4.305 25.545 -7.870 1.00 90.00 387 LYS A C 1
ATOM 2910 O O . LYS A 1 387 ? -3.173 25.352 -8.310 1.00 90.00 387 LYS A O 1
ATOM 2915 N N . THR A 1 388 ? -4.583 26.479 -6.959 1.00 86.69 388 THR A N 1
ATOM 2916 C CA . THR A 1 388 ? -3.575 27.323 -6.299 1.00 86.69 388 THR A CA 1
ATOM 2917 C C . THR A 1 388 ? -3.770 27.237 -4.779 1.00 86.69 388 THR A C 1
ATOM 2919 O O . THR A 1 388 ? -4.770 27.771 -4.291 1.00 86.69 388 THR A O 1
ATOM 2922 N N . PRO A 1 389 ? -2.856 26.597 -4.022 1.00 86.19 389 PRO A N 1
ATOM 2923 C CA . PRO A 1 389 ? -1.636 25.918 -4.484 1.00 86.19 389 PRO A CA 1
ATOM 2924 C C . PRO A 1 389 ? -1.935 24.677 -5.345 1.00 86.19 389 PRO A C 1
ATOM 2926 O O . PRO A 1 389 ? -3.071 24.204 -5.381 1.00 86.19 389 PRO A O 1
ATOM 2929 N N . VAL A 1 390 ? -0.913 24.169 -6.046 1.00 90.94 390 VAL A N 1
ATOM 2930 C CA . VAL A 1 390 ? -1.019 22.966 -6.893 1.00 90.94 390 VAL A CA 1
ATOM 2931 C C . VAL A 1 390 ? -1.627 21.818 -6.085 1.00 90.94 390 VAL A C 1
ATOM 2933 O O . VAL A 1 390 ? -1.166 21.504 -4.986 1.00 90.94 390 VAL A O 1
ATOM 2936 N N . GLY A 1 391 ? -2.685 21.212 -6.621 1.00 91.44 391 GLY A N 1
ATOM 2937 C CA . GLY A 1 391 ? -3.416 20.133 -5.961 1.00 91.44 391 GLY A CA 1
ATOM 2938 C C . GLY A 1 391 ? -2.893 18.744 -6.319 1.00 91.44 391 GLY A C 1
ATOM 2939 O O . GLY A 1 391 ? -2.141 18.575 -7.277 1.00 91.44 391 GLY A O 1
ATOM 2940 N N . LEU A 1 392 ? -3.365 17.729 -5.600 1.00 94.25 392 LEU A N 1
ATOM 2941 C CA . LEU A 1 392 ? -3.234 16.325 -5.996 1.00 94.25 392 LEU A CA 1
ATOM 2942 C C . LEU A 1 392 ? -4.434 15.919 -6.872 1.00 94.25 392 LEU A C 1
ATOM 2944 O O . LEU A 1 392 ? -5.570 16.303 -6.584 1.00 94.25 392 LEU A O 1
ATOM 2948 N N . ASN A 1 393 ? -4.208 15.118 -7.922 1.00 95.25 393 ASN A N 1
ATOM 2949 C CA . ASN A 1 393 ? -5.299 14.547 -8.736 1.00 95.25 393 ASN A CA 1
ATOM 2950 C C . ASN A 1 393 ? -5.926 13.289 -8.117 1.00 95.25 393 ASN A C 1
ATOM 2952 O O . ASN A 1 393 ? -6.923 12.778 -8.630 1.00 95.25 393 ASN A O 1
ATOM 2956 N N . SER A 1 394 ? -5.350 12.763 -7.038 1.00 94.69 394 SER A N 1
ATOM 2957 C CA . SER A 1 394 ? -5.905 11.649 -6.275 1.00 94.69 394 SER A CA 1
ATOM 2958 C C . SER A 1 394 ? -5.543 11.803 -4.796 1.00 94.69 394 SER A C 1
ATOM 2960 O O . SER A 1 394 ? -4.401 12.153 -4.502 1.00 94.69 394 SER A O 1
ATOM 2962 N N . PRO A 1 395 ? -6.457 11.507 -3.857 1.00 90.56 395 PRO A N 1
ATOM 2963 C CA . PRO A 1 395 ? -6.107 11.442 -2.440 1.00 90.56 395 PRO A CA 1
ATOM 2964 C C . PRO A 1 395 ? -5.174 10.259 -2.118 1.00 90.56 395 PRO A C 1
ATOM 2966 O O . PRO A 1 395 ? -4.462 10.300 -1.125 1.00 90.56 395 PRO A O 1
ATOM 2969 N N . TYR A 1 396 ? -5.112 9.223 -2.967 1.00 89.88 396 TYR A N 1
ATOM 2970 C CA . TYR A 1 396 ? -4.269 8.036 -2.740 1.00 89.88 396 TYR A CA 1
ATOM 2971 C C . TYR A 1 396 ? -2.766 8.287 -2.914 1.00 89.88 396 TYR A C 1
ATOM 2973 O O . TYR A 1 396 ? -1.962 7.434 -2.547 1.00 89.88 396 TYR A O 1
ATOM 2981 N N . ILE A 1 397 ? -2.381 9.423 -3.500 1.00 91.81 397 ILE A N 1
ATOM 2982 C CA . ILE A 1 397 ? -0.974 9.829 -3.620 1.00 91.81 397 ILE A CA 1
ATOM 2983 C C . ILE A 1 397 ? -0.582 10.866 -2.567 1.00 91.81 397 ILE A C 1
ATOM 2985 O O . ILE A 1 397 ? 0.527 11.392 -2.626 1.00 91.81 397 ILE A O 1
ATOM 2989 N N . ASP A 1 398 ? -1.477 11.188 -1.631 1.00 90.75 398 ASP A N 1
ATOM 2990 C CA . ASP A 1 398 ? -1.150 12.088 -0.536 1.00 90.75 398 ASP A CA 1
ATOM 2991 C C . ASP A 1 398 ? -0.210 11.391 0.454 1.00 90.75 398 ASP A C 1
ATOM 2993 O O . ASP A 1 398 ? -0.626 10.667 1.357 1.00 90.75 398 ASP A O 1
ATOM 2997 N N . SER A 1 399 ? 1.087 11.619 0.269 1.00 89.69 399 SER A N 1
ATOM 2998 C CA . SER A 1 399 ? 2.131 11.196 1.197 1.00 89.69 399 SER A CA 1
ATOM 2999 C C . SER A 1 399 ? 2.646 12.373 2.030 1.00 89.69 399 SER A C 1
ATOM 3001 O O . SER A 1 399 ? 3.830 12.420 2.370 1.00 89.69 399 SER A O 1
ATOM 3003 N N . THR A 1 400 ? 1.792 13.356 2.347 1.00 91.12 400 THR A N 1
ATOM 3004 C CA . THR A 1 400 ? 2.183 14.519 3.164 1.00 91.12 400 THR A CA 1
ATOM 3005 C C . THR A 1 400 ? 2.619 14.078 4.560 1.00 91.12 400 THR A C 1
ATOM 3007 O O . THR A 1 400 ? 3.559 14.638 5.119 1.00 91.12 400 THR A O 1
ATOM 3010 N N . PHE A 1 401 ? 1.995 13.027 5.103 1.00 91.19 401 PHE A N 1
ATOM 3011 C CA . PHE A 1 401 ? 2.407 12.403 6.364 1.00 91.19 401 PHE A CA 1
ATOM 3012 C C . PHE A 1 401 ? 3.860 11.916 6.308 1.00 91.19 401 PHE A C 1
ATOM 3014 O O . PHE A 1 401 ? 4.660 12.249 7.179 1.00 91.19 401 PHE A O 1
ATOM 3021 N N . ASP A 1 402 ? 4.235 11.201 5.248 1.00 87.75 402 ASP A N 1
ATOM 3022 C CA . ASP A 1 402 ? 5.610 10.737 5.061 1.00 87.75 402 ASP A CA 1
ATOM 3023 C C . ASP A 1 402 ? 6.575 11.898 4.826 1.00 87.75 402 ASP A C 1
ATOM 3025 O O . ASP A 1 402 ? 7.653 11.935 5.417 1.00 87.75 402 ASP A O 1
ATOM 3029 N N . ALA A 1 403 ? 6.177 12.881 4.013 1.00 89.50 403 ALA A N 1
ATOM 3030 C CA . ALA A 1 403 ? 6.972 14.079 3.769 1.00 89.50 403 ALA A CA 1
ATOM 3031 C C . ALA A 1 403 ? 7.265 14.826 5.077 1.00 89.50 403 ALA A C 1
ATOM 3033 O O . ALA A 1 403 ? 8.411 15.213 5.312 1.00 89.50 403 ALA A O 1
ATOM 3034 N N . LEU A 1 404 ? 6.281 14.945 5.972 1.00 91.38 404 LEU A N 1
ATOM 3035 C CA . LEU A 1 404 ? 6.469 15.514 7.302 1.00 91.38 404 LEU A CA 1
ATOM 3036 C C . LEU A 1 404 ? 7.501 14.712 8.102 1.00 91.38 404 LEU A C 1
ATOM 3038 O O . LEU A 1 404 ? 8.421 15.298 8.676 1.00 91.38 404 LEU A O 1
ATOM 3042 N N . LEU A 1 405 ? 7.405 13.383 8.098 1.00 89.00 405 LEU A N 1
ATOM 3043 C CA . LEU A 1 405 ? 8.351 12.522 8.809 1.00 89.00 405 LEU A CA 1
ATOM 3044 C C . LEU A 1 405 ? 9.787 12.659 8.286 1.00 89.00 405 LEU A C 1
ATOM 3046 O O . LEU A 1 405 ? 10.723 12.639 9.088 1.00 89.00 405 LEU A O 1
ATOM 3050 N N . THR A 1 406 ? 9.988 12.918 6.987 1.00 86.12 406 THR A N 1
ATOM 3051 C CA . THR A 1 406 ? 11.334 13.205 6.443 1.00 86.12 406 THR A CA 1
ATOM 3052 C C . THR A 1 406 ? 11.965 14.487 6.996 1.00 86.12 406 THR A C 1
ATOM 3054 O O . THR A 1 406 ? 13.187 14.631 6.970 1.00 86.12 406 THR A O 1
ATOM 3057 N N . THR A 1 407 ? 11.164 15.402 7.554 1.00 87.81 407 THR A N 1
ATOM 3058 C CA . THR A 1 407 ? 11.662 16.611 8.235 1.00 87.81 407 THR A CA 1
ATOM 3059 C C . THR A 1 407 ? 12.064 16.361 9.695 1.00 87.81 407 THR A C 1
ATOM 3061 O O . THR A 1 407 ? 12.539 17.274 10.372 1.00 87.81 407 THR A O 1
ATOM 3064 N N . GLY A 1 408 ? 11.880 15.133 10.197 1.00 88.75 408 GLY A N 1
ATOM 3065 C CA . GLY A 1 408 ? 12.135 14.758 11.590 1.00 88.75 408 GLY A CA 1
ATOM 3066 C C . GLY A 1 408 ? 11.067 15.248 12.573 1.00 88.75 408 GLY A C 1
ATOM 3067 O O . GLY A 1 408 ? 11.291 15.220 13.784 1.00 88.75 408 GLY A O 1
ATOM 3068 N N . LYS A 1 409 ? 9.923 15.725 12.074 1.00 91.69 409 LYS A N 1
ATOM 3069 C CA . LYS A 1 409 ? 8.806 16.211 12.889 1.00 91.69 409 LYS A CA 1
ATOM 3070 C C . LYS A 1 409 ? 7.904 15.059 13.314 1.00 91.69 409 LYS A C 1
ATOM 3072 O O . LYS A 1 409 ? 7.569 14.205 12.502 1.00 91.69 409 LYS A O 1
ATOM 3077 N N . ASP A 1 410 ? 7.489 15.060 14.578 1.00 90.00 410 ASP A N 1
ATOM 3078 C CA . ASP A 1 410 ? 6.475 14.129 15.073 1.00 90.00 410 ASP A CA 1
ATOM 3079 C C . ASP A 1 410 ? 5.077 14.606 14.624 1.00 90.00 410 ASP A C 1
ATOM 3081 O O . ASP A 1 410 ? 4.699 15.732 14.978 1.00 90.00 410 ASP A O 1
ATOM 3085 N N . PRO A 1 411 ? 4.293 13.782 13.898 1.00 90.81 411 PRO A N 1
ATOM 3086 C CA . PRO A 1 411 ? 2.972 14.151 13.391 1.00 90.81 411 PRO A CA 1
ATOM 3087 C C . PRO A 1 411 ? 1.991 14.607 14.471 1.00 90.81 411 PRO A C 1
ATOM 3089 O O . PRO A 1 411 ? 1.148 15.457 14.202 1.00 90.81 411 PRO A O 1
ATOM 3092 N N . SER A 1 412 ? 2.113 14.082 15.693 1.00 87.25 412 SER A N 1
ATOM 3093 C CA . SER A 1 412 ? 1.236 14.431 16.819 1.00 87.25 412 SER A CA 1
ATOM 3094 C C . SER A 1 412 ? 1.480 15.841 17.374 1.00 87.25 412 SER A C 1
ATOM 3096 O O . SER A 1 412 ? 0.614 16.403 18.041 1.00 87.25 412 SER A O 1
ATOM 3098 N N . SER A 1 413 ? 2.647 16.423 17.087 1.00 90.38 413 SER A N 1
ATOM 3099 C CA . SER A 1 413 ? 3.066 17.748 17.570 1.00 90.38 413 SER A CA 1
ATOM 3100 C C . SER A 1 413 ? 3.266 18.772 16.449 1.00 90.38 413 SER A C 1
ATOM 3102 O O . SER A 1 413 ? 3.608 19.926 16.715 1.00 90.38 413 SER A O 1
ATOM 3104 N N . ALA A 1 414 ? 3.083 18.349 15.198 1.00 94.06 414 ALA A N 1
ATOM 3105 C CA . ALA A 1 414 ? 3.303 19.178 14.027 1.00 94.06 414 ALA A CA 1
ATOM 3106 C C . ALA A 1 414 ? 2.270 20.305 13.933 1.00 94.06 414 ALA A C 1
ATOM 3108 O O . ALA A 1 414 ? 1.067 20.108 14.110 1.00 94.06 414 ALA A O 1
ATOM 3109 N N . THR A 1 415 ? 2.757 21.504 13.634 1.00 94.75 415 THR A N 1
ATOM 3110 C CA . THR A 1 415 ? 1.919 22.683 13.408 1.00 94.75 415 THR A CA 1
ATOM 3111 C C . THR A 1 415 ? 1.342 22.681 11.994 1.00 94.75 415 THR A C 1
ATOM 3113 O O . THR A 1 415 ? 1.840 21.982 11.112 1.00 94.75 415 THR A O 1
ATOM 3116 N N . GLN A 1 416 ? 0.333 23.519 11.736 1.00 93.50 416 GLN A N 1
ATOM 3117 C CA . GLN A 1 416 ? -0.177 23.723 10.374 1.00 93.50 416 GLN A CA 1
ATOM 3118 C C . GLN A 1 416 ? 0.936 24.146 9.400 1.00 93.50 416 GLN A C 1
ATOM 3120 O O . GLN A 1 416 ? 0.982 23.664 8.276 1.00 93.50 416 GLN A O 1
ATOM 3125 N N . GLU A 1 417 ? 1.875 24.985 9.851 1.00 95.00 417 GLU A N 1
ATOM 3126 C CA . GLU A 1 417 ? 3.022 25.407 9.041 1.00 95.00 417 GLU A CA 1
ATOM 3127 C C . GLU A 1 417 ? 3.944 24.226 8.691 1.00 95.00 417 GLU A C 1
ATOM 3129 O O . GLU A 1 417 ? 4.485 24.174 7.587 1.00 95.00 417 GLU A O 1
ATOM 3134 N N . ASP A 1 418 ? 4.124 23.264 9.604 1.00 95.94 418 ASP A N 1
ATOM 3135 C CA . ASP A 1 418 ? 4.896 22.050 9.320 1.00 95.94 418 ASP A CA 1
ATOM 3136 C C . ASP A 1 418 ? 4.191 21.185 8.258 1.00 95.94 418 ASP A C 1
ATOM 3138 O O . ASP A 1 418 ? 4.847 20.684 7.344 1.00 95.94 418 ASP A O 1
ATOM 3142 N N . TRP A 1 419 ? 2.861 21.056 8.334 1.00 94.75 419 TRP A N 1
ATOM 3143 C CA . TRP A 1 419 ? 2.055 20.329 7.346 1.00 94.75 419 TRP A CA 1
ATOM 3144 C C . TRP A 1 419 ? 2.038 21.004 5.973 1.00 94.75 419 TRP A C 1
ATOM 3146 O O . TRP A 1 419 ? 2.181 20.321 4.960 1.00 94.75 419 TRP A O 1
ATOM 3156 N N . ASP A 1 420 ? 1.915 22.330 5.925 1.00 93.00 420 ASP A N 1
ATOM 3157 C CA . ASP A 1 420 ? 1.983 23.089 4.674 1.00 93.00 420 ASP A CA 1
ATOM 3158 C C . ASP A 1 420 ? 3.370 22.956 4.029 1.00 93.00 420 ASP A C 1
ATOM 3160 O O . ASP A 1 420 ? 3.466 22.687 2.835 1.00 93.00 420 ASP A O 1
ATOM 3164 N N . LYS A 1 421 ? 4.455 23.022 4.817 1.00 93.25 421 LYS A N 1
ATOM 3165 C CA . LYS A 1 421 ? 5.818 22.764 4.317 1.00 93.25 421 LYS A CA 1
ATOM 3166 C C . LYS A 1 421 ? 5.991 21.338 3.804 1.00 93.25 421 LYS A C 1
ATOM 3168 O O . LYS A 1 421 ? 6.619 21.147 2.766 1.00 93.25 421 LYS A O 1
ATOM 3173 N N . ALA A 1 422 ? 5.461 20.343 4.512 1.00 92.50 422 ALA A N 1
ATOM 3174 C CA . ALA A 1 422 ? 5.504 18.951 4.075 1.00 92.50 422 ALA A CA 1
ATOM 3175 C C . ALA A 1 422 ? 4.747 18.753 2.750 1.00 92.50 422 ALA A C 1
ATOM 3177 O O . ALA A 1 422 ? 5.233 18.054 1.860 1.00 92.50 422 ALA A O 1
ATOM 3178 N N . TYR A 1 423 ? 3.597 19.412 2.594 1.00 93.00 423 TYR A N 1
ATOM 3179 C CA . TYR A 1 423 ? 2.814 19.384 1.361 1.00 93.00 423 TYR A CA 1
ATOM 3180 C C . TYR A 1 423 ? 3.554 20.084 0.216 1.00 93.00 423 TYR A C 1
ATOM 3182 O O . TYR A 1 423 ? 3.684 19.523 -0.869 1.00 93.00 423 TYR A O 1
ATOM 3190 N N . ASP A 1 424 ? 4.114 21.269 0.465 1.00 92.00 424 ASP A N 1
ATOM 3191 C CA . ASP A 1 424 ? 4.922 21.999 -0.512 1.00 92.00 424 ASP A CA 1
ATOM 3192 C C . ASP A 1 424 ? 6.135 21.178 -0.948 1.00 92.00 424 ASP A C 1
ATOM 3194 O O . ASP A 1 424 ? 6.423 21.095 -2.142 1.00 92.00 424 ASP A O 1
ATOM 3198 N N . MET A 1 425 ? 6.824 20.512 -0.015 1.00 89.75 425 MET A N 1
ATOM 3199 C CA . MET A 1 425 ? 7.877 19.554 -0.348 1.00 89.75 425 MET A CA 1
ATOM 3200 C C . MET A 1 425 ? 7.323 18.482 -1.286 1.00 89.75 425 MET A C 1
ATOM 3202 O O . MET A 1 425 ? 7.875 18.296 -2.369 1.00 89.75 425 MET A O 1
ATOM 3206 N N . LEU A 1 426 ? 6.218 17.830 -0.923 1.00 89.81 426 LEU A N 1
ATOM 3207 C CA . LEU A 1 426 ? 5.614 16.754 -1.702 1.00 89.81 426 LEU A CA 1
ATOM 3208 C C . LEU A 1 426 ? 5.305 17.157 -3.157 1.00 89.81 426 LEU A C 1
ATOM 3210 O O . LEU A 1 426 ? 5.707 16.437 -4.076 1.00 89.81 426 LEU A O 1
ATOM 3214 N N . VAL A 1 427 ? 4.609 18.282 -3.370 1.00 90.25 427 VAL A N 1
ATOM 3215 C CA . VAL A 1 427 ? 4.106 18.694 -4.698 1.00 90.25 427 VAL A CA 1
ATOM 3216 C C . VAL A 1 427 ? 5.108 19.486 -5.537 1.00 90.25 427 VAL A C 1
ATOM 3218 O O . VAL A 1 427 ? 4.957 19.554 -6.757 1.00 90.25 427 VAL A O 1
ATOM 3221 N N . SER A 1 428 ? 6.120 20.091 -4.914 1.00 84.12 428 SER A N 1
ATOM 3222 C CA . SER A 1 428 ? 7.182 20.809 -5.627 1.00 84.12 428 SER A CA 1
ATOM 3223 C C . SER A 1 428 ? 8.237 19.848 -6.198 1.00 84.12 428 SER A C 1
ATOM 3225 O O . SER A 1 428 ? 7.995 18.658 -6.403 1.00 84.12 428 SER A O 1
ATOM 3227 N N . ASP A 1 429 ? 9.440 20.352 -6.470 1.00 68.56 429 ASP A N 1
ATOM 3228 C CA . ASP A 1 429 ? 10.539 19.641 -7.130 1.00 68.56 429 ASP A CA 1
ATOM 3229 C C . ASP A 1 429 ? 11.189 18.520 -6.289 1.00 68.56 429 ASP A C 1
ATOM 3231 O O . ASP A 1 429 ? 12.285 18.074 -6.622 1.00 68.56 429 ASP A O 1
ATOM 3235 N N . SER A 1 430 ? 10.556 18.046 -5.207 1.00 71.88 430 SER A N 1
ATOM 3236 C CA . SER A 1 430 ? 11.090 16.931 -4.416 1.00 71.88 430 SER A CA 1
ATOM 3237 C C . SER A 1 430 ? 10.593 15.573 -4.937 1.00 71.88 430 SER A C 1
ATOM 3239 O O . SER A 1 430 ? 11.227 14.995 -5.820 1.00 71.88 430 SER A O 1
ATOM 3241 N N . ALA A 1 431 ? 9.463 15.065 -4.447 1.00 80.75 431 ALA A N 1
ATOM 3242 C CA . ALA A 1 431 ? 8.981 13.719 -4.724 1.00 80.75 431 ALA A CA 1
ATOM 3243 C C . ALA A 1 431 ? 8.000 13.693 -5.902 1.00 80.75 431 ALA A C 1
ATOM 3245 O O . ALA A 1 431 ? 8.382 13.300 -7.006 1.00 80.75 431 ALA A O 1
ATOM 3246 N N . LEU A 1 432 ? 6.750 14.132 -5.712 1.00 89.25 432 LEU A N 1
ATOM 3247 C CA . LEU A 1 432 ? 5.717 13.982 -6.742 1.00 89.25 432 LEU A CA 1
ATOM 3248 C C . LEU A 1 432 ? 5.933 14.903 -7.937 1.00 89.25 432 LEU A C 1
ATOM 3250 O O . LEU A 1 432 ? 5.682 14.469 -9.058 1.00 89.25 432 LEU A O 1
ATOM 3254 N N . GLY A 1 433 ? 6.441 16.123 -7.745 1.00 88.31 433 GLY A N 1
ATOM 3255 C CA . GLY A 1 433 ? 6.779 16.989 -8.878 1.00 88.31 433 GLY A CA 1
ATOM 3256 C C . GLY A 1 433 ? 7.861 16.375 -9.768 1.00 88.31 433 GLY A C 1
ATOM 3257 O O . GLY A 1 433 ? 7.768 16.437 -10.996 1.00 88.31 433 GLY A O 1
ATOM 3258 N N . THR A 1 434 ? 8.844 15.691 -9.180 1.00 88.38 434 THR A N 1
ATOM 3259 C CA . THR A 1 434 ? 9.868 14.962 -9.941 1.00 88.38 434 THR A CA 1
ATOM 3260 C C . THR A 1 434 ? 9.283 13.734 -10.642 1.00 88.38 434 THR A C 1
ATOM 3262 O O . THR A 1 434 ? 9.543 13.529 -11.830 1.00 88.38 434 THR A O 1
ATOM 3265 N N . VAL A 1 435 ? 8.427 12.959 -9.962 1.00 90.75 435 VAL A N 1
ATOM 3266 C CA . VAL A 1 435 ? 7.723 11.823 -10.583 1.00 90.75 435 VAL A CA 1
ATOM 3267 C C . VAL A 1 435 ? 6.819 12.285 -11.728 1.00 90.75 435 VAL A C 1
ATOM 3269 O O . VAL A 1 435 ? 6.806 11.636 -12.769 1.00 90.75 435 VAL A O 1
ATOM 3272 N N . GLU A 1 436 ? 6.135 13.423 -11.608 1.00 93.50 436 GLU A N 1
ATOM 3273 C CA . GLU A 1 436 ? 5.315 14.004 -12.677 1.00 93.50 436 GLU A CA 1
ATOM 3274 C C . GLU A 1 436 ? 6.166 14.420 -13.888 1.00 93.50 436 GLU A C 1
ATOM 3276 O O . GLU A 1 436 ? 5.808 14.112 -15.027 1.00 93.50 436 GLU A O 1
ATOM 3281 N N . LYS A 1 437 ? 7.332 15.047 -13.674 1.00 90.38 437 LYS A N 1
ATOM 3282 C CA . LYS A 1 437 ? 8.277 15.366 -14.762 1.00 90.38 437 LYS A CA 1
ATOM 3283 C C . LYS A 1 437 ? 8.756 14.100 -15.479 1.00 90.38 437 LYS A C 1
ATOM 3285 O O . LYS A 1 437 ? 8.805 14.066 -16.713 1.00 90.38 437 LYS A O 1
ATOM 3290 N N . TRP A 1 438 ? 9.084 13.042 -14.733 1.00 90.50 438 TRP A N 1
ATOM 3291 C CA . TRP A 1 438 ? 9.454 11.760 -15.335 1.00 90.50 438 TRP A CA 1
ATOM 3292 C C . TRP A 1 438 ? 8.292 11.113 -16.063 1.00 90.50 438 TRP A C 1
ATOM 3294 O O . TRP A 1 438 ? 8.494 10.670 -17.188 1.00 90.50 438 TRP A O 1
ATOM 3304 N N . ARG A 1 439 ? 7.087 11.120 -15.484 1.00 93.75 439 ARG A N 1
ATOM 3305 C CA . ARG A 1 439 ? 5.868 10.619 -16.122 1.00 93.75 439 ARG A CA 1
ATOM 3306 C C . ARG A 1 439 ? 5.737 11.245 -17.504 1.00 93.75 439 ARG A C 1
ATOM 3308 O O . ARG A 1 439 ? 5.760 10.526 -18.495 1.00 93.75 439 ARG A O 1
ATOM 3315 N N . GLN A 1 440 ? 5.730 12.576 -17.588 1.00 93.56 440 GLN A N 1
ATOM 3316 C CA . GLN A 1 440 ? 5.644 13.313 -18.855 1.00 93.56 440 GLN A CA 1
ATOM 3317 C C . GLN A 1 440 ? 6.760 12.938 -19.842 1.00 93.56 440 GLN A C 1
ATOM 3319 O O . GLN A 1 440 ? 6.489 12.734 -21.025 1.00 93.56 440 GLN A O 1
ATOM 3324 N N . THR A 1 441 ? 7.996 12.798 -19.358 1.00 91.25 441 THR A N 1
ATOM 3325 C CA . THR A 1 441 ? 9.161 12.446 -20.188 1.00 91.25 441 THR A CA 1
ATOM 3326 C C . THR A 1 441 ? 9.075 11.019 -20.744 1.00 91.25 441 THR A C 1
ATOM 3328 O O . THR A 1 441 ? 9.380 10.786 -21.912 1.00 91.25 441 THR A O 1
ATOM 3331 N N . TYR A 1 442 ? 8.648 10.060 -19.923 1.00 91.56 442 TYR A N 1
ATOM 3332 C CA . TYR A 1 442 ? 8.632 8.631 -20.242 1.00 91.56 442 TYR A CA 1
ATOM 3333 C C . TYR A 1 442 ? 7.328 8.163 -20.896 1.00 91.56 442 TYR A C 1
ATOM 3335 O O . TYR A 1 442 ? 7.305 7.069 -21.460 1.00 91.56 442 TYR A O 1
ATOM 3343 N N . GLN A 1 443 ? 6.257 8.965 -20.870 1.00 93.31 443 GLN A N 1
ATOM 3344 C CA . GLN A 1 443 ? 4.964 8.621 -21.475 1.00 93.31 443 GLN A CA 1
ATOM 3345 C C . GLN A 1 443 ? 5.094 8.105 -22.926 1.00 93.31 443 GLN A C 1
ATOM 3347 O O . GLN A 1 443 ? 4.570 7.021 -23.207 1.00 93.31 443 GLN A O 1
ATOM 3352 N N . PRO A 1 444 ? 5.807 8.793 -23.849 1.00 92.12 444 PRO A N 1
ATOM 3353 C CA . PRO A 1 444 ? 5.985 8.288 -25.211 1.00 92.12 444 PRO A CA 1
ATOM 3354 C C . PRO A 1 444 ? 6.754 6.964 -25.238 1.00 92.12 444 PRO A C 1
ATOM 3356 O O . PRO A 1 444 ? 6.398 6.048 -25.969 1.00 92.12 444 PRO A O 1
ATOM 3359 N N . TRP A 1 445 ? 7.775 6.822 -24.391 1.00 93.31 445 TRP A N 1
ATOM 3360 C CA . TRP A 1 445 ? 8.625 5.631 -24.367 1.00 93.31 445 TRP A CA 1
ATOM 3361 C C . TRP A 1 445 ? 7.891 4.394 -23.858 1.00 93.31 445 TRP A C 1
ATOM 3363 O O . TRP A 1 445 ? 8.118 3.296 -24.364 1.00 93.31 445 TRP A O 1
ATOM 3373 N N . LEU A 1 446 ? 6.999 4.568 -22.885 1.00 94.44 446 LEU A N 1
ATOM 3374 C CA . LEU A 1 446 ? 6.104 3.517 -22.410 1.00 94.44 446 LEU A CA 1
ATOM 3375 C C . LEU A 1 446 ? 5.098 3.110 -23.485 1.00 94.44 446 LEU A C 1
ATOM 3377 O O . LEU A 1 446 ? 4.861 1.917 -23.667 1.00 94.44 446 LEU A O 1
ATOM 3381 N N . GLN A 1 447 ? 4.530 4.075 -24.216 1.00 95.31 447 GLN A N 1
ATOM 3382 C CA . GLN A 1 447 ? 3.617 3.776 -25.319 1.00 95.31 447 GLN A CA 1
ATOM 3383 C C . GLN A 1 447 ? 4.309 2.988 -26.428 1.00 95.31 447 GLN A C 1
ATOM 3385 O O . GLN A 1 447 ? 3.766 1.981 -26.885 1.00 95.31 447 GLN A O 1
ATOM 3390 N N . ASP A 1 448 ? 5.492 3.435 -26.850 1.00 95.44 448 ASP A N 1
ATOM 3391 C CA . ASP A 1 448 ? 6.267 2.779 -27.902 1.00 95.44 448 ASP A CA 1
ATOM 3392 C C . ASP A 1 448 ? 6.617 1.346 -27.496 1.00 95.44 448 ASP A C 1
ATOM 3394 O O . ASP A 1 448 ? 6.412 0.419 -28.275 1.00 95.44 448 ASP A O 1
ATOM 3398 N N . ALA A 1 449 ? 7.087 1.155 -26.258 1.00 95.94 449 ALA A N 1
ATOM 3399 C CA . ALA A 1 449 ? 7.423 -0.158 -25.720 1.00 95.94 449 ALA A CA 1
ATOM 3400 C C . ALA A 1 449 ? 6.206 -1.087 -25.654 1.00 95.94 449 ALA A C 1
ATOM 3402 O O . ALA A 1 449 ? 6.274 -2.214 -26.138 1.00 95.94 449 ALA A O 1
ATOM 3403 N N . ALA A 1 450 ? 5.084 -0.616 -25.102 1.00 96.62 450 ALA A N 1
ATOM 3404 C CA . ALA A 1 450 ? 3.850 -1.395 -25.023 1.00 96.62 450 ALA A CA 1
ATOM 3405 C C . ALA A 1 450 ? 3.370 -1.818 -26.422 1.00 96.62 450 ALA A C 1
ATOM 3407 O O . ALA A 1 450 ? 3.050 -2.984 -26.650 1.00 96.62 450 ALA A O 1
ATOM 3408 N N . SER A 1 451 ? 3.423 -0.891 -27.385 1.00 96.88 451 SER A N 1
ATOM 3409 C CA . SER A 1 451 ? 3.040 -1.143 -28.779 1.00 96.88 451 SER A CA 1
ATOM 3410 C C . SER A 1 451 ? 3.978 -2.141 -29.465 1.00 96.88 451 SER A C 1
ATOM 3412 O O . SER A 1 451 ? 3.504 -3.061 -30.125 1.00 96.88 451 SER A O 1
ATOM 3414 N N . ALA A 1 452 ? 5.296 -1.999 -29.285 1.00 96.50 452 ALA A N 1
ATOM 3415 C CA . ALA A 1 452 ? 6.297 -2.900 -29.860 1.00 96.50 452 ALA A CA 1
ATOM 3416 C C . ALA A 1 452 ? 6.194 -4.328 -29.303 1.00 96.50 452 ALA A C 1
ATOM 3418 O O . ALA A 1 452 ? 6.461 -5.291 -30.017 1.00 96.50 452 ALA A O 1
ATOM 3419 N N . LEU A 1 453 ? 5.788 -4.463 -28.040 1.00 96.50 453 LEU A N 1
ATOM 3420 C CA . LEU A 1 453 ? 5.581 -5.749 -27.376 1.00 96.50 453 LEU A CA 1
ATOM 3421 C C . LEU A 1 453 ? 4.193 -6.353 -27.627 1.00 96.50 453 LEU A C 1
ATOM 3423 O O . LEU A 1 453 ? 3.998 -7.533 -27.349 1.00 96.50 453 LEU A O 1
ATOM 3427 N N . GLY A 1 454 ? 3.231 -5.565 -28.116 1.00 96.94 454 GLY A N 1
ATOM 3428 C CA . GLY A 1 454 ? 1.836 -5.991 -28.228 1.00 96.94 454 GLY A CA 1
ATOM 3429 C C . GLY A 1 454 ? 1.189 -6.276 -26.868 1.00 96.94 454 GLY A C 1
ATOM 3430 O O . GLY A 1 454 ? 0.383 -7.196 -26.758 1.00 96.94 454 GLY A O 1
ATOM 3431 N N . VAL A 1 455 ? 1.563 -5.519 -25.831 1.00 96.56 455 VAL A N 1
ATOM 3432 C CA . VAL A 1 455 ? 1.037 -5.661 -24.463 1.00 96.56 455 VAL A CA 1
ATOM 3433 C C . VAL A 1 455 ? 0.422 -4.356 -23.977 1.00 96.56 455 VAL A C 1
ATOM 3435 O O . VAL A 1 455 ? 0.687 -3.279 -24.513 1.00 96.56 455 VAL A O 1
ATOM 3438 N N . GLU A 1 456 ? -0.379 -4.430 -22.921 1.00 94.94 456 GLU A N 1
ATOM 3439 C CA . GLU A 1 456 ? -0.848 -3.233 -22.234 1.00 94.94 456 GLU A CA 1
ATOM 3440 C C . GLU A 1 456 ? 0.299 -2.557 -21.476 1.00 94.94 456 GLU A C 1
ATOM 3442 O O . GLU A 1 456 ? 1.195 -3.215 -20.945 1.00 94.94 456 GLU A O 1
ATOM 3447 N N . ARG A 1 457 ? 0.254 -1.226 -21.345 1.00 93.62 457 ARG A N 1
ATOM 3448 C CA . ARG A 1 457 ? 1.262 -0.477 -20.570 1.00 93.62 457 ARG A CA 1
ATOM 3449 C C . ARG A 1 457 ? 1.393 -0.985 -19.138 1.00 93.62 457 ARG A C 1
ATOM 3451 O O . ARG A 1 457 ? 2.485 -0.990 -18.583 1.00 93.62 457 ARG A O 1
ATOM 3458 N N . ALA A 1 458 ? 0.285 -1.426 -18.553 1.00 91.75 458 ALA A N 1
ATOM 3459 C CA . ALA A 1 458 ? 0.255 -1.933 -17.195 1.00 91.75 458 ALA A CA 1
ATOM 3460 C C . ALA A 1 458 ? 0.978 -3.294 -17.058 1.00 91.75 458 ALA A C 1
ATOM 3462 O O . ALA A 1 458 ? 1.313 -3.694 -15.945 1.00 91.75 458 ALA A O 1
ATOM 3463 N N . SER A 1 459 ? 1.259 -4.010 -18.154 1.00 95.62 459 SER A N 1
ATOM 3464 C CA . SER A 1 459 ? 2.118 -5.204 -18.152 1.00 95.62 459 SER A CA 1
ATOM 3465 C C . SER A 1 459 ? 3.611 -4.877 -18.120 1.00 95.62 459 SER A C 1
ATOM 3467 O O . SER A 1 459 ? 4.409 -5.773 -17.868 1.00 95.62 459 SER A O 1
ATOM 3469 N N . ILE A 1 460 ? 4.021 -3.625 -18.351 1.00 96.56 460 ILE A N 1
ATOM 3470 C CA . ILE A 1 460 ? 5.420 -3.205 -18.198 1.00 96.56 460 ILE A CA 1
ATOM 3471 C C . ILE A 1 460 ? 5.691 -2.971 -16.712 1.00 96.56 460 ILE A C 1
ATOM 3473 O O . ILE A 1 460 ? 5.068 -2.106 -16.102 1.00 96.56 460 ILE A O 1
ATOM 3477 N N . THR A 1 461 ? 6.622 -3.719 -16.123 1.00 94.88 461 THR A N 1
ATOM 3478 C CA . THR A 1 461 ? 6.944 -3.640 -14.687 1.00 94.88 461 THR A CA 1
ATOM 3479 C C . THR A 1 461 ? 8.016 -2.604 -14.387 1.00 94.88 461 THR A C 1
ATOM 3481 O O . THR A 1 461 ? 7.967 -1.961 -13.343 1.00 94.88 461 THR A O 1
ATOM 3484 N N . VAL A 1 462 ? 8.952 -2.409 -15.318 1.00 94.00 462 VAL A N 1
ATOM 3485 C CA . VAL A 1 462 ? 9.897 -1.290 -15.327 1.00 94.00 462 VAL A CA 1
ATOM 3486 C C . VAL A 1 462 ? 10.399 -1.040 -16.752 1.00 94.00 462 VAL A C 1
ATOM 3488 O O . VAL A 1 462 ? 10.530 -1.963 -17.559 1.00 94.00 462 VAL A O 1
ATOM 3491 N N . THR A 1 463 ? 10.704 0.214 -17.074 1.00 92.56 463 THR A N 1
ATOM 3492 C CA . THR A 1 463 ? 11.451 0.583 -18.279 1.00 92.56 463 THR A CA 1
ATOM 3493 C C . THR A 1 463 ? 12.414 1.717 -17.969 1.00 92.56 463 THR A C 1
ATOM 3495 O O . THR A 1 463 ? 12.105 2.599 -17.169 1.00 92.56 463 THR A O 1
ATOM 3498 N N . TRP A 1 464 ? 13.574 1.702 -18.614 1.00 89.56 464 TRP A N 1
ATOM 3499 C CA . TRP A 1 464 ? 14.512 2.816 -18.589 1.00 89.56 464 TRP A CA 1
ATOM 3500 C C . TRP A 1 464 ? 15.215 2.948 -19.936 1.00 89.56 464 TRP A C 1
ATOM 3502 O O . TRP A 1 464 ? 15.226 2.020 -20.751 1.00 89.56 464 TRP A O 1
ATOM 3512 N N . VAL A 1 465 ? 15.803 4.117 -20.164 1.00 87.00 465 VAL A N 1
ATOM 3513 C CA . VAL A 1 465 ? 16.536 4.447 -21.386 1.00 87.00 465 VAL A CA 1
ATOM 3514 C C . VAL A 1 465 ? 17.964 4.832 -21.025 1.00 87.00 465 VAL A C 1
ATOM 3516 O O . VAL A 1 465 ? 18.196 5.488 -20.013 1.00 87.00 465 VAL A O 1
ATOM 3519 N N . PHE A 1 466 ? 18.923 4.426 -21.851 1.00 84.38 466 PHE A N 1
ATOM 3520 C CA . PHE A 1 466 ? 20.319 4.835 -21.733 1.00 84.38 466 PHE A CA 1
ATOM 3521 C C . PHE A 1 466 ? 20.920 5.093 -23.114 1.00 84.38 466 PHE A C 1
ATOM 3523 O O . PHE A 1 466 ? 20.450 4.557 -24.115 1.00 84.38 466 PHE 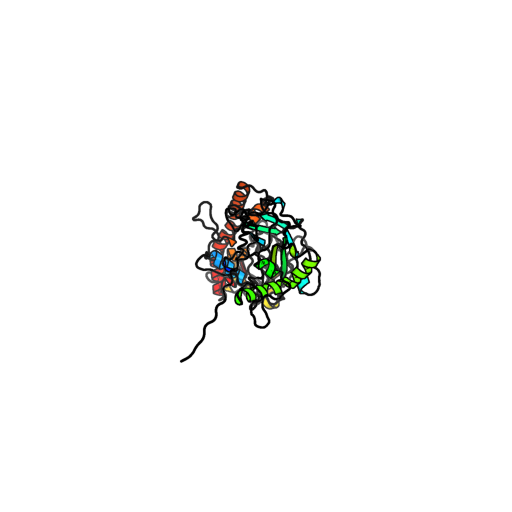A O 1
ATOM 3530 N N . THR A 1 467 ? 21.975 5.901 -23.165 1.00 84.12 467 THR A N 1
ATOM 3531 C CA . THR A 1 467 ? 22.747 6.157 -24.386 1.00 84.12 467 THR A CA 1
ATOM 3532 C C . THR A 1 467 ? 24.179 5.687 -24.161 1.00 84.12 467 THR A C 1
ATOM 3534 O O . THR A 1 467 ? 24.765 5.955 -23.110 1.00 84.12 467 THR A O 1
ATOM 3537 N N . THR A 1 468 ? 24.719 4.933 -25.116 1.00 80.69 468 THR A N 1
ATOM 3538 C CA . THR A 1 468 ? 26.131 4.530 -25.127 1.00 80.69 468 THR A CA 1
ATOM 3539 C C . THR A 1 468 ? 27.018 5.736 -25.445 1.00 80.69 468 THR A C 1
ATOM 3541 O O . THR A 1 468 ? 26.597 6.639 -26.167 1.00 80.69 468 THR A O 1
ATOM 3544 N N . ALA A 1 469 ? 28.238 5.786 -24.906 1.00 74.94 469 ALA A N 1
ATOM 3545 C CA . ALA A 1 469 ? 29.111 6.938 -25.125 1.00 74.94 469 ALA A CA 1
ATOM 3546 C C . ALA A 1 469 ? 29.623 7.011 -26.563 1.00 74.94 469 ALA A C 1
ATOM 3548 O O . ALA A 1 469 ? 29.604 6.027 -27.308 1.00 74.94 469 ALA A O 1
ATOM 3549 N N . ALA A 1 470 ? 30.082 8.207 -26.922 1.00 72.44 470 ALA A N 1
ATOM 3550 C CA . ALA A 1 470 ? 31.018 8.383 -28.017 1.00 72.44 470 ALA A CA 1
ATOM 3551 C C . ALA A 1 470 ? 32.395 7.794 -27.633 1.00 72.44 470 ALA A C 1
ATOM 3553 O O . ALA A 1 470 ? 32.716 7.769 -26.440 1.00 72.44 470 ALA A O 1
ATOM 3554 N N . PRO A 1 471 ? 33.164 7.308 -28.619 1.00 60.81 471 PRO A N 1
ATOM 3555 C CA . PRO A 1 471 ? 34.496 6.747 -28.410 1.00 60.81 471 PRO A CA 1
ATOM 3556 C C . PRO A 1 471 ? 35.512 7.762 -27.872 1.00 60.81 471 PRO A C 1
ATOM 3558 O O . PRO A 1 471 ? 35.325 8.985 -28.089 1.00 60.81 471 PRO A O 1
#

pLDDT: mean 85.67, std 16.29, range [32.81, 98.62]

Radius of gyration: 29.23 Å; chains: 1; bounding box: 127×52×78 Å

Secondary structure (DSSP, 8-state):
---------------------TT-----------B--BTTTTBS-BS-GGGB-TTTSSB-PPP-TTTS-HHHHHHHHHHTTSSSB-TTPPEEEEESS-B-GGG--TTTEEEEE-TGGGGT----EEPPGGGEEEEES-SSS--SSSPEEEEEEESS--SSS-SS-TT-EEEEEEETT-BBTTSPBP---HHHHHHT-SS-SB-TTS-BSSSS-HHHHHHHHHHHHHHHHHHHHHTTTS-GGGEEEEEEEEBP-S--B---GGGTTTSS---TT-GGGTT----S-EEEBSS-B-GGGHHHHEEEEEESSSEEEE--EEEEEEEEETTEEEEEEEEEEEEEE--SPPTT-EEEEEEETTSBBTTSPBP---HHHHHHH-SS-SEETTSSSPEES-GGG--HHHHHHHTT--TTT--HHHHHHHHHHHHTTTTHHHHHHHHHHHHHHHHHHHHHHTS-GGGEEEEEEEEPPP-

Foldseek 3Di:
DDDDDDDDDDDDDDPPPPPDDPPPDPPPPPDFKAWDDDVPVPQAKPPFCLQQDPVVLAGNDDDDPVPAFLVSNLLSVQRRQFNFAALQDKIKIWMQAAWDVVLDFCVQKWKWFCQCLVVVNLDIGTDDRVQKAWAWQFFLDGDPGDRTIIIIGGPDLDPDDGSHAAQIKMKMWGFQSTGGPVRGGHAADPLQVLLQDPDQQADPVQAGPDPDGSVVSSSSNVNSVVCHSVSVSVCVVDPPNGTRDMHMTHHTNAKAWDDDPLPVVPFAPDFPDPPVCVPDPDDFGKIAIPAAWDQVQFQVFKWKFWDDVATDTADKGWGWAWDADPVDNPHTPHGTMIGIGRDDDDAQTKMKMWGFQSTGHPVRGTHAADPLVSLLLRPDAQWQVVDVVIHGSGPVLPPLVSLLSVVVDRSNPDDSVSNVVSVCCCCPPHRRVVSRVSSVVCNVVLVSVCVVVVHDSRRTSDMDMYHHHDD